Protein 1I5E (pdb70)

Radius of gyration: 24.01 Å; Cα contacts (8 Å, |Δi|>4): 936; chains: 2; bounding box: 44×78×51 Å

Sequence (416 aa):
GKVYVFDHPLIQHKLTYIRDKNTGTKEFRELVDEVATLMAFEITRDLPLEEVEIETPVSKARAKVIAGKKLGVIPILRAGIGMVDGILKLIPAAKVGHIGLYRDPQTLKPVEYYVKLPSDVEERDFIIVDPMLATGGSAVAAIDALKKRGAKSIKFMCLIAAPEGVKAVETAHPDVDIYIAALDERLNDHGYIVPGLGDAGDRLFGTKGKVYVFDHPLIQHKLTYIRDKNTGTKEFRELVDEVATLMAFEITRDLPLEEVEIETPVSKARAKVIAGKKLGVIPILRAGIGMVDGILKLIPAAKVGHIGLYRDPQTLKPVEYYVKLPSDVEERDFIIVDPMLATGGSAVAAIDALKKRGAKSIKFMCLIAAPEGVKAVETAHPDVDIYIAALDERLNDHGYIVPGLGDAGDRLFGTK

InterPro domains:
  IPR000836 Phosphoribosyltransferase domain [PF14681] (6-208)
  IPR000836 Phosphoribosyltransferase domain [cd06223] (62-182)
  IPR005765 Uracil phosphoribosyl transferase [TIGR01091] (3-209)
  IPR029057 Phosphoribosyltransferase-like [G3DSA:3.40.50.2020] (1-209)
  IPR029057 Phosphoribosyltransferase-like [SSF53271] (4-207)
  IPR034332 Uracil phosphoribosyltransferase, bacterial-type [MF_01218_B] (3-209)
  IPR050054 Uracil phosphoribosyltransferase/Adenine phosphoribosyltransferase [PTHR32315] (7-186)

Foldseek 3Di:
DAEAADADVVLVVLVVLLQPPPNALVSNLVSLLQNLLVVLVVVCPPFDKDWDWAADPVGIDIGIDGPDFEEEEEEEPDLGVSRDVSNCVVPVRHYYWYWYWDDDDPDDAIATDDTDGDVVLQGYAYEYEHAEQWQLRSVLNVVVVSVVVHRQHYEYEHAEYEPNSVVVCCVSPVRYYYYYNYYAYHADPVGAGVVHRPDSVCSHVVHD/DAEAADADVVLVVLVVLLQDPPNALVSNLVSLLQNLLVVLVVVCPPFDKDWDWAADPVGIDIDIDGPDFEEEEEEEPDLGVSRDVSNCVVVVRHYYWYWYWDDDDPDDAIATDDTDGDVVLQGHAYEYEHAEQWQLRSVLNVVVVSVVVHRQHYEYEHAEYEPNSVVVCCVSPVRYYYYYNYYAYHADPVGAGVVHRPDSVCSHVVHD

Structure (mmCIF, N/CA/C/O backbone):
data_1I5E
#
_entry.id   1I5E
#
_cell.length_a   89.4
_cell.length_b   89.4
_cell.length_c   163.7
_cell.angle_alpha   90.00
_cell.angle_beta   90.00
_cell.angle_gamma   120.00
#
_symmetry.space_group_name_H-M   'P 31 2 1'
#
loop_
_entity.id
_entity.type
_entity.pdbx_description
1 polymer 'URACIL PHOSPHORIBOSYLTRANSFERASE'
2 non-polymer "URIDINE-5'-MONOPHOSPHATE"
3 water water
#
loop_
_atom_site.group_PDB
_atom_site.id
_atom_site.type_symbol
_atom_site.label_atom_id
_atom_site.label_alt_id
_atom_site.label_comp_id
_atom_site.label_asym_id
_atom_site.label_entity_id
_atom_site.label_seq_id
_atom_site.pdbx_PDB_ins_code
_atom_site.Cartn_x
_atom_site.Cartn_y
_atom_site.Cartn_z
_atom_site.occupancy
_atom_site.B_iso_or_equiv
_atom_site.auth_seq_id
_atom_site.auth_comp_id
_atom_site.auth_asym_id
_atom_site.auth_atom_id
_atom_site.pdbx_PDB_model_num
ATOM 1 N N . GLY A 1 2 ? -10.743 55.009 46.501 1.00 67.18 2 GLY A N 1
ATOM 2 C CA . GLY A 1 2 ? -10.576 53.699 45.780 1.00 66.00 2 GLY A CA 1
ATOM 3 C C . GLY A 1 2 ? -9.626 52.756 46.493 1.00 65.30 2 GLY A C 1
ATOM 4 O O . GLY A 1 2 ? -9.258 52.988 47.651 1.00 64.76 2 GLY A O 1
ATOM 5 N N . LYS A 1 3 ? -9.223 51.691 45.804 1.00 64.68 3 LYS A N 1
ATOM 6 C CA . LYS A 1 3 ? -8.307 50.705 46.381 1.00 64.59 3 LYS A CA 1
ATOM 7 C C . LYS A 1 3 ? -6.842 50.993 46.069 1.00 62.38 3 LYS A C 1
ATOM 8 O O . LYS A 1 3 ? -6.516 51.533 45.011 1.00 61.33 3 LYS A O 1
ATOM 14 N N . VAL A 1 4 ? -5.962 50.636 46.999 1.00 60.49 4 VAL A N 1
ATOM 15 C CA . VAL A 1 4 ? -4.536 50.821 46.783 1.00 58.67 4 VAL A CA 1
ATOM 16 C C . VAL A 1 4 ? -3.964 49.427 46.616 1.00 56.52 4 VAL A C 1
ATOM 17 O O . VAL A 1 4 ? -4.302 48.518 47.367 1.00 55.28 4 VAL A O 1
ATOM 21 N N . TYR A 1 5 ? -3.118 49.262 45.609 1.00 54.81 5 TYR A N 1
ATOM 22 C CA . TYR A 1 5 ? -2.485 47.984 45.344 1.00 53.09 5 TYR A CA 1
ATOM 23 C C . TYR A 1 5 ? -1.003 48.057 45.667 1.00 51.44 5 TYR A C 1
ATOM 24 O O . TYR A 1 5 ? -0.291 48.923 45.164 1.00 51.13 5 TYR A O 1
ATOM 33 N N . VAL A 1 6 ? -0.538 47.161 46.525 1.00 50.91 6 VAL A N 1
ATOM 34 C CA . VAL A 1 6 ? 0.877 47.138 46.869 1.00 50.89 6 VAL A CA 1
ATOM 35 C C . VAL A 1 6 ? 1.545 45.992 46.111 1.00 50.82 6 VAL A C 1
ATOM 36 O O . VAL A 1 6 ? 1.103 44.847 46.191 1.00 50.36 6 VAL A O 1
ATOM 40 N N . PHE A 1 7 ? 2.595 46.306 45.362 1.00 51.12 7 PHE A N 1
ATOM 41 C CA . PHE A 1 7 ? 3.307 45.290 44.602 1.00 51.92 7 PHE A CA 1
ATOM 42 C C . PHE A 1 7 ? 4.469 44.791 45.439 1.00 52.82 7 PHE A C 1
ATOM 43 O O . PHE A 1 7 ? 5.511 45.445 45.539 1.00 52.43 7 PHE A O 1
ATOM 51 N N . ASP A 1 8 ? 4.279 43.618 46.034 1.00 54.31 8 ASP A N 1
ATOM 52 C CA . ASP A 1 8 ? 5.277 43.029 46.918 1.00 55.58 8 ASP A CA 1
ATOM 53 C C . ASP A 1 8 ? 6.204 41.990 46.300 1.00 55.23 8 ASP A C 1
ATOM 54 O O . ASP A 1 8 ? 6.757 41.161 47.018 1.00 56.58 8 ASP A O 1
ATOM 59 N N . HIS A 1 9 ? 6.384 42.022 44.984 1.00 54.05 9 HIS A N 1
ATOM 60 C CA . HIS A 1 9 ? 7.278 41.059 44.350 1.00 52.85 9 HIS A CA 1
ATOM 61 C C . HIS A 1 9 ? 8.658 41.205 44.990 1.00 51.49 9 HIS A C 1
ATOM 62 O O . HIS A 1 9 ? 9.155 42.321 45.158 1.00 51.61 9 HIS A O 1
ATOM 69 N N . PRO A 1 10 ? 9.293 40.077 45.357 1.00 49.60 10 PRO A N 1
ATOM 70 C CA . PRO A 1 10 ? 10.618 40.115 45.985 1.00 47.26 10 PRO A CA 1
ATOM 71 C C . PRO A 1 10 ? 11.685 40.886 45.212 1.00 46.40 10 PRO A C 1
ATOM 72 O O . PRO A 1 10 ? 12.633 41.386 45.808 1.00 45.56 10 PRO A O 1
ATOM 76 N N . LEU A 1 11 ? 11.537 40.999 43.894 1.00 46.26 11 LEU A N 1
ATOM 77 C CA . LEU A 1 11 ? 12.517 41.751 43.112 1.00 47.09 11 LEU A CA 1
ATOM 78 C C . LEU A 1 11 ? 12.329 43.251 43.334 1.00 47.47 11 LEU A C 1
ATOM 79 O O . LEU A 1 11 ? 13.298 44.017 43.425 1.00 48.07 11 LEU A O 1
ATOM 84 N N . ILE A 1 12 ? 11.073 43.671 43.416 1.00 47.25 12 ILE A N 1
ATOM 85 C CA . ILE A 1 12 ? 10.777 45.069 43.650 1.00 46.80 12 ILE A CA 1
ATOM 86 C C . ILE A 1 12 ? 11.315 45.394 45.040 1.00 47.08 12 ILE A C 1
ATOM 87 O O . ILE A 1 12 ? 12.096 46.333 45.209 1.00 47.38 12 ILE A O 1
ATOM 92 N N . GLN A 1 13 ? 10.912 44.599 46.030 1.00 46.82 13 GLN A N 1
ATOM 93 C CA . GLN A 1 13 ? 11.363 44.802 47.404 1.00 46.68 13 GLN A CA 1
ATOM 94 C C . GLN A 1 13 ? 12.880 44.897 47.478 1.00 46.63 13 GLN A C 1
ATOM 95 O O . GLN A 1 13 ? 13.426 45.780 48.151 1.00 46.73 13 GLN A O 1
ATOM 101 N N . HIS A 1 14 ? 13.558 43.999 46.769 1.00 46.06 14 HIS A N 1
ATOM 102 C CA . HIS A 1 14 ? 15.010 43.995 46.752 1.00 44.84 14 HIS A CA 1
ATOM 103 C C . HIS A 1 14 ? 15.558 45.320 46.221 1.00 44.95 14 HIS A C 1
ATOM 104 O O . HIS A 1 14 ? 16.315 46.011 46.913 1.00 43.97 14 HIS A O 1
ATOM 111 N N . LYS A 1 15 ? 15.174 45.678 44.996 1.00 45.36 15 LYS A N 1
ATOM 112 C CA . LYS A 1 15 ? 15.654 46.917 44.386 1.00 46.37 15 LYS A CA 1
ATOM 113 C C . LYS A 1 15 ? 15.260 48.176 45.167 1.00 48.08 15 LYS A C 1
ATOM 114 O O . LYS A 1 15 ? 16.023 49.159 45.214 1.00 48.07 15 LYS A O 1
ATOM 120 N N . LEU A 1 16 ? 14.080 48.144 45.790 1.00 48.67 16 LEU A N 1
ATOM 121 C CA . LEU A 1 16 ? 13.612 49.276 46.577 1.00 48.33 16 LEU A CA 1
ATOM 122 C C . LEU A 1 16 ? 14.622 49.562 47.690 1.00 48.43 16 LEU A C 1
ATOM 123 O O . LEU A 1 16 ? 14.990 50.717 47.929 1.00 49.27 16 LEU A O 1
ATOM 128 N N . THR A 1 17 ? 15.080 48.507 48.357 1.00 47.21 17 THR A N 1
ATOM 129 C CA . THR A 1 17 ? 16.053 48.661 49.424 1.00 46.39 17 THR A CA 1
ATOM 130 C C . THR A 1 17 ? 17.268 49.478 49.015 1.00 45.79 17 THR A C 1
ATOM 131 O O . THR A 1 17 ? 17.685 50.355 49.755 1.00 46.99 17 THR A O 1
ATOM 135 N N . TYR A 1 18 ? 17.846 49.202 47.853 1.00 45.23 18 TYR A N 1
ATOM 136 C CA . TYR A 1 18 ? 19.031 49.948 47.447 1.00 45.59 18 TYR A CA 1
ATOM 137 C C . TYR A 1 18 ? 18.677 51.346 46.979 1.00 46.47 18 TYR A C 1
ATOM 138 O O . TYR A 1 18 ? 19.504 52.263 47.022 1.00 45.38 18 TYR A O 1
ATOM 147 N N . ILE A 1 19 ? 17.434 51.506 46.541 1.00 47.19 19 ILE A N 1
ATOM 148 C CA . ILE A 1 19 ? 16.943 52.804 46.109 1.00 46.62 19 ILE A CA 1
ATOM 149 C C . ILE A 1 19 ? 16.886 53.737 47.328 1.00 45.81 19 ILE A C 1
ATOM 150 O O . ILE A 1 19 ? 17.243 54.907 47.229 1.00 47.66 19 ILE A O 1
ATOM 155 N N . ARG A 1 20 ? 16.443 53.214 48.472 1.00 43.29 20 ARG A N 1
ATOM 156 C CA . ARG A 1 20 ? 16.360 53.990 49.710 1.00 42.50 20 ARG A CA 1
ATOM 157 C C . ARG A 1 20 ? 17.716 54.312 50.330 1.00 44.43 20 ARG A C 1
ATOM 158 O O . ARG A 1 20 ? 17.943 55.428 50.795 1.00 46.01 20 ARG A O 1
ATOM 166 N N . ASP A 1 21 ? 18.602 53.318 50.368 1.00 46.19 21 ASP A N 1
ATOM 167 C CA . ASP A 1 21 ? 19.932 53.473 50.954 1.00 47.84 21 ASP A CA 1
ATOM 168 C C . ASP A 1 21 ? 20.612 54.767 50.550 1.00 47.58 21 ASP A C 1
ATOM 169 O O . ASP A 1 21 ? 20.857 54.997 49.370 1.00 47.76 21 ASP A O 1
ATOM 174 N N . LYS A 1 22 ? 20.936 55.594 51.539 1.00 47.81 22 LYS A N 1
ATOM 175 C CA . LYS A 1 22 ? 21.561 56.883 51.280 1.00 48.96 22 LYS A CA 1
ATOM 176 C C . LYS A 1 22 ? 22.845 56.785 50.485 1.00 48.82 22 LYS A C 1
ATOM 177 O O . LYS A 1 22 ? 23.209 57.718 49.779 1.00 48.51 22 LYS A O 1
ATOM 183 N N . ASN A 1 23 ? 23.526 55.651 50.571 1.00 49.93 23 ASN A N 1
ATOM 184 C CA . ASN A 1 23 ? 24.793 55.511 49.864 1.00 50.74 23 ASN A CA 1
ATOM 185 C C . ASN A 1 23 ? 24.693 55.218 48.388 1.00 50.44 23 ASN A C 1
ATOM 186 O O . ASN A 1 23 ? 25.709 55.234 47.694 1.00 52.66 23 ASN A O 1
ATOM 191 N N . THR A 1 24 ? 23.495 54.943 47.891 1.00 48.20 24 THR A N 1
ATOM 192 C CA . THR A 1 24 ? 23.371 54.681 46.469 1.00 46.23 24 THR A CA 1
ATOM 193 C C . THR A 1 24 ? 23.506 55.992 45.707 1.00 47.87 24 THR A C 1
ATOM 194 O O . THR A 1 24 ? 22.722 56.933 45.905 1.00 51.23 24 THR A O 1
ATOM 198 N N . GLY A 1 25 ? 24.515 56.054 44.847 1.00 47.42 25 GLY A N 1
ATOM 199 C CA . GLY A 1 25 ? 24.763 57.249 44.060 1.00 45.69 25 GLY A CA 1
ATOM 200 C C . GLY A 1 25 ? 23.693 57.490 43.028 1.00 45.43 25 GLY A C 1
ATOM 201 O O . GLY A 1 25 ? 22.861 56.616 42.745 1.00 43.91 25 GLY A O 1
ATOM 202 N N . THR A 1 26 ? 23.736 58.681 42.443 1.00 46.99 26 THR A N 1
ATOM 203 C CA . THR A 1 26 ? 22.742 59.085 41.456 1.00 47.78 26 THR A CA 1
ATOM 204 C C . THR A 1 26 ? 22.589 58.129 40.267 1.00 47.41 26 THR A C 1
ATOM 205 O O . THR A 1 26 ? 21.474 57.810 39.858 1.00 46.51 26 THR A O 1
ATOM 209 N N . LYS A 1 27 ? 23.702 57.651 39.731 1.00 48.28 27 LYS A N 1
ATOM 210 C CA . LYS A 1 27 ? 23.653 56.738 38.598 1.00 50.25 27 LYS A CA 1
ATOM 211 C C . LYS A 1 27 ? 22.922 55.408 38.880 1.00 50.97 27 LYS A C 1
ATOM 212 O O . LYS A 1 27 ? 22.128 54.926 38.064 1.00 50.66 27 LYS A O 1
ATOM 218 N N . GLU A 1 28 ? 23.195 54.801 40.024 1.00 52.01 28 GLU A N 1
ATOM 219 C CA . GLU A 1 28 ? 22.526 53.548 40.369 1.00 52.61 28 GLU A CA 1
ATOM 220 C C . GLU A 1 28 ? 21.051 53.815 40.626 1.00 51.54 28 GLU A C 1
ATOM 221 O O . GLU A 1 28 ? 20.168 53.061 40.195 1.00 50.13 28 GLU A O 1
ATOM 227 N N . PHE A 1 29 ? 20.803 54.890 41.369 1.00 50.01 29 PHE A N 1
ATOM 228 C CA . PHE A 1 29 ? 19.447 55.289 41.716 1.00 47.77 29 PHE A CA 1
ATOM 229 C C . PHE A 1 29 ? 18.624 55.315 40.436 1.00 46.88 29 PHE A C 1
ATOM 230 O O . PHE A 1 29 ? 17.661 54.563 40.270 1.00 47.15 29 PHE A O 1
ATOM 238 N N . ARG A 1 30 ? 19.041 56.191 39.533 1.00 45.42 30 ARG A N 1
ATOM 239 C CA . ARG A 1 30 ? 18.405 56.383 38.238 1.00 45.42 30 ARG A CA 1
ATOM 240 C C . ARG A 1 30 ? 18.067 55.046 37.585 1.00 45.83 30 ARG A C 1
ATOM 241 O O . ARG A 1 30 ? 16.909 54.774 37.244 1.00 45.98 30 ARG A O 1
ATOM 249 N N . GLU A 1 31 ? 19.090 54.209 37.424 1.00 46.60 31 GLU A N 1
ATOM 250 C CA . GLU A 1 31 ? 18.933 52.901 36.810 1.00 45.52 31 GLU A CA 1
ATOM 251 C C . GLU A 1 31 ? 18.035 51.943 37.592 1.00 43.63 31 GLU A C 1
ATOM 252 O O . GLU A 1 31 ? 17.295 51.148 37.007 1.00 42.09 31 GLU A O 1
ATOM 258 N N . LEU A 1 32 ? 18.090 52.020 38.914 1.00 42.50 32 LEU A N 1
ATOM 259 C CA . LEU A 1 32 ? 17.268 51.145 39.737 1.00 43.44 32 LEU A CA 1
ATOM 260 C C . LEU A 1 32 ? 15.779 51.503 39.650 1.00 44.08 32 LEU A C 1
ATOM 261 O O . LEU A 1 32 ? 14.912 50.619 39.606 1.00 43.58 32 LEU A O 1
ATOM 266 N N . VAL A 1 33 ? 15.486 52.803 39.619 1.00 44.45 33 VAL A N 1
ATOM 267 C CA . VAL A 1 33 ? 14.108 53.269 39.534 1.00 43.39 33 VAL A CA 1
ATOM 268 C C . VAL A 1 33 ? 13.513 52.808 38.205 1.00 43.95 33 VAL A C 1
ATOM 269 O O . VAL A 1 33 ? 12.383 52.295 38.167 1.00 42.41 33 VAL A O 1
ATOM 273 N N . ASP A 1 34 ? 14.279 52.984 37.124 1.00 43.61 34 ASP A N 1
ATOM 274 C CA . ASP A 1 34 ? 13.833 52.567 35.797 1.00 43.72 34 ASP A CA 1
ATOM 275 C C . ASP A 1 34 ? 13.440 51.084 35.813 1.00 44.76 34 ASP A C 1
ATOM 276 O O . ASP A 1 34 ? 12.417 50.687 35.232 1.00 43.29 34 ASP A O 1
ATOM 281 N N . GLU A 1 35 ? 14.265 50.269 36.476 1.00 45.77 35 GLU A N 1
ATOM 282 C CA . GLU A 1 35 ? 13.998 48.836 36.589 1.00 46.11 35 GLU A CA 1
ATOM 283 C C . GLU A 1 35 ? 12.714 48.563 37.376 1.00 45.48 35 GLU A C 1
ATOM 284 O O . GLU A 1 35 ? 11.829 47.839 36.910 1.00 45.57 35 GLU A O 1
ATOM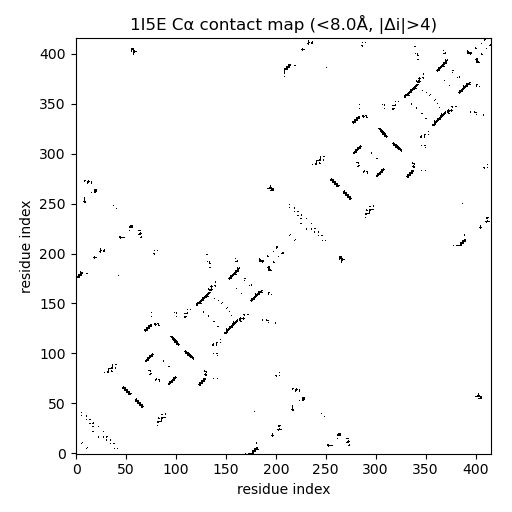 290 N N . VAL A 1 36 ? 12.604 49.141 38.568 1.00 45.09 36 VAL A N 1
ATOM 291 C CA . VAL A 1 36 ? 11.406 48.928 39.372 1.00 46.05 36 VAL A CA 1
ATOM 292 C C . VAL A 1 36 ? 10.170 49.447 38.647 1.00 46.84 36 VAL A C 1
ATOM 293 O O . VAL A 1 36 ? 9.040 49.022 38.924 1.00 46.99 36 VAL A O 1
ATOM 297 N N . ALA A 1 37 ? 10.388 50.378 37.723 1.00 46.79 37 ALA A N 1
ATOM 298 C CA . ALA A 1 37 ? 9.292 50.943 36.961 1.00 45.61 37 ALA A CA 1
ATOM 299 C C . ALA A 1 37 ? 8.785 49.880 35.996 1.00 45.13 37 ALA A C 1
ATOM 300 O O . ALA A 1 37 ? 7.584 49.594 35.947 1.00 45.10 37 ALA A O 1
ATOM 302 N N . THR A 1 38 ? 9.699 49.279 35.240 1.00 44.52 38 THR A N 1
ATOM 303 C CA . THR A 1 38 ? 9.307 48.237 34.299 1.00 45.06 38 THR A CA 1
ATOM 304 C C . THR A 1 38 ? 8.614 47.079 35.018 1.00 45.88 38 THR A C 1
ATOM 305 O O . THR A 1 38 ? 7.608 46.544 34.542 1.00 44.86 38 THR A O 1
ATOM 309 N N . LEU A 1 39 ? 9.156 46.694 36.168 1.00 46.36 39 LEU A N 1
ATOM 310 C CA . LEU A 1 39 ? 8.587 45.596 36.931 1.00 47.80 39 LEU A CA 1
ATOM 311 C C . LEU A 1 39 ? 7.161 45.876 37.374 1.00 48.49 39 LEU A C 1
ATOM 312 O O . LEU A 1 39 ? 6.321 44.983 37.339 1.00 48.03 39 LEU A O 1
ATOM 317 N N . MET A 1 40 ? 6.884 47.109 37.797 1.00 50.57 40 MET A N 1
ATOM 318 C CA . MET A 1 40 ? 5.530 47.472 38.223 1.00 51.82 40 MET A CA 1
ATOM 319 C C . MET A 1 40 ? 4.597 47.563 37.026 1.00 52.36 40 MET A C 1
ATOM 320 O O . MET A 1 40 ? 3.395 47.307 37.136 1.00 51.59 40 MET A O 1
ATOM 325 N N . ALA A 1 41 ? 5.161 47.938 35.881 1.00 52.68 41 ALA A N 1
ATOM 326 C CA . ALA A 1 41 ? 4.387 48.047 34.663 1.00 53.02 41 ALA A CA 1
ATOM 327 C C . ALA A 1 41 ? 3.813 46.669 34.344 1.00 53.94 41 ALA A C 1
ATOM 328 O O . ALA A 1 41 ? 2.672 46.541 33.902 1.00 54.01 41 ALA A O 1
ATOM 330 N N . PHE A 1 42 ? 4.603 45.630 34.588 1.00 55.74 42 PHE A N 1
ATOM 331 C CA . PHE A 1 42 ? 4.144 44.266 34.329 1.00 57.36 42 PHE A CA 1
ATOM 332 C C . PHE A 1 42 ? 2.935 43.928 35.209 1.00 56.98 42 PHE A C 1
ATOM 333 O O . PHE A 1 42 ? 1.906 43.456 34.712 1.00 56.51 42 PHE A O 1
ATOM 341 N N . GLU A 1 43 ? 3.070 44.182 36.510 1.00 56.13 43 GLU A N 1
ATOM 342 C CA . GLU A 1 43 ? 2.010 43.903 37.477 1.00 55.70 43 GLU A CA 1
ATOM 343 C C . GLU A 1 43 ? 0.719 44.649 37.191 1.00 54.68 43 GLU A C 1
ATOM 344 O O . GLU A 1 43 ? -0.372 44.083 37.286 1.00 54.08 43 GLU A O 1
ATOM 350 N N . ILE A 1 44 ? 0.848 45.917 36.824 1.00 54.88 44 ILE A N 1
ATOM 351 C CA . ILE A 1 44 ? -0.316 46.744 36.563 1.00 54.60 44 ILE A CA 1
ATOM 352 C C . ILE A 1 44 ? -1.068 46.361 35.297 1.00 54.26 44 ILE A C 1
ATOM 353 O O . ILE A 1 44 ? -2.301 46.377 35.288 1.00 55.30 44 ILE A O 1
ATOM 358 N N . THR A 1 45 ? -0.339 45.995 34.243 1.00 52.74 45 THR A N 1
ATOM 359 C CA . THR A 1 45 ? -0.970 45.631 32.979 1.00 50.98 45 THR A CA 1
ATOM 360 C C . THR A 1 45 ? -1.573 44.245 32.962 1.00 51.33 45 THR A C 1
ATOM 361 O O . THR A 1 45 ? -2.039 43.792 31.923 1.00 51.55 45 THR A O 1
ATOM 365 N N . ARG A 1 46 ? -1.570 43.568 34.105 1.00 52.75 46 ARG A N 1
ATOM 366 C CA . ARG A 1 46 ? -2.123 42.218 34.188 1.00 53.94 46 ARG A CA 1
ATOM 367 C C . ARG A 1 46 ? -3.620 42.209 33.869 1.00 55.25 46 ARG A C 1
ATOM 368 O O . ARG A 1 46 ? -4.206 41.159 33.636 1.00 54.77 46 ARG A O 1
ATOM 376 N N . ASP A 1 47 ? -4.212 43.400 33.841 1.00 58.16 47 ASP A N 1
ATOM 377 C CA . ASP A 1 47 ? -5.638 43.609 33.563 1.00 60.17 47 ASP A CA 1
ATOM 378 C C . ASP A 1 47 ? -6.027 43.569 32.092 1.00 59.97 47 ASP A C 1
ATOM 379 O O . ASP A 1 47 ? -7.049 42.983 31.735 1.00 60.76 47 ASP A O 1
ATOM 384 N N . LEU A 1 48 ? -5.230 44.231 31.256 1.00 58.54 48 LEU A N 1
ATOM 385 C CA . LEU A 1 48 ? -5.492 44.317 29.826 1.00 57.74 48 LEU A CA 1
ATOM 386 C C . LEU A 1 48 ? -6.434 43.237 29.293 1.00 58.31 48 LEU A C 1
ATOM 387 O O . LEU A 1 48 ? -6.165 42.035 29.392 1.00 58.13 48 LEU A O 1
ATOM 392 N N . PRO A 1 49 ? -7.573 43.666 28.728 1.00 58.52 49 PRO A N 1
ATOM 393 C CA . PRO A 1 49 ? -8.584 42.760 28.172 1.00 58.22 49 PRO A CA 1
ATOM 394 C C . PRO A 1 49 ? -8.058 41.995 26.966 1.00 58.11 49 PRO A C 1
ATOM 395 O O . PRO A 1 49 ? -7.289 42.523 26.170 1.00 57.67 49 PRO A O 1
ATOM 399 N N . LEU A 1 50 ? -8.478 40.743 26.839 1.00 59.14 50 LEU A N 1
ATOM 400 C CA . LEU A 1 50 ? -8.051 39.902 25.730 1.00 59.52 50 LEU A CA 1
ATOM 401 C C . LEU A 1 50 ? -9.218 39.616 24.791 1.00 61.09 50 LEU A C 1
ATOM 402 O O . LEU A 1 50 ? -10.354 39.402 25.223 1.00 61.12 50 LEU A O 1
ATOM 407 N N . GLU A 1 51 ? -8.922 39.635 23.499 1.00 62.97 51 GLU A N 1
ATOM 408 C CA . GLU A 1 51 ? -9.903 39.383 22.448 1.00 64.67 51 GLU A CA 1
ATOM 409 C C . GLU A 1 51 ? -9.304 38.201 21.699 1.00 65.27 51 GLU A C 1
ATOM 410 O O . GLU A 1 51 ? -8.086 38.159 21.509 1.00 65.85 51 GLU A O 1
ATOM 416 N N . GLU A 1 52 ? -10.107 37.230 21.277 1.00 65.40 52 GLU A N 1
ATOM 417 C CA . GLU A 1 52 ? -9.486 36.113 20.580 1.00 64.80 52 GLU A CA 1
ATOM 418 C C . GLU A 1 52 ? -9.691 36.053 19.080 1.00 63.39 52 GLU A C 1
ATOM 419 O O . GLU A 1 52 ? -10.808 36.034 18.578 1.00 61.80 52 GLU A O 1
ATOM 425 N N . VAL A 1 53 ? -8.561 36.035 18.382 1.00 63.53 53 VAL A N 1
ATOM 426 C CA . VAL A 1 53 ? -8.510 35.976 16.932 1.00 63.33 53 VAL A CA 1
ATOM 427 C C . VAL A 1 53 ? -8.143 34.559 16.502 1.00 63.92 53 VAL A C 1
ATOM 428 O O . VAL A 1 53 ? -7.962 33.664 17.335 1.00 62.64 53 VAL A O 1
ATOM 432 N N . GLU A 1 54 ? -8.030 34.370 15.191 1.00 64.75 54 GLU A N 1
ATOM 433 C CA . GLU A 1 54 ? -7.667 33.074 14.627 1.00 64.97 54 GLU A CA 1
ATOM 434 C C . GLU A 1 54 ? -6.439 33.219 13.734 1.00 63.36 54 GLU A C 1
ATOM 435 O O . GLU A 1 54 ? -6.504 33.834 12.667 1.00 63.68 54 GLU A O 1
ATOM 441 N N . ILE A 1 55 ? -5.318 32.660 14.174 1.00 61.18 55 ILE A N 1
ATOM 442 C CA . ILE A 1 55 ? -4.088 32.734 13.397 1.00 59.58 55 ILE A CA 1
ATOM 443 C C . ILE A 1 55 ? -3.840 31.384 12.746 1.00 58.81 55 ILE A C 1
ATOM 444 O O . ILE A 1 55 ? -4.673 30.482 12.834 1.00 58.39 55 ILE A O 1
ATOM 449 N N . GLU A 1 56 ? -2.679 31.247 12.114 1.00 57.51 56 GLU A N 1
ATOM 450 C CA . GLU A 1 56 ? -2.308 30.005 11.452 1.00 55.24 56 GLU A CA 1
ATOM 451 C C . GLU A 1 56 ? -0.807 29.769 11.567 1.00 53.58 56 GLU A C 1
ATOM 452 O O . GLU A 1 56 ? -0.019 30.401 10.874 1.00 53.99 56 GLU A O 1
ATOM 458 N N . THR A 1 57 ? -0.420 28.859 12.454 1.00 51.98 57 THR A N 1
ATOM 459 C CA . THR A 1 57 ? 0.985 28.527 12.673 1.00 50.32 57 THR A CA 1
ATOM 460 C C . THR A 1 57 ? 1.499 27.724 11.488 1.00 49.33 57 THR A C 1
ATOM 461 O O . THR A 1 57 ? 0.726 27.352 10.612 1.00 49.11 57 THR A O 1
ATOM 465 N N . PRO A 1 58 ? 2.813 27.444 11.446 1.00 49.80 58 PRO A N 1
ATOM 466 C CA . PRO A 1 58 ? 3.416 26.676 10.351 1.00 50.00 58 PRO A CA 1
ATOM 467 C C . PRO A 1 58 ? 2.952 25.237 10.356 1.00 50.99 58 PRO A C 1
ATOM 468 O O . PRO A 1 58 ? 3.217 24.493 9.414 1.00 51.38 58 PRO A O 1
ATOM 472 N N . VAL A 1 59 ? 2.268 24.847 11.430 1.00 52.59 59 VAL A N 1
ATOM 473 C CA . VAL A 1 59 ? 1.774 23.480 11.575 1.00 52.76 59 VAL A CA 1
ATOM 474 C C . VAL A 1 59 ? 0.271 23.347 11.358 1.00 52.93 59 VAL A C 1
ATOM 475 O O . VAL A 1 59 ? -0.165 22.383 10.752 1.00 53.41 59 VAL A O 1
ATOM 479 N N . SER A 1 60 ? -0.517 24.306 11.838 1.00 53.61 60 SER A N 1
ATOM 480 C CA . SER A 1 60 ? -1.971 24.248 11.665 1.00 54.21 60 SER A CA 1
ATOM 481 C C . SER A 1 60 ? -2.627 25.564 12.055 1.00 55.18 60 SER A C 1
ATOM 482 O O . SER A 1 60 ? -1.946 26.504 12.456 1.00 56.85 60 SER A O 1
ATOM 485 N N . LYS A 1 61 ? -3.951 25.631 11.941 1.00 55.41 61 LYS A N 1
ATOM 486 C CA . LYS A 1 61 ? -4.660 26.839 12.326 1.00 56.82 61 LYS A CA 1
ATOM 487 C C . LYS A 1 61 ? -4.721 26.835 13.839 1.00 57.56 61 LYS A C 1
ATOM 488 O O . LYS A 1 61 ? -4.413 25.821 14.469 1.00 57.79 61 LYS A O 1
ATOM 494 N N . ALA A 1 62 ? -5.111 27.963 14.426 1.00 57.81 62 ALA A N 1
ATOM 495 C CA . ALA A 1 62 ? -5.208 28.057 15.878 1.00 57.80 62 ALA A CA 1
ATOM 496 C C . ALA A 1 62 ? -6.024 29.245 16.356 1.00 58.37 62 ALA A C 1
ATOM 497 O O . ALA A 1 62 ? -6.195 30.250 15.651 1.00 58.31 62 ALA A O 1
ATOM 499 N N . ARG A 1 63 ? -6.535 29.113 17.571 1.00 58.49 63 ARG A N 1
ATOM 500 C CA . ARG A 1 63 ? -7.315 30.168 18.176 1.00 59.31 63 ARG A CA 1
ATOM 501 C C . ARG A 1 63 ? -6.421 30.757 19.256 1.00 58.66 63 ARG A C 1
ATOM 502 O O . ARG A 1 63 ? -6.117 30.097 20.247 1.00 59.24 63 ARG A O 1
ATOM 510 N N . ALA A 1 64 ? -5.980 31.992 19.051 1.00 57.01 64 ALA A N 1
ATOM 511 C CA . ALA A 1 64 ? -5.110 32.649 20.010 1.00 55.71 64 ALA A CA 1
ATOM 512 C C . ALA A 1 64 ? -5.776 33.899 20.543 1.00 55.55 64 ALA A C 1
ATOM 513 O O . ALA A 1 64 ? -6.913 34.202 20.194 1.00 55.43 64 ALA A O 1
ATOM 515 N N . LYS A 1 65 ? -5.060 34.625 21.391 1.00 55.91 65 LYS A N 1
ATOM 516 C CA . LYS A 1 65 ? -5.585 35.850 21.977 1.00 56.39 65 LYS A CA 1
ATOM 517 C C . LYS A 1 65 ? -4.622 37.014 21.791 1.00 56.78 65 LYS A C 1
ATOM 518 O O . LYS A 1 65 ? -3.414 36.823 21.676 1.00 57.79 65 LYS A O 1
ATOM 524 N N . VAL A 1 66 ? -5.167 38.223 21.747 1.00 56.82 66 VAL A N 1
ATOM 525 C CA . VAL A 1 66 ? -4.358 39.425 21.602 1.00 56.04 66 VAL A CA 1
ATOM 526 C C . VAL A 1 66 ? -4.934 40.471 22.541 1.00 56.87 66 VAL A C 1
ATOM 527 O O . VAL A 1 66 ? -6.068 40.340 23.002 1.00 56.87 66 VAL A O 1
ATOM 531 N N . ILE A 1 67 ? -4.162 41.508 22.835 1.00 57.87 67 ILE A N 1
ATOM 532 C CA . ILE A 1 67 ? -4.656 42.533 23.733 1.00 58.94 67 ILE A CA 1
ATOM 533 C C . ILE A 1 67 ? -5.787 43.362 23.130 1.00 60.21 67 ILE A C 1
ATOM 534 O O . ILE A 1 67 ? -5.669 43.940 22.043 1.00 59.43 67 ILE A O 1
ATOM 539 N N . ALA A 1 68 ? -6.890 43.369 23.879 1.00 62.68 68 ALA A N 1
ATOM 540 C CA . ALA A 1 68 ? -8.147 44.052 23.570 1.00 63.94 68 ALA A CA 1
ATOM 541 C C . ALA A 1 68 ? -8.095 45.195 22.590 1.00 64.49 68 ALA A C 1
ATOM 542 O O . ALA A 1 68 ? -8.974 45.329 21.745 1.00 65.40 68 ALA A O 1
ATOM 544 N N . GLY A 1 69 ? -7.074 46.025 22.698 1.00 65.46 69 GLY A N 1
ATOM 545 C CA . GLY A 1 69 ? -7.003 47.165 21.814 1.00 66.94 69 GLY A CA 1
ATOM 546 C C . GLY A 1 69 ? -7.629 48.313 22.581 1.00 68.00 69 GLY A C 1
ATOM 547 O O . GLY A 1 69 ? -8.855 48.437 22.669 1.00 68.66 69 GLY A O 1
ATOM 548 N N . LYS A 1 70 ? -6.769 49.128 23.180 1.00 67.55 70 LYS A N 1
ATOM 549 C CA . LYS A 1 70 ? -7.189 50.283 23.948 1.00 66.67 70 LYS A CA 1
ATOM 550 C C . LYS A 1 70 ? -5.998 51.224 23.944 1.00 65.98 70 LYS A C 1
ATOM 551 O O . LYS A 1 70 ? -4.856 50.792 23.762 1.00 65.51 70 LYS A O 1
ATOM 557 N N . LYS A 1 71 ? -6.261 52.508 24.145 1.00 65.37 71 LYS A N 1
ATOM 558 C CA . LYS A 1 71 ? -5.202 53.506 24.137 1.00 63.64 71 LYS A CA 1
ATOM 559 C C . LYS A 1 71 ? -4.725 53.817 25.548 1.00 61.40 71 LYS A C 1
ATOM 560 O O . LYS A 1 71 ? -5.522 53.976 26.465 1.00 61.50 71 LYS A O 1
ATOM 566 N N . LEU A 1 72 ? -3.413 53.879 25.717 1.00 59.20 72 LEU A N 1
ATOM 567 C CA . LEU A 1 72 ? -2.833 54.150 27.018 1.00 57.25 72 LEU A CA 1
ATOM 568 C C . LEU A 1 72 ? -2.061 55.456 27.061 1.00 56.11 72 LEU A C 1
ATOM 569 O O . LEU A 1 72 ? -1.462 55.886 26.068 1.00 56.49 72 LEU A O 1
ATOM 574 N N . GLY A 1 73 ? -2.077 56.083 28.230 1.00 53.34 73 GLY A N 1
ATOM 575 C CA . GLY A 1 73 ? -1.357 57.323 28.400 1.00 50.36 73 GLY A CA 1
ATOM 576 C C . GLY A 1 73 ? -0.528 57.326 29.665 1.00 48.59 73 GLY A C 1
ATOM 577 O O . GLY A 1 73 ? -1.023 57.032 30.758 1.00 49.83 73 GLY A O 1
ATOM 578 N N . VAL A 1 74 ? 0.749 57.641 29.512 1.00 46.16 74 VAL A N 1
ATOM 579 C CA . VAL A 1 74 ? 1.653 57.715 30.644 1.00 44.26 74 VAL A CA 1
ATOM 580 C C . VAL A 1 74 ? 1.979 59.194 30.833 1.00 43.66 74 VAL A C 1
ATOM 581 O O . VAL A 1 74 ? 2.452 59.862 29.911 1.00 42.66 74 VAL A O 1
ATOM 585 N N . ILE A 1 75 ? 1.712 59.704 32.031 1.00 43.36 75 ILE A N 1
ATOM 586 C CA . ILE A 1 75 ? 1.947 61.108 32.333 1.00 42.67 75 ILE A CA 1
ATOM 587 C C . ILE A 1 75 ? 2.752 61.319 33.604 1.00 41.91 75 ILE A C 1
ATOM 588 O O . ILE A 1 75 ? 2.259 61.121 34.712 1.00 43.08 75 ILE A O 1
ATOM 593 N N . PRO A 1 76 ? 4.016 61.709 33.457 1.00 41.50 76 PRO A N 1
ATOM 594 C CA . PRO A 1 76 ? 4.863 61.947 34.626 1.00 41.70 76 PRO A CA 1
ATOM 595 C C . PRO A 1 76 ? 4.603 63.345 35.169 1.00 41.59 76 PRO A C 1
ATOM 596 O O . PRO A 1 76 ? 4.234 64.250 34.420 1.00 42.04 76 PRO A O 1
ATOM 600 N N . ILE A 1 77 ? 4.785 63.519 36.471 1.00 41.78 77 ILE A N 1
ATOM 601 C CA . ILE A 1 77 ? 4.629 64.833 37.096 1.00 40.29 77 ILE A CA 1
ATOM 602 C C . ILE A 1 77 ? 6.045 65.426 37.180 1.00 40.49 77 ILE A C 1
ATOM 603 O O . ILE A 1 77 ? 6.896 64.888 37.887 1.00 42.13 77 ILE A O 1
ATOM 608 N N . LEU A 1 78 ? 6.319 66.500 36.445 1.00 39.41 78 LEU A N 1
ATOM 609 C CA . LEU A 1 78 ? 7.647 67.103 36.491 1.00 39.35 78 LEU A CA 1
ATOM 610 C C . LEU A 1 78 ? 8.057 67.370 37.944 1.00 40.87 78 LEU A C 1
ATOM 611 O O . LEU A 1 78 ? 7.222 67.749 38.751 1.00 41.83 78 LEU A O 1
ATOM 616 N N . ARG A 1 79 ? 9.321 67.125 38.291 1.00 42.06 79 ARG A N 1
ATOM 617 C CA . ARG A 1 79 ? 10.300 66.599 37.341 1.00 43.95 79 ARG A CA 1
ATOM 618 C C . ARG A 1 79 ? 10.634 65.128 37.587 1.00 43.63 79 ARG A C 1
ATOM 619 O O . ARG A 1 79 ? 10.829 64.366 36.637 1.00 43.99 79 ARG A O 1
ATOM 627 N N . ALA A 1 80 ? 10.688 64.726 38.852 1.00 42.85 80 ALA A N 1
ATOM 628 C CA . ALA A 1 80 ? 11.038 63.346 39.183 1.00 42.90 80 ALA A CA 1
ATOM 629 C C . ALA A 1 80 ? 10.137 62.318 38.530 1.00 43.27 80 ALA A C 1
ATOM 630 O O . ALA A 1 80 ? 10.357 61.123 38.657 1.00 43.92 80 ALA A O 1
ATOM 632 N N . GLY A 1 81 ? 9.117 62.774 37.826 1.00 44.15 81 GLY A N 1
ATOM 633 C CA . GLY A 1 81 ? 8.221 61.824 37.203 1.00 44.27 81 GLY A CA 1
ATOM 634 C C . GLY A 1 81 ? 8.799 61.152 35.975 1.00 44.11 81 GLY A C 1
ATOM 635 O O . GLY A 1 81 ? 8.443 60.018 35.660 1.00 44.06 81 GLY A O 1
ATOM 636 N N . ILE A 1 82 ? 9.692 61.831 35.268 1.00 44.27 82 ILE A N 1
ATOM 637 C CA . ILE A 1 82 ? 10.229 61.222 34.066 1.00 46.16 82 ILE A CA 1
ATOM 638 C C . ILE A 1 82 ? 11.062 59.976 34.359 1.00 46.86 82 ILE A C 1
ATOM 639 O O . ILE A 1 82 ? 11.235 59.126 33.488 1.00 47.82 82 ILE A O 1
ATOM 644 N N . GLY A 1 83 ? 11.542 59.850 35.594 1.00 46.53 83 GLY A N 1
ATOM 645 C CA . GLY A 1 83 ? 12.350 58.700 35.955 1.00 44.78 83 GLY A CA 1
ATOM 646 C C . GLY A 1 83 ? 11.664 57.348 35.834 1.00 44.83 83 GLY A C 1
ATOM 647 O O . GLY A 1 83 ? 12.334 56.315 35.872 1.00 46.44 83 GLY A O 1
ATOM 648 N N . MET A 1 84 ? 10.345 57.342 35.662 1.00 43.87 84 MET A N 1
ATOM 649 C CA . MET A 1 84 ? 9.580 56.097 35.569 1.00 42.77 84 MET A CA 1
ATOM 650 C C . MET A 1 84 ? 8.803 55.922 34.273 1.00 42.66 84 MET A C 1
ATOM 651 O O . MET A 1 84 ? 7.961 55.028 34.173 1.00 42.36 84 MET A O 1
ATOM 656 N N . VAL A 1 85 ? 9.062 56.764 33.282 1.00 43.35 85 VAL A N 1
ATOM 657 C CA . VAL A 1 85 ? 8.324 56.668 32.029 1.00 43.38 85 VAL A CA 1
ATOM 658 C C . VAL A 1 85 ? 8.858 55.591 31.092 1.00 43.63 85 VAL A C 1
ATOM 659 O O . VAL A 1 85 ? 8.142 54.627 30.792 1.00 42.20 85 VAL A O 1
ATOM 663 N N . ASP A 1 86 ? 10.107 55.743 30.643 1.00 44.03 86 ASP A N 1
ATOM 664 C CA . ASP A 1 86 ? 10.717 54.767 29.738 1.00 45.68 86 ASP A CA 1
ATOM 665 C C . ASP A 1 86 ? 10.634 53.331 30.260 1.00 46.57 86 ASP A C 1
ATOM 666 O O . ASP A 1 86 ? 10.563 52.380 29.481 1.00 46.49 86 ASP A O 1
ATOM 671 N N . GLY A 1 87 ? 10.663 53.178 31.580 1.00 47.34 87 GLY A N 1
ATOM 672 C CA . GLY A 1 87 ? 10.562 51.856 32.155 1.00 48.45 87 GLY A CA 1
ATOM 673 C C . GLY A 1 87 ? 9.224 51.245 31.785 1.00 49.69 87 GLY A C 1
ATOM 674 O O . GLY A 1 87 ? 9.141 50.059 31.464 1.00 50.88 87 GLY A O 1
ATOM 675 N N . ILE A 1 88 ? 8.173 52.063 31.826 1.00 49.76 88 ILE A N 1
ATOM 676 C CA . ILE A 1 88 ? 6.827 51.613 31.494 1.00 49.25 88 ILE A CA 1
ATOM 677 C C . ILE A 1 88 ? 6.677 51.487 29.983 1.00 50.45 88 ILE A C 1
ATOM 678 O O . ILE A 1 88 ? 6.021 50.573 29.489 1.00 50.64 88 ILE A O 1
ATOM 683 N N . LEU A 1 89 ? 7.294 52.406 29.252 1.00 50.96 89 LEU A N 1
ATOM 684 C CA . LEU A 1 89 ? 7.209 52.381 27.806 1.00 51.95 89 LEU A CA 1
ATOM 685 C C . LEU A 1 89 ? 7.812 51.112 27.210 1.00 53.49 89 LEU A C 1
ATOM 686 O O . LEU A 1 89 ? 7.492 50.751 26.077 1.00 54.51 89 LEU A O 1
ATOM 691 N N . LYS A 1 90 ? 8.684 50.437 27.961 1.00 54.31 90 LYS A N 1
ATOM 692 C CA . LYS A 1 90 ? 9.291 49.194 27.478 1.00 54.03 90 LYS A CA 1
ATOM 693 C C . LYS A 1 90 ? 8.195 48.169 27.204 1.00 54.23 90 LYS A C 1
ATOM 694 O O . LYS A 1 90 ? 8.198 47.521 26.166 1.00 55.98 90 LYS A O 1
ATOM 700 N N . LEU A 1 91 ? 7.255 48.027 28.130 1.00 53.38 91 LEU A N 1
ATOM 701 C CA . LEU A 1 91 ? 6.164 47.082 27.961 1.00 53.31 91 LEU A CA 1
ATOM 702 C C . LEU A 1 91 ? 5.072 47.604 27.042 1.00 53.95 91 LEU A C 1
ATOM 703 O O . LEU A 1 91 ? 4.472 46.838 26.295 1.00 54.27 91 LEU A O 1
ATOM 708 N N . ILE A 1 92 ? 4.799 48.902 27.104 1.00 55.64 92 ILE A N 1
ATOM 709 C CA . ILE A 1 92 ? 3.745 49.489 26.271 1.00 56.96 92 ILE A CA 1
ATOM 710 C C . ILE A 1 92 ? 4.314 50.639 25.452 1.00 57.62 92 ILE A C 1
ATOM 711 O O . ILE A 1 92 ? 4.129 51.813 25.792 1.00 58.17 92 ILE A O 1
ATOM 716 N N . PRO A 1 93 ? 5.016 50.317 24.353 1.00 57.42 93 PRO A N 1
ATOM 717 C CA . PRO A 1 93 ? 5.631 51.315 23.466 1.00 56.23 93 PRO A CA 1
ATOM 718 C C . PRO A 1 93 ? 4.613 52.190 22.731 1.00 55.38 93 PRO A C 1
ATOM 719 O O . PRO A 1 93 ? 4.937 53.284 22.282 1.00 54.42 93 PRO A O 1
ATOM 723 N N . ALA A 1 94 ? 3.387 51.692 22.610 1.00 55.18 94 ALA A N 1
ATOM 724 C CA . ALA A 1 94 ? 2.325 52.406 21.913 1.00 55.21 94 ALA A CA 1
ATOM 725 C C . ALA A 1 94 ? 1.740 53.554 22.729 1.00 55.22 94 ALA A C 1
ATOM 726 O O . ALA A 1 94 ? 1.312 54.567 22.166 1.00 54.70 94 ALA A O 1
ATOM 728 N N . ALA A 1 95 ? 1.718 53.388 24.052 1.00 54.71 95 ALA A N 1
ATOM 729 C CA . ALA A 1 95 ? 1.167 54.400 24.943 1.00 53.21 95 ALA A CA 1
ATOM 730 C C . ALA A 1 95 ? 1.768 55.750 24.620 1.00 53.05 95 ALA A C 1
ATOM 731 O O . ALA A 1 95 ? 2.943 55.845 24.232 1.00 52.09 95 ALA A O 1
ATOM 733 N N . LYS A 1 96 ? 0.948 56.788 24.764 1.00 52.29 96 LYS A N 1
ATOM 734 C CA . LYS A 1 96 ? 1.381 58.151 24.499 1.00 51.88 96 LYS A CA 1
ATOM 735 C C . LYS A 1 96 ? 1.844 58.810 25.792 1.00 50.62 96 LYS A C 1
ATOM 736 O O . LYS A 1 96 ? 1.358 58.485 26.877 1.00 49.21 96 LYS A O 1
ATOM 742 N N . VAL A 1 97 ? 2.783 59.738 25.670 1.00 49.78 97 VAL A N 1
ATOM 743 C CA . VAL A 1 97 ? 3.323 60.415 26.835 1.00 50.54 97 VAL A CA 1
ATOM 744 C C . VAL A 1 97 ? 2.960 61.891 26.969 1.00 50.61 97 VAL A C 1
ATOM 745 O O . VAL A 1 97 ? 3.236 62.696 26.084 1.00 51.31 97 VAL A O 1
ATOM 749 N N . GLY A 1 98 ? 2.351 62.239 28.095 1.00 50.62 98 GLY A N 1
ATOM 750 C CA . GLY A 1 98 ? 1.991 63.619 28.353 1.00 49.92 98 GLY A CA 1
ATOM 751 C C . GLY A 1 98 ? 2.656 64.099 29.635 1.00 49.82 98 GLY A C 1
ATOM 752 O O . GLY A 1 98 ? 2.925 63.308 30.538 1.00 50.25 98 GLY A O 1
ATOM 753 N N . HIS A 1 99 ? 2.921 65.398 29.726 1.00 49.61 99 HIS A N 1
ATOM 754 C CA . HIS A 1 99 ? 3.553 65.965 30.915 1.00 48.52 99 HIS A CA 1
ATOM 755 C C . HIS A 1 99 ? 2.660 66.971 31.637 1.00 46.92 99 HIS A C 1
ATOM 756 O O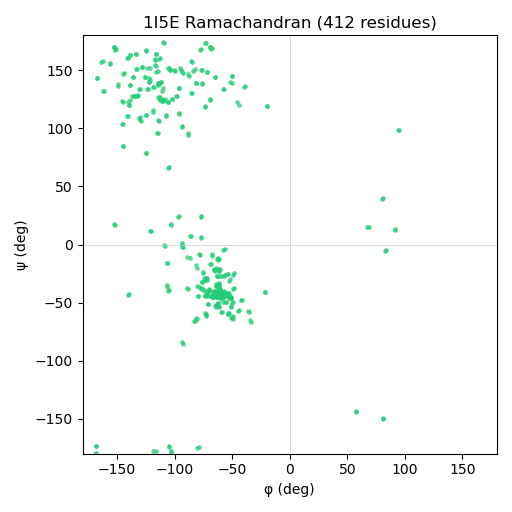 . HIS A 1 99 ? 1.728 67.524 31.062 1.00 46.97 99 HIS A O 1
ATOM 763 N N . ILE A 1 100 ? 2.951 67.196 32.910 1.00 45.62 100 ILE A N 1
ATOM 764 C CA . ILE A 1 100 ? 2.199 68.139 33.721 1.00 43.44 100 ILE A CA 1
ATOM 765 C C . ILE A 1 100 ? 3.131 68.833 34.704 1.00 44.34 100 ILE A C 1
ATOM 766 O O . ILE A 1 100 ? 3.817 68.187 35.492 1.00 44.45 100 ILE A O 1
ATOM 771 N N . GLY A 1 101 ? 3.158 70.158 34.637 1.00 44.78 101 GLY A N 1
ATOM 772 C CA . GLY A 1 101 ? 3.977 70.936 35.544 1.00 44.08 101 GLY A CA 1
ATOM 773 C C . GLY A 1 101 ? 3.071 71.583 36.579 1.00 43.91 101 GLY A C 1
ATOM 774 O O . GLY A 1 101 ? 1.904 71.834 36.308 1.00 42.35 101 GLY A O 1
ATOM 775 N N . LEU A 1 102 ? 3.598 71.836 37.773 1.00 44.89 102 LEU A N 1
ATOM 776 C CA . LEU A 1 102 ? 2.823 72.465 38.842 1.00 44.23 102 LEU A CA 1
ATOM 777 C C . LEU A 1 102 ? 3.678 73.531 39.509 1.00 46.11 102 LEU A C 1
ATOM 778 O O . LEU A 1 102 ? 4.899 73.368 39.637 1.00 46.82 102 LEU A O 1
ATOM 783 N N . TYR A 1 103 ? 3.047 74.631 39.915 1.00 47.72 103 TYR A N 1
ATOM 784 C CA . TYR A 1 103 ? 3.766 75.699 40.603 1.00 48.57 103 TYR A CA 1
ATOM 785 C C . TYR A 1 103 ? 3.192 75.807 42.006 1.00 48.57 103 TYR A C 1
ATOM 786 O O . TYR A 1 103 ? 2.109 75.284 42.283 1.00 49.45 103 TYR A O 1
ATOM 795 N N . ARG A 1 104 ? 3.912 76.475 42.892 1.00 48.00 104 ARG A N 1
ATOM 796 C CA . ARG A 1 104 ? 3.446 76.632 44.258 1.00 49.23 104 ARG A CA 1
ATOM 797 C C . ARG A 1 104 ? 3.558 78.094 44.626 1.00 50.00 104 ARG A C 1
ATOM 798 O O . ARG A 1 104 ? 4.572 78.715 44.348 1.00 50.46 104 ARG A O 1
ATOM 806 N N . ASP A 1 105 ? 2.525 78.660 45.239 1.00 51.52 105 ASP A N 1
ATOM 807 C CA . ASP A 1 105 ? 2.603 80.064 45.624 1.00 52.70 105 ASP A CA 1
ATOM 808 C C . ASP A 1 105 ? 2.922 80.227 47.106 1.00 53.95 105 ASP A C 1
ATOM 809 O O . ASP A 1 105 ? 2.561 79.384 47.927 1.00 53.69 105 ASP A O 1
ATOM 814 N N . PRO A 1 106 ? 3.607 81.326 47.459 1.00 55.39 106 PRO A N 1
ATOM 815 C CA . PRO A 1 106 ? 4.038 81.690 48.812 1.00 57.35 106 PRO A CA 1
ATOM 816 C C . PRO A 1 106 ? 3.119 81.314 49.967 1.00 59.48 106 PRO A C 1
ATOM 817 O O . PRO A 1 106 ? 3.489 80.501 50.821 1.00 61.01 106 PRO A O 1
ATOM 821 N N . GLN A 1 107 ? 1.933 81.902 50.011 1.00 59.50 107 GLN A N 1
ATOM 822 C CA . GLN A 1 107 ? 1.016 81.616 51.099 1.00 62.36 107 GLN A CA 1
ATOM 823 C C . GLN A 1 107 ? -0.141 80.727 50.649 1.00 63.27 107 GLN A C 1
ATOM 824 O O . GLN A 1 107 ? -1.302 81.154 50.626 1.00 64.55 107 GLN A O 1
ATOM 830 N N . THR A 1 108 ? 0.178 79.489 50.289 1.00 63.37 108 THR A N 1
ATOM 831 C CA . THR A 1 108 ? -0.832 78.539 49.841 1.00 61.06 108 THR A CA 1
ATOM 832 C C . THR A 1 108 ? -0.501 77.175 50.410 1.00 60.61 108 THR A C 1
ATOM 833 O O . THR A 1 108 ? 0.626 76.924 50.822 1.00 60.61 108 THR A O 1
ATOM 837 N N . LEU A 1 109 ? -1.493 76.298 50.440 1.00 61.20 109 LEU A N 1
ATOM 838 C CA . LEU A 1 109 ? -1.324 74.949 50.978 1.00 60.76 109 LEU A CA 1
ATOM 839 C C . LEU A 1 109 ? -1.330 73.851 49.911 1.00 59.93 109 LEU A C 1
ATOM 840 O O . LEU A 1 109 ? -1.154 72.678 50.234 1.00 60.13 109 LEU A O 1
ATOM 845 N N . LYS A 1 110 ? -1.516 74.230 48.648 1.00 58.83 110 LYS A N 1
ATOM 846 C CA . LYS A 1 110 ? -1.601 73.252 47.570 1.00 56.56 110 LYS A CA 1
ATOM 847 C C . LYS A 1 110 ? -0.984 73.697 46.258 1.00 54.05 110 LYS A C 1
ATOM 848 O O . LYS A 1 110 ? -1.024 74.878 45.921 1.00 55.75 110 LYS A O 1
ATOM 854 N N . PRO A 1 111 ? -0.420 72.748 45.491 1.00 50.61 111 PRO A N 1
ATOM 855 C CA . PRO A 1 111 ? 0.210 73.007 44.197 1.00 48.25 111 PRO A CA 1
ATOM 856 C C . PRO A 1 111 ? -0.894 73.380 43.221 1.00 47.31 111 PRO A C 1
ATOM 857 O O . PRO A 1 111 ? -2.075 73.224 43.524 1.00 47.46 111 PRO A O 1
ATOM 861 N N . VAL A 1 112 ? -0.526 73.851 42.040 1.00 45.17 112 VAL A N 1
ATOM 862 C CA . VAL A 1 112 ? -1.542 74.236 41.074 1.00 43.73 112 VAL A CA 1
ATOM 863 C C . VAL A 1 112 ? -1.100 74.047 39.627 1.00 43.88 112 VAL A C 1
ATOM 864 O O . VAL A 1 112 ? 0.039 74.350 39.262 1.00 44.39 112 VAL A O 1
ATOM 868 N N . GLU A 1 113 ? -2.015 73.533 38.813 1.00 42.49 113 GLU A N 1
ATOM 869 C CA . GLU A 1 113 ? -1.766 73.314 37.398 1.00 40.49 113 GLU A CA 1
ATOM 870 C C . GLU A 1 113 ? -0.966 74.495 36.853 1.00 38.81 113 GLU A C 1
ATOM 871 O O . GLU A 1 113 ? -1.266 75.635 37.176 1.00 40.37 113 GLU A O 1
ATOM 877 N N . TYR A 1 114 ? 0.058 74.227 36.047 1.00 37.51 114 TYR A N 1
ATOM 878 C CA . TYR A 1 114 ? 0.916 75.278 35.490 1.00 36.19 114 TYR A CA 1
ATOM 879 C C . TYR A 1 114 ? 1.298 75.041 34.040 1.00 36.38 114 TYR A C 1
ATOM 880 O O . TYR A 1 114 ? 1.305 75.964 33.220 1.00 37.41 114 TYR A O 1
ATOM 889 N N . TYR A 1 115 ? 1.628 73.800 33.727 1.00 36.53 115 TYR A N 1
ATOM 890 C CA . TYR A 1 115 ? 2.027 73.441 32.380 1.00 36.47 115 TYR A CA 1
ATOM 891 C C . TYR A 1 115 ? 1.409 72.097 32.067 1.00 36.70 115 TYR A C 1
ATOM 892 O O . TYR A 1 115 ? 1.607 71.132 32.790 1.00 35.30 115 TYR A O 1
ATOM 901 N N . VAL A 1 116 ? 0.631 72.044 30.996 1.00 38.68 116 VAL A N 1
ATOM 902 C CA . VAL A 1 116 ? -0.019 70.801 30.601 1.00 38.96 116 VAL A CA 1
ATOM 903 C C . VAL A 1 116 ? 0.081 70.533 29.110 1.00 41.66 116 VAL A C 1
ATOM 904 O O . VAL A 1 116 ? -0.248 71.382 28.288 1.00 42.92 116 VAL A O 1
ATOM 908 N N . LYS A 1 117 ? 0.551 69.344 28.768 1.00 44.37 117 LYS A N 1
ATOM 909 C CA . LYS A 1 117 ? 0.675 68.934 27.377 1.00 45.48 117 LYS A CA 1
ATOM 910 C C . LYS A 1 117 ? 0.231 67.485 27.362 1.00 46.89 117 LYS A C 1
ATOM 911 O O . LYS A 1 117 ? 0.811 66.653 28.054 1.00 47.70 117 LYS A O 1
ATOM 917 N N . LEU A 1 118 ? -0.815 67.196 26.596 1.00 47.71 118 LEU A N 1
ATOM 918 C CA . LEU A 1 118 ? -1.347 65.853 26.507 1.00 48.37 118 LEU A CA 1
ATOM 919 C C . LEU A 1 118 ? -1.595 65.456 25.060 1.00 51.12 118 LEU A C 1
ATOM 920 O O . LEU A 1 118 ? -1.622 66.298 24.164 1.00 50.55 118 LEU A O 1
ATOM 925 N N . PRO A 1 119 ? -1.760 64.151 24.812 1.00 53.96 119 PRO A N 1
ATOM 926 C CA . PRO A 1 119 ? -2.020 63.671 23.454 1.00 55.52 119 PRO A CA 1
ATOM 927 C C . PRO A 1 119 ? -3.454 64.115 23.164 1.00 58.00 119 PRO A C 1
ATOM 928 O O . PRO A 1 119 ? -4.265 64.191 24.090 1.00 58.93 119 PRO A O 1
ATOM 932 N N . SER A 1 120 ? -3.777 64.410 21.907 1.00 60.45 120 SER A N 1
ATOM 933 C CA . SER A 1 120 ? -5.127 64.895 21.564 1.00 62.02 120 SER A CA 1
ATOM 934 C C . SER A 1 120 ? -6.320 63.964 21.801 1.00 61.91 120 SER A C 1
ATOM 935 O O . SER A 1 120 ? -7.431 64.436 22.024 1.00 62.66 120 SER A O 1
ATOM 938 N N . ASP A 1 121 ? -6.101 62.657 21.771 1.00 62.33 121 ASP A N 1
ATOM 939 C CA . ASP A 1 121 ? -7.182 61.694 21.981 1.00 63.80 121 ASP A CA 1
ATOM 940 C C . ASP A 1 121 ? -7.604 61.533 23.452 1.00 64.34 121 ASP A C 1
ATOM 941 O O . ASP A 1 121 ? -8.183 60.514 23.830 1.00 64.73 121 ASP A O 1
ATOM 946 N N . VAL A 1 122 ? -7.339 62.552 24.267 1.00 65.44 122 VAL A N 1
ATOM 947 C CA . VAL A 1 122 ? -7.650 62.532 25.703 1.00 65.24 122 VAL A CA 1
ATOM 948 C C . VAL A 1 122 ? -8.918 61.804 26.148 1.00 65.42 122 VAL A C 1
ATOM 949 O O . VAL A 1 122 ? -8.856 60.891 26.973 1.00 64.97 122 VAL A O 1
ATOM 953 N N . GLU A 1 123 ? -10.064 62.230 25.626 1.00 66.51 123 GLU A N 1
ATOM 954 C CA . GLU A 1 123 ? -11.349 61.630 25.984 1.00 67.33 123 GLU A CA 1
ATOM 955 C C . GLU A 1 123 ? -11.330 60.103 25.915 1.00 67.20 123 GLU A C 1
ATOM 956 O O . GLU A 1 123 ? -11.936 59.419 26.744 1.00 66.64 123 GLU A O 1
ATOM 962 N N . GLU A 1 124 ? -10.624 59.578 24.919 1.00 66.74 124 GLU A N 1
ATOM 963 C CA . GLU A 1 124 ? -10.556 58.140 24.691 1.00 65.97 124 GLU A CA 1
ATOM 964 C C . GLU A 1 124 ? -9.719 57.268 25.622 1.00 64.96 124 GLU A C 1
ATOM 965 O O . GLU A 1 124 ? -10.244 56.348 26.255 1.00 65.51 124 GLU A O 1
ATOM 971 N N . ARG A 1 125 ? -8.425 57.565 25.708 1.00 63.12 125 ARG A N 1
ATOM 972 C CA . ARG A 1 125 ? -7.496 56.760 26.492 1.00 60.68 125 ARG A CA 1
ATOM 973 C C . ARG A 1 125 ? -7.397 56.818 28.002 1.00 59.54 125 ARG A C 1
ATOM 974 O O . ARG A 1 125 ? -7.626 57.850 28.628 1.00 58.89 125 ARG A O 1
ATOM 982 N N . ASP A 1 126 ? -7.017 55.667 28.559 1.00 58.53 126 ASP A N 1
ATOM 983 C CA . ASP A 1 126 ? -6.818 55.486 29.987 1.00 57.40 126 ASP A CA 1
ATOM 984 C C . ASP A 1 126 ? -5.428 56.018 30.302 1.00 56.28 126 ASP A C 1
ATOM 985 O O . ASP A 1 126 ? -4.478 55.798 29.544 1.00 56.30 126 ASP A O 1
ATOM 990 N N . PHE A 1 127 ? -5.312 56.724 31.419 1.00 54.35 127 PHE A N 1
ATOM 991 C CA . PHE A 1 127 ? -4.039 57.309 31.812 1.00 50.72 127 PHE A CA 1
ATOM 992 C C . PHE A 1 127 ? -3.497 56.755 33.109 1.00 49.92 127 PHE A C 1
ATOM 993 O O . PHE A 1 127 ? -4.242 56.264 33.965 1.00 49.76 127 PHE A O 1
ATOM 1001 N N . ILE A 1 128 ? -2.180 56.842 33.231 1.00 48.79 128 ILE A N 1
ATOM 1002 C CA . ILE A 1 128 ? -1.475 56.423 34.429 1.00 47.88 128 ILE A CA 1
ATOM 1003 C C . ILE A 1 128 ? -0.548 57.583 34.766 1.00 47.60 128 ILE A C 1
ATOM 1004 O O . ILE A 1 128 ? 0.417 57.846 34.047 1.00 47.29 128 ILE A O 1
ATOM 1009 N N . ILE A 1 129 ? -0.867 58.301 35.837 1.00 47.81 129 ILE A N 1
ATOM 1010 C CA . ILE A 1 129 ? -0.039 59.417 36.277 1.00 46.83 129 ILE A CA 1
ATOM 1011 C C . ILE A 1 129 ? 1.046 58.799 37.147 1.00 46.35 129 ILE A C 1
ATOM 1012 O O . ILE A 1 129 ? 0.746 58.001 38.042 1.00 46.59 129 ILE A O 1
ATOM 1017 N N . VAL A 1 130 ? 2.301 59.146 36.882 1.00 45.99 130 VAL A N 1
ATOM 1018 C CA . VAL A 1 130 ? 3.410 58.597 37.659 1.00 45.24 130 VAL A CA 1
ATOM 1019 C C . VAL A 1 130 ? 4.268 59.646 38.353 1.00 44.45 130 VAL A C 1
ATOM 1020 O O . VAL A 1 130 ? 4.537 60.718 37.805 1.00 43.74 130 VAL A O 1
ATOM 1024 N N . ASP A 1 131 ? 4.696 59.314 39.565 1.00 43.66 131 ASP A N 1
ATOM 1025 C CA . ASP A 1 131 ? 5.553 60.179 40.358 1.00 43.90 131 ASP A CA 1
ATOM 1026 C C . ASP A 1 131 ? 6.180 59.279 41.411 1.00 43.93 131 ASP A C 1
ATOM 1027 O O . ASP A 1 131 ? 5.497 58.494 42.049 1.00 45.10 131 ASP A O 1
ATOM 1032 N N . PRO A 1 132 ? 7.500 59.372 41.598 1.00 44.43 132 PRO A N 1
ATOM 1033 C CA . PRO A 1 132 ? 8.172 58.528 42.591 1.00 44.49 132 PRO A CA 1
ATOM 1034 C C . PRO A 1 132 ? 7.546 58.553 43.988 1.00 44.92 132 PRO A C 1
ATOM 1035 O O . PRO A 1 132 ? 7.342 57.503 44.609 1.00 44.15 132 PRO A O 1
ATOM 1039 N N . MET A 1 133 ? 7.235 59.755 44.472 1.00 44.54 133 MET A N 1
ATOM 1040 C CA . MET A 1 133 ? 6.688 59.914 45.817 1.00 43.51 133 MET A CA 1
ATOM 1041 C C . MET A 1 133 ? 5.282 60.520 45.943 1.00 42.63 133 MET A C 1
ATOM 1042 O O . MET A 1 133 ? 4.937 61.508 45.282 1.00 43.74 133 MET A O 1
ATOM 1047 N N . LEU A 1 134 ? 4.469 59.918 46.799 1.00 40.07 134 LEU A N 1
ATOM 1048 C CA . LEU A 1 134 ? 3.138 60.427 47.079 1.00 38.21 134 LEU A CA 1
ATOM 1049 C C . LEU A 1 134 ? 3.248 60.829 48.555 1.00 39.61 134 LEU A C 1
ATOM 1050 O O . LEU A 1 134 ? 3.116 59.984 49.446 1.00 40.74 134 LEU A O 1
ATOM 1055 N N . ALA A 1 135 ? 3.527 62.110 48.809 1.00 38.83 135 ALA A N 1
ATOM 1056 C CA . ALA A 1 135 ? 3.705 62.615 50.173 1.00 39.20 135 ALA A CA 1
ATOM 1057 C C . ALA A 1 135 ? 2.448 63.182 50.823 1.00 40.14 135 ALA A C 1
ATOM 1058 O O . ALA A 1 135 ? 1.746 62.496 51.570 1.00 40.44 135 ALA A O 1
ATOM 1060 N N . THR A 1 136 ? 2.188 64.455 50.562 1.00 40.70 136 THR A N 1
ATOM 1061 C CA . THR A 1 136 ? 1.014 65.109 51.115 1.00 40.33 136 THR A CA 1
ATOM 1062 C C . THR A 1 136 ? -0.170 64.871 50.190 1.00 41.81 136 THR A C 1
ATOM 1063 O O . THR A 1 136 ? -1.313 65.152 50.549 1.00 43.03 136 THR A O 1
ATOM 1067 N N . GLY A 1 137 ? 0.114 64.360 48.995 1.00 42.74 137 GLY A N 1
ATOM 1068 C CA . GLY A 1 137 ? -0.938 64.105 48.030 1.00 42.71 137 GLY A CA 1
ATOM 1069 C C . GLY A 1 137 ? -1.265 65.368 47.267 1.00 42.03 137 GLY A C 1
ATOM 1070 O O . GLY A 1 137 ? -2.070 65.355 46.339 1.00 42.83 137 GLY A O 1
ATOM 1071 N N . GLY A 1 138 ? -0.629 66.465 47.661 1.00 41.13 138 GLY A N 1
ATOM 1072 C CA . GLY A 1 138 ? -0.865 67.733 47.001 1.00 41.40 138 GLY A CA 1
ATOM 1073 C C . GLY A 1 138 ? -0.678 67.690 45.498 1.00 41.71 138 GLY A C 1
ATOM 1074 O O . GLY A 1 138 ? -1.607 67.968 44.736 1.00 43.36 138 GLY A O 1
ATOM 1075 N N . SER A 1 139 ? 0.532 67.332 45.072 1.00 41.88 139 SER A N 1
ATOM 1076 C CA . SER A 1 139 ? 0.876 67.259 43.656 1.00 39.98 139 SER A CA 1
ATOM 1077 C C . SER A 1 139 ? 0.007 66.255 42.896 1.00 39.84 139 SER A C 1
ATOM 1078 O O . SER A 1 139 ? -0.411 66.510 41.769 1.00 40.51 139 SER A O 1
ATOM 1081 N N . ALA A 1 140 ? -0.268 65.115 43.512 1.00 39.08 140 ALA A N 1
ATOM 1082 C CA . ALA A 1 140 ? -1.084 64.109 42.852 1.00 40.17 140 ALA A CA 1
ATOM 1083 C C . ALA A 1 140 ? -2.478 64.654 42.545 1.00 40.72 140 ALA A C 1
ATOM 1084 O O . ALA A 1 140 ? -2.937 64.596 41.399 1.00 41.37 140 ALA A O 1
ATOM 1086 N N . VAL A 1 141 ? -3.147 65.191 43.565 1.00 40.31 141 VAL A N 1
ATOM 1087 C CA . VAL A 1 141 ? -4.489 65.754 43.393 1.00 40.35 141 VAL A CA 1
ATOM 1088 C C . VAL A 1 141 ? -4.538 66.831 42.292 1.00 39.67 141 VAL A C 1
ATOM 1089 O O . VAL A 1 141 ? -5.388 66.778 41.403 1.00 37.79 141 VAL A O 1
ATOM 1093 N N . ALA A 1 142 ? -3.621 67.792 42.344 1.00 39.66 142 ALA A N 1
ATOM 1094 C CA . ALA A 1 142 ? -3.579 68.838 41.333 1.00 42.22 142 ALA A CA 1
ATOM 1095 C C . ALA A 1 142 ? -3.497 68.208 39.941 1.00 44.60 142 ALA A C 1
ATOM 1096 O O . ALA A 1 142 ? -4.177 68.640 39.004 1.00 45.23 142 ALA A O 1
ATOM 1098 N N . ALA A 1 143 ? -2.661 67.180 39.823 1.00 46.81 143 ALA A N 1
ATOM 1099 C CA . ALA A 1 143 ? -2.449 66.474 38.569 1.00 48.42 143 ALA A CA 1
ATOM 1100 C C . ALA A 1 143 ? -3.708 65.773 38.056 1.00 49.34 143 ALA A C 1
ATOM 1101 O O . ALA A 1 143 ? -4.009 65.839 36.862 1.00 48.96 143 ALA A O 1
ATOM 1103 N N . ILE A 1 144 ? -4.433 65.095 38.945 1.00 50.50 144 ILE A N 1
ATOM 1104 C CA . ILE A 1 144 ? -5.672 64.418 38.546 1.00 50.91 144 ILE A CA 1
ATOM 1105 C C . ILE A 1 144 ? -6.720 65.481 38.163 1.00 51.59 144 ILE A C 1
ATOM 1106 O O . ILE A 1 144 ? -7.391 65.351 37.137 1.00 51.79 144 ILE A O 1
ATOM 1111 N N . ASP A 1 145 ? -6.857 66.531 38.982 1.00 51.82 145 ASP A N 1
ATOM 1112 C CA . ASP A 1 145 ? -7.800 67.610 38.667 1.00 51.69 145 ASP A CA 1
ATOM 1113 C C . ASP A 1 145 ? -7.478 68.081 37.256 1.00 51.13 145 ASP A C 1
ATOM 1114 O O . ASP A 1 145 ? -8.374 68.327 36.449 1.00 51.23 145 ASP A O 1
ATOM 1119 N N . ALA A 1 146 ? -6.187 68.196 36.964 1.00 50.41 146 ALA A N 1
ATOM 1120 C CA . ALA A 1 146 ? -5.745 68.630 35.649 1.00 50.50 146 ALA A CA 1
ATOM 1121 C C . ALA A 1 146 ? -6.279 67.722 34.530 1.00 50.72 146 ALA A C 1
ATOM 1122 O O . ALA A 1 146 ? -6.744 68.218 33.499 1.00 51.56 146 ALA A O 1
ATOM 1124 N N . LEU A 1 147 ? -6.221 66.405 34.728 1.00 49.72 147 LEU A N 1
ATOM 1125 C CA . LEU A 1 147 ? -6.691 65.461 33.714 1.00 49.16 147 LEU A CA 1
ATOM 1126 C C . LEU A 1 147 ? -8.211 65.399 33.612 1.00 49.13 147 LEU A C 1
ATOM 1127 O O . LEU A 1 147 ? -8.760 65.395 32.509 1.00 49.89 147 LEU A O 1
ATOM 1132 N N . LYS A 1 148 ? -8.897 65.349 34.749 1.00 48.34 148 LYS A N 1
ATOM 1133 C CA . LYS A 1 148 ? -10.357 65.292 34.729 1.00 48.68 148 LYS A CA 1
ATOM 1134 C C . LYS A 1 148 ? -10.947 66.488 33.965 1.00 49.91 148 LYS A C 1
ATOM 1135 O O . LYS A 1 148 ? -11.904 66.361 33.206 1.00 49.50 148 LYS A O 1
ATOM 1141 N N . LYS A 1 149 ? -10.342 67.647 34.169 1.00 52.23 149 LYS A N 1
ATOM 1142 C CA . LYS A 1 149 ? -10.760 68.873 33.527 1.00 53.97 149 LYS A CA 1
ATOM 1143 C C . LYS A 1 149 ? -10.667 68.748 32.003 1.00 55.29 149 LYS A C 1
ATOM 1144 O O . LYS A 1 149 ? -11.396 69.426 31.288 1.00 56.47 149 LYS A O 1
ATOM 1150 N N . ARG A 1 150 ? -9.771 67.897 31.500 1.00 56.50 150 ARG A N 1
ATOM 1151 C CA . ARG A 1 150 ? -9.634 67.719 30.049 1.00 56.94 150 ARG A CA 1
ATOM 1152 C C . ARG A 1 150 ? -10.469 66.563 29.538 1.00 58.59 150 ARG A C 1
ATOM 1153 O O . ARG A 1 150 ? -10.427 66.242 28.346 1.00 57.75 150 ARG A O 1
ATOM 1161 N N . GLY A 1 151 ? -11.190 65.917 30.450 1.00 60.45 151 GLY A N 1
ATOM 1162 C CA . GLY A 1 151 ? -12.068 64.829 30.063 1.00 62.95 151 GLY A CA 1
ATOM 1163 C C . GLY A 1 151 ? -11.517 63.439 29.834 1.00 64.24 151 GLY A C 1
ATOM 1164 O O . GLY A 1 151 ? -11.927 62.754 28.896 1.00 64.51 151 GLY A O 1
ATOM 1165 N N . ALA A 1 152 ? -10.579 63.013 30.663 1.00 65.57 152 ALA A N 1
ATOM 1166 C CA . ALA A 1 152 ? -10.060 61.662 30.533 1.00 67.27 152 ALA A CA 1
ATOM 1167 C C . ALA A 1 152 ? -10.877 60.964 31.608 1.00 68.33 152 ALA A C 1
ATOM 1168 O O . ALA A 1 152 ? -10.930 61.442 32.742 1.00 68.50 152 ALA A O 1
ATOM 1170 N N . LYS A 1 153 ? -11.542 59.863 31.276 1.00 69.29 153 LYS A N 1
ATOM 1171 C CA . LYS A 1 153 ? -12.354 59.209 32.297 1.00 70.28 153 LYS A CA 1
ATOM 1172 C C . LYS A 1 153 ? -11.766 57.942 32.922 1.00 69.13 153 LYS A C 1
ATOM 1173 O O . LYS A 1 153 ? -12.481 57.154 33.553 1.00 70.11 153 LYS A O 1
ATOM 1179 N N . SER A 1 154 ? -10.467 57.742 32.753 1.00 65.93 154 SER A N 1
ATOM 1180 C CA . SER A 1 154 ? -9.820 56.602 33.374 1.00 62.91 154 SER A CA 1
ATOM 1181 C C . SER A 1 154 ? -8.471 57.084 33.857 1.00 61.05 154 SER A C 1
ATOM 1182 O O . SER A 1 154 ? -7.592 57.386 33.052 1.00 60.33 154 SER A O 1
ATOM 1185 N N . ILE A 1 155 ? -8.315 57.169 35.174 1.00 59.08 155 ILE A N 1
ATOM 1186 C CA . ILE A 1 155 ? -7.068 57.644 35.758 1.00 56.94 155 ILE A CA 1
ATOM 1187 C C . ILE A 1 155 ? -6.563 56.741 36.875 1.00 55.37 155 ILE A C 1
ATOM 1188 O O . ILE A 1 155 ? -7.298 56.402 37.797 1.00 55.36 155 ILE A O 1
ATOM 1193 N N . LYS A 1 156 ? -5.301 56.347 36.768 1.00 54.74 156 LYS A N 1
ATOM 1194 C CA . LYS A 1 156 ? -4.653 55.503 37.767 1.00 53.82 156 LYS A CA 1
ATOM 1195 C C . LYS A 1 156 ? -3.377 56.209 38.209 1.00 52.29 156 LYS A C 1
ATOM 1196 O O . LYS A 1 156 ? -2.701 56.862 37.410 1.00 51.69 156 LYS A O 1
ATOM 1202 N N . PHE A 1 157 ? -3.048 56.085 39.484 1.00 50.03 157 PHE A N 1
ATOM 1203 C CA . PHE A 1 157 ? -1.838 56.711 39.984 1.00 48.70 157 PHE A CA 1
ATOM 1204 C C . PHE A 1 157 ? -0.866 55.627 40.423 1.00 48.30 157 PHE A C 1
ATOM 1205 O O . PHE A 1 157 ? -1.266 54.629 41.025 1.00 47.99 157 PHE A O 1
ATOM 1213 N N . MET A 1 158 ? 0.409 55.824 40.113 1.00 47.80 158 MET A N 1
ATOM 1214 C CA . MET A 1 158 ? 1.430 54.858 40.477 1.00 48.19 158 MET A CA 1
ATOM 1215 C C . MET A 1 158 ? 2.691 55.559 40.979 1.00 47.09 158 MET A C 1
ATOM 1216 O O . MET A 1 158 ? 3.150 56.550 40.405 1.00 45.78 158 MET A O 1
ATOM 1221 N N . CYS A 1 159 ? 3.247 55.019 42.055 1.00 45.69 159 CYS A N 1
ATOM 1222 C CA . CYS A 1 159 ? 4.435 55.578 42.669 1.00 45.36 159 CYS A CA 1
ATOM 1223 C C . CYS A 1 159 ? 5.204 54.466 43.370 1.00 45.66 159 CYS A C 1
ATOM 1224 O O . CYS A 1 159 ? 4.691 53.348 43.515 1.00 46.19 159 CYS A O 1
ATOM 1227 N N . LEU A 1 160 ? 6.422 54.777 43.810 1.00 44.93 160 LEU A N 1
ATOM 1228 C CA . LEU A 1 160 ? 7.243 53.808 44.525 1.00 44.82 160 LEU A CA 1
ATOM 1229 C C . LEU A 1 160 ? 6.822 53.810 45.983 1.00 45.65 160 LEU A C 1
ATOM 1230 O O . LEU A 1 160 ? 6.288 52.820 46.478 1.00 46.58 160 LEU A O 1
ATOM 1235 N N . ILE A 1 161 ? 7.063 54.929 46.665 1.00 46.13 161 ILE A N 1
ATOM 1236 C CA . ILE A 1 161 ? 6.730 55.065 48.086 1.00 46.47 161 ILE A CA 1
ATOM 1237 C C . ILE A 1 161 ? 5.636 56.106 48.356 1.00 46.96 161 ILE A C 1
ATOM 1238 O O . ILE A 1 161 ? 5.644 57.198 47.784 1.00 47.52 161 ILE A O 1
ATOM 1243 N N . ALA A 1 162 ? 4.709 55.767 49.245 1.00 46.61 162 ALA A N 1
ATOM 1244 C CA . ALA A 1 162 ? 3.619 56.672 49.591 1.00 46.51 162 ALA A CA 1
ATOM 1245 C C . ALA A 1 162 ? 3.433 56.766 51.102 1.00 46.32 162 ALA A C 1
ATOM 1246 O O . ALA A 1 162 ? 3.731 55.825 51.837 1.00 45.88 162 ALA A O 1
ATOM 1248 N N . ALA A 1 163 ? 2.945 57.916 51.557 1.00 46.41 163 ALA A N 1
ATOM 1249 C CA . ALA A 1 163 ? 2.687 58.138 52.973 1.00 46.34 163 ALA A CA 1
ATOM 1250 C C . ALA A 1 163 ? 1.180 58.052 53.209 1.00 46.68 163 ALA A C 1
ATOM 1251 O O . ALA A 1 163 ? 0.383 58.357 52.318 1.00 45.62 163 ALA A O 1
ATOM 1253 N N . PRO A 1 164 ? 0.769 57.628 54.413 1.00 47.21 164 PRO A N 1
ATOM 1254 C CA . PRO A 1 164 ? -0.659 57.516 54.724 1.00 47.80 164 PRO A CA 1
ATOM 1255 C C . PRO A 1 164 ? -1.427 58.790 54.390 1.00 48.16 164 PRO A C 1
ATOM 1256 O O . PRO A 1 164 ? -2.424 58.743 53.674 1.00 49.57 164 PRO A O 1
ATOM 1260 N N . GLU A 1 165 ? -0.956 59.926 54.897 1.00 48.05 165 GLU A N 1
ATOM 1261 C CA . GLU A 1 165 ? -1.623 61.196 54.641 1.00 48.12 165 GLU A CA 1
ATOM 1262 C C . GLU A 1 165 ? -1.894 61.412 53.157 1.00 48.50 165 GLU A C 1
ATOM 1263 O O . GLU A 1 165 ? -3.021 61.734 52.770 1.00 48.50 165 GLU A O 1
ATOM 1269 N N . GLY A 1 166 ? -0.864 61.228 52.332 1.00 48.83 166 GLY A N 1
ATOM 1270 C CA . GLY A 1 166 ? -1.012 61.411 50.893 1.00 49.13 166 GLY A CA 1
ATOM 1271 C C . GLY A 1 166 ? -2.025 60.477 50.249 1.00 49.22 166 GLY A C 1
ATOM 1272 O O . GLY A 1 166 ? -2.721 60.857 49.306 1.00 48.46 166 GLY A O 1
ATOM 1273 N N . VAL A 1 167 ? -2.094 59.244 50.747 1.00 49.79 167 VAL A N 1
ATOM 1274 C CA . VAL A 1 167 ? -3.035 58.264 50.226 1.00 49.56 167 VAL A CA 1
ATOM 1275 C C . VAL A 1 167 ? -4.419 58.769 50.565 1.00 50.05 167 VAL A C 1
ATOM 1276 O O . VAL A 1 167 ? -5.309 58.767 49.718 1.00 50.62 167 VAL A O 1
ATOM 1280 N N . LYS A 1 168 ? -4.583 59.220 51.807 1.00 50.25 168 LYS A N 1
ATOM 1281 C CA . LYS A 1 168 ? -5.863 59.736 52.279 1.00 51.26 168 LYS A CA 1
ATOM 1282 C C . LYS A 1 168 ? -6.277 60.969 51.481 1.00 51.31 168 LYS A C 1
ATOM 1283 O O . LYS A 1 168 ? -7.441 61.137 51.123 1.00 51.43 168 LYS A O 1
ATOM 1289 N N . ALA A 1 169 ? -5.314 61.836 51.203 1.00 51.65 169 ALA A N 1
ATOM 1290 C CA . ALA A 1 169 ? -5.585 63.036 50.436 1.00 51.52 169 ALA A CA 1
ATOM 1291 C C . ALA A 1 169 ? -6.207 62.679 49.081 1.00 51.76 169 ALA A C 1
ATOM 1292 O O . ALA A 1 169 ? -7.151 63.331 48.633 1.00 52.62 169 ALA A O 1
ATOM 1294 N N . VAL A 1 170 ? -5.680 61.638 48.442 1.00 51.94 170 VAL A N 1
ATOM 1295 C CA . VAL A 1 170 ? -6.168 61.201 47.134 1.00 52.65 170 VAL A CA 1
ATOM 1296 C C . VAL A 1 170 ? -7.527 60.535 47.228 1.00 53.66 170 VAL A C 1
ATOM 1297 O O . VAL A 1 170 ? -8.399 60.784 46.404 1.00 52.60 170 VAL A O 1
ATOM 1301 N N . GLU A 1 171 ? -7.689 59.677 48.228 1.00 56.36 171 GLU A N 1
ATOM 1302 C CA . GLU A 1 171 ? -8.950 58.979 48.464 1.00 59.10 171 GLU A CA 1
ATOM 1303 C C . GLU A 1 171 ? -10.050 60.041 48.542 1.00 58.55 171 GLU A C 1
ATOM 1304 O O . GLU A 1 171 ? -11.002 60.035 47.763 1.00 58.60 171 GLU A O 1
ATOM 1310 N N . THR A 1 172 ? -9.888 60.952 49.494 1.00 57.65 172 THR A N 1
ATOM 1311 C CA . THR A 1 172 ? -10.821 62.041 49.717 1.00 57.80 172 THR A CA 1
ATOM 1312 C C . THR A 1 172 ? -11.140 62.821 48.446 1.00 56.65 172 THR A C 1
ATOM 1313 O O . THR A 1 172 ? -12.279 62.850 48.004 1.00 56.93 172 THR A O 1
ATOM 1317 N N . ALA A 1 173 ? -10.127 63.452 47.865 1.00 55.23 173 ALA A N 1
ATOM 1318 C CA . ALA A 1 173 ? -10.315 64.265 46.668 1.00 53.97 173 ALA A CA 1
ATOM 1319 C C . ALA A 1 173 ? -10.779 63.528 45.415 1.00 53.84 173 ALA A C 1
ATOM 1320 O O . ALA A 1 173 ? -11.517 64.083 44.610 1.00 52.93 173 ALA A O 1
ATOM 1322 N N . HIS A 1 174 ? -10.346 62.285 45.245 1.00 53.91 174 HIS A N 1
ATOM 1323 C CA . HIS A 1 174 ? -10.703 61.509 44.060 1.00 53.61 174 HIS A CA 1
ATOM 1324 C C . HIS A 1 174 ? -10.889 60.023 44.381 1.00 54.73 174 HIS A C 1
ATOM 1325 O O . HIS A 1 174 ? -9.974 59.218 44.192 1.00 55.32 174 HIS A O 1
ATOM 1332 N N . PRO A 1 175 ? -12.084 59.632 44.843 1.00 55.63 175 PRO A N 1
ATOM 1333 C CA . PRO A 1 175 ? -12.319 58.222 45.173 1.00 55.54 175 PRO A CA 1
ATOM 1334 C C . PRO A 1 175 ? -12.341 57.276 43.969 1.00 55.66 175 PRO A C 1
ATOM 1335 O O . PRO A 1 175 ? -12.220 56.068 44.134 1.00 54.88 175 PRO A O 1
ATOM 1339 N N . ASP A 1 176 ? -12.486 57.827 42.765 1.00 56.89 176 ASP A N 1
ATOM 1340 C CA . ASP A 1 176 ? -12.549 57.023 41.539 1.00 57.56 176 ASP A CA 1
ATOM 1341 C C . ASP A 1 176 ? -11.185 5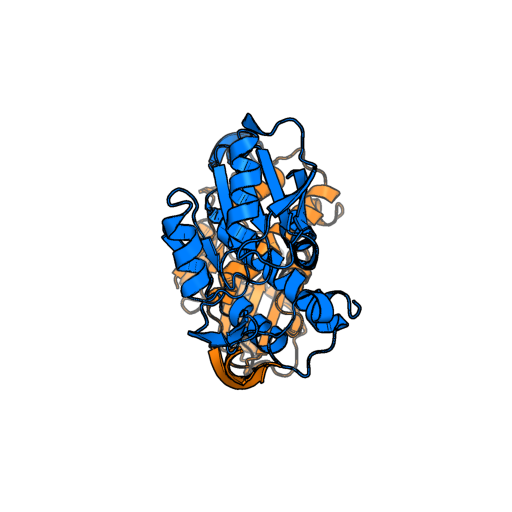6.692 40.929 1.00 58.63 176 ASP A C 1
ATOM 1342 O O . ASP A 1 176 ? -11.105 56.149 39.822 1.00 59.41 176 ASP A O 1
ATOM 1347 N N . VAL A 1 177 ? -10.113 57.027 41.637 1.00 59.10 177 VAL A N 1
ATOM 1348 C CA . VAL A 1 177 ? -8.769 56.759 41.141 1.00 57.78 177 VAL A CA 1
ATOM 1349 C C . VAL A 1 177 ? -8.107 55.724 42.019 1.00 57.38 177 VAL A C 1
ATOM 1350 O O . VAL A 1 177 ? -8.063 55.883 43.242 1.00 57.81 177 VAL A O 1
ATOM 1354 N N . ASP A 1 178 ? -7.610 54.657 41.405 1.00 56.50 178 ASP A N 1
ATOM 1355 C CA . ASP A 1 178 ? -6.924 53.630 42.169 1.00 55.67 178 ASP A CA 1
ATOM 1356 C C . ASP A 1 178 ? -5.462 54.033 42.310 1.00 55.44 178 ASP A C 1
ATOM 1357 O O . ASP A 1 178 ? -4.933 54.819 41.518 1.00 56.21 178 ASP A O 1
ATOM 1362 N N . ILE A 1 179 ? -4.808 53.487 43.321 1.00 54.18 179 ILE A N 1
ATOM 1363 C CA . ILE A 1 179 ? -3.415 53.805 43.579 1.00 51.76 179 ILE A CA 1
ATOM 1364 C C . ILE A 1 179 ? -2.551 52.553 43.605 1.00 51.32 179 ILE A C 1
ATOM 1365 O O . ILE A 1 179 ? -2.901 51.557 44.237 1.00 50.20 179 ILE A O 1
ATOM 1370 N N . TYR A 1 180 ? -1.416 52.623 42.916 1.00 50.45 180 TYR A N 1
ATOM 1371 C CA . TYR A 1 180 ? -0.475 51.521 42.842 1.00 47.83 180 TYR A CA 1
ATOM 1372 C C . TYR A 1 180 ? 0.841 51.977 43.440 1.00 47.16 180 TYR A C 1
ATOM 1373 O O . TYR A 1 180 ? 1.505 52.865 42.908 1.00 47.24 180 TYR A O 1
ATOM 1382 N N . ILE A 1 181 ? 1.219 51.373 44.556 1.00 46.20 181 ILE A N 1
ATOM 1383 C CA . ILE A 1 181 ? 2.464 51.733 45.220 1.00 45.59 181 ILE A CA 1
ATOM 1384 C C . ILE A 1 181 ? 3.343 50.499 45.411 1.00 46.06 181 ILE A C 1
ATOM 1385 O O . ILE A 1 181 ? 2.884 49.366 45.253 1.00 45.76 181 ILE A O 1
ATOM 1390 N N . ALA A 1 182 ? 4.603 50.722 45.761 1.00 45.94 182 ALA A N 1
ATOM 1391 C CA . ALA A 1 182 ? 5.527 49.623 45.994 1.00 46.48 182 ALA A CA 1
ATOM 1392 C C . ALA A 1 182 ? 5.785 49.479 47.487 1.00 47.22 182 ALA A C 1
ATOM 1393 O O . ALA A 1 182 ? 6.289 48.464 47.950 1.00 48.11 182 ALA A O 1
ATOM 1395 N N . ALA A 1 183 ? 5.429 50.508 48.242 1.00 48.45 183 ALA A N 1
ATOM 1396 C CA . ALA A 1 183 ? 5.636 50.505 49.682 1.00 48.22 183 ALA A CA 1
ATOM 1397 C C . ALA A 1 183 ? 4.874 51.650 50.322 1.00 48.58 183 ALA A C 1
ATOM 1398 O O . ALA A 1 183 ? 4.774 52.740 49.752 1.00 49.77 183 ALA A O 1
ATOM 1400 N N . LEU A 1 184 ? 4.333 51.390 51.507 1.00 47.95 184 LEU A N 1
ATOM 1401 C CA . LEU A 1 184 ? 3.592 52.386 52.260 1.00 47.77 184 LEU A CA 1
ATOM 1402 C C . LEU A 1 184 ? 4.409 52.677 53.515 1.00 47.79 184 LEU A C 1
ATOM 1403 O O . LEU A 1 184 ? 4.467 51.843 54.422 1.00 47.75 184 LEU A O 1
ATOM 1408 N N . ASP A 1 185 ? 5.063 53.836 53.561 1.00 47.69 185 ASP A N 1
ATOM 1409 C CA . ASP A 1 185 ? 5.861 54.189 54.728 1.00 48.37 185 ASP A CA 1
ATOM 1410 C C . ASP A 1 185 ? 4.973 54.696 55.855 1.00 49.20 185 ASP A C 1
ATOM 1411 O O . ASP A 1 185 ? 3.748 54.675 55.731 1.00 49.28 185 ASP A O 1
ATOM 1416 N N . GLU A 1 186 ? 5.564 55.168 56.946 1.00 50.40 186 GLU A N 1
ATOM 1417 C CA . GLU A 1 186 ? 4.735 55.556 58.085 1.00 52.98 186 GLU A CA 1
ATOM 1418 C C . GLU A 1 186 ? 4.184 56.968 58.231 1.00 52.62 186 GLU A C 1
ATOM 1419 O O . GLU A 1 186 ? 3.043 57.131 58.677 1.00 52.39 186 GLU A O 1
ATOM 1425 N N . ARG A 1 187 ? 4.951 57.986 57.857 1.00 51.99 187 ARG A N 1
ATOM 1426 C CA . ARG A 1 187 ? 4.468 59.354 58.021 1.00 49.50 187 ARG A CA 1
ATOM 1427 C C . ARG A 1 187 ? 5.308 60.398 57.307 1.00 48.72 187 ARG A C 1
ATOM 1428 O O . ARG A 1 187 ? 6.229 60.072 56.560 1.00 49.17 187 ARG A O 1
ATOM 1436 N N . LEU A 1 188 ? 4.984 61.667 57.546 1.00 47.82 188 LEU A N 1
ATOM 1437 C CA . LEU A 1 188 ? 5.741 62.770 56.965 1.00 45.44 188 LEU A CA 1
ATOM 1438 C C . LEU A 1 188 ? 6.441 63.515 58.097 1.00 44.10 188 LEU A C 1
ATOM 1439 O O . LEU A 1 188 ? 6.063 63.368 59.265 1.00 42.78 188 LEU A O 1
ATOM 1444 N N . ASN A 1 189 ? 7.485 64.273 57.769 1.00 43.43 189 ASN A N 1
ATOM 1445 C CA . ASN A 1 189 ? 8.148 65.076 58.790 1.00 43.81 189 ASN A CA 1
ATOM 1446 C C . ASN A 1 189 ? 7.809 66.540 58.492 1.00 44.67 189 ASN A C 1
ATOM 1447 O O . ASN A 1 189 ? 7.186 66.843 57.470 1.00 44.31 189 ASN A O 1
ATOM 1452 N N . ASP A 1 190 ? 8.193 67.445 59.380 1.00 45.01 190 ASP A N 1
ATOM 1453 C CA . ASP A 1 190 ? 7.883 68.850 59.189 1.00 46.56 190 ASP A CA 1
ATOM 1454 C C . ASP A 1 190 ? 8.206 69.443 57.810 1.00 48.53 190 ASP A C 1
ATOM 1455 O O . ASP A 1 190 ? 7.595 70.435 57.399 1.00 48.50 190 ASP A O 1
ATOM 1460 N N . HIS A 1 191 ? 9.153 68.859 57.086 1.00 49.79 191 HIS A N 1
ATOM 1461 C CA . HIS A 1 191 ? 9.486 69.390 55.776 1.00 50.42 191 HIS A CA 1
ATOM 1462 C C . HIS A 1 191 ? 8.734 68.719 54.647 1.00 49.88 191 HIS A C 1
ATOM 1463 O O . HIS A 1 191 ? 8.892 69.089 53.490 1.00 50.33 191 HIS A O 1
ATOM 1470 N N . GLY A 1 192 ? 7.919 67.725 54.975 1.00 49.34 192 GLY A N 1
ATOM 1471 C CA . GLY A 1 192 ? 7.131 67.067 53.950 1.00 49.02 192 GLY A CA 1
ATOM 1472 C C . GLY A 1 192 ? 7.732 65.849 53.293 1.00 48.83 192 GLY A C 1
ATOM 1473 O O . GLY A 1 192 ? 7.220 65.385 52.275 1.00 48.88 192 GLY A O 1
ATOM 1474 N N . TYR A 1 193 ? 8.812 65.330 53.866 1.00 49.18 193 TYR A N 1
ATOM 1475 C CA . TYR A 1 193 ? 9.464 64.136 53.334 1.00 49.78 193 TYR A CA 1
ATOM 1476 C C . TYR A 1 193 ? 8.842 62.861 53.915 1.00 48.43 193 TYR A C 1
ATOM 1477 O O . TYR A 1 193 ? 8.425 62.834 55.076 1.00 47.31 193 TYR A O 1
ATOM 1486 N N . ILE A 1 194 ? 8.776 61.806 53.109 1.00 46.88 194 ILE A N 1
ATOM 1487 C CA . ILE A 1 194 ? 8.226 60.549 53.595 1.00 45.40 194 ILE A CA 1
ATOM 1488 C C . ILE A 1 194 ? 9.258 59.862 54.485 1.00 45.11 194 ILE A C 1
ATOM 1489 O O . ILE A 1 194 ? 10.447 59.866 54.186 1.00 42.67 194 ILE A O 1
ATOM 1494 N N . VAL A 1 195 ? 8.787 59.289 55.586 1.00 45.25 195 VAL A N 1
ATOM 1495 C CA . VAL A 1 195 ? 9.650 58.612 56.542 1.00 46.78 195 VAL A CA 1
ATOM 1496 C C . VAL A 1 195 ? 9.316 57.131 56.552 1.00 46.83 195 VAL A C 1
ATOM 1497 O O . VAL A 1 195 ? 8.163 56.757 56.751 1.00 48.83 195 VAL A O 1
ATOM 1501 N N . PRO A 1 196 ? 10.322 56.258 56.362 1.00 46.15 196 PRO A N 1
ATOM 1502 C CA . PRO A 1 196 ? 11.753 56.526 56.145 1.00 44.01 196 PRO A CA 1
ATOM 1503 C C . PRO A 1 196 ? 12.027 57.090 54.762 1.00 42.24 196 PRO A C 1
ATOM 1504 O O . PRO A 1 196 ? 13.000 57.805 54.557 1.00 40.58 196 PRO A O 1
ATOM 1508 N N . GLY A 1 197 ? 11.174 56.723 53.812 1.00 41.91 197 GLY A N 1
ATOM 1509 C CA . GLY A 1 197 ? 11.297 57.211 52.447 1.00 42.15 197 GLY A CA 1
ATOM 1510 C C . GLY A 1 197 ? 12.596 56.971 51.696 1.00 40.40 197 GLY A C 1
ATOM 1511 O O . GLY A 1 197 ? 13.211 55.919 51.825 1.00 41.37 197 GLY A O 1
ATOM 1512 N N . LEU A 1 198 ? 12.997 57.955 50.893 1.00 39.39 198 LEU A N 1
ATOM 1513 C CA . LEU A 1 198 ? 14.220 57.875 50.107 1.00 37.68 198 LEU A CA 1
ATOM 1514 C C . LEU A 1 198 ? 14.829 59.246 49.823 1.00 37.47 198 LEU A C 1
ATOM 1515 O O . LEU A 1 198 ? 15.665 59.385 48.939 1.00 37.22 198 LEU A O 1
ATOM 1520 N N . GLY A 1 199 ? 14.415 60.261 50.570 1.00 37.26 199 GLY A N 1
ATOM 1521 C CA . GLY A 1 199 ? 14.945 61.586 50.329 1.00 37.17 199 GLY A CA 1
ATOM 1522 C C . GLY A 1 199 ? 14.247 62.282 49.166 1.00 38.05 199 GLY A C 1
ATOM 1523 O O . GLY A 1 199 ? 13.078 62.028 48.878 1.00 37.62 199 GLY A O 1
ATOM 1524 N N . ASP A 1 200 ? 14.983 63.148 48.482 1.00 38.71 200 ASP A N 1
ATOM 1525 C CA . ASP A 1 200 ? 14.464 63.931 47.362 1.00 39.99 200 ASP A CA 1
ATOM 1526 C C . ASP A 1 200 ? 14.595 63.228 46.012 1.00 38.06 200 ASP A C 1
ATOM 1527 O O . ASP A 1 200 ? 15.620 63.338 45.365 1.00 36.89 200 ASP A O 1
ATOM 1532 N N . ALA A 1 201 ? 13.551 62.531 45.581 1.00 38.32 201 ALA A N 1
ATOM 1533 C CA . ALA A 1 201 ? 13.567 61.803 44.308 1.00 38.40 201 ALA A CA 1
ATOM 1534 C C . ALA A 1 201 ? 14.240 62.561 43.158 1.00 39.88 201 ALA A C 1
ATOM 1535 O O . ALA A 1 201 ? 15.081 62.008 42.437 1.00 41.35 201 ALA A O 1
ATOM 1537 N N . GLY A 1 202 ? 13.877 63.824 42.982 1.00 40.57 202 GLY A N 1
ATOM 1538 C CA . GLY A 1 202 ? 14.467 64.618 41.921 1.00 41.49 202 GLY A CA 1
ATOM 1539 C C . GLY A 1 202 ? 15.979 64.771 41.986 1.00 42.78 202 GLY A C 1
ATOM 1540 O O . GLY A 1 202 ? 16.651 64.615 40.973 1.00 42.92 202 GLY A O 1
ATOM 1541 N N . ASP A 1 203 ? 16.529 65.088 43.156 1.00 44.62 203 ASP A N 1
ATOM 1542 C CA . ASP A 1 203 ? 17.979 65.242 43.276 1.00 46.10 203 ASP A CA 1
ATOM 1543 C C . ASP A 1 203 ? 18.701 63.918 43.073 1.00 46.23 203 ASP A C 1
ATOM 1544 O O . ASP A 1 203 ? 19.742 63.869 42.410 1.00 45.96 203 ASP A O 1
ATOM 1549 N N . ARG A 1 204 ? 18.154 62.855 43.661 1.00 45.53 204 ARG A N 1
ATOM 1550 C CA . ARG A 1 204 ? 18.748 61.535 43.533 1.00 46.55 204 ARG A CA 1
ATOM 1551 C C . ARG A 1 204 ? 18.724 61.106 42.063 1.00 47.33 204 ARG A C 1
ATOM 1552 O O . ARG A 1 204 ? 19.660 60.449 41.604 1.00 47.99 204 ARG A O 1
ATOM 1560 N N . LEU A 1 205 ? 17.666 61.476 41.332 1.00 46.48 205 LEU A N 1
ATOM 1561 C CA . LEU A 1 205 ? 17.545 61.115 39.921 1.00 46.79 205 LEU A CA 1
ATOM 1562 C C . LEU A 1 205 ? 18.479 61.870 38.988 1.00 47.78 205 LEU A C 1
ATOM 1563 O O . LEU A 1 205 ? 19.311 61.278 38.306 1.00 49.84 205 LEU A O 1
ATOM 1568 N N . PHE A 1 206 ? 18.330 63.183 38.952 1.00 48.61 206 PHE A N 1
ATOM 1569 C CA . PHE A 1 206 ? 19.120 64.021 38.064 1.00 49.03 206 PHE A CA 1
ATOM 1570 C C . PHE A 1 206 ? 20.493 64.345 38.598 1.00 50.43 206 PHE A C 1
ATOM 1571 O O . PHE A 1 206 ? 21.368 64.766 37.849 1.00 50.49 206 PHE A O 1
ATOM 1579 N N . GLY A 1 207 ? 20.683 64.158 39.895 1.00 52.12 207 GLY A N 1
ATOM 1580 C CA . GLY A 1 207 ? 21.975 64.455 40.479 1.00 54.90 207 GLY A CA 1
ATOM 1581 C C . GLY A 1 207 ? 22.244 65.935 40.424 1.00 56.82 207 GLY A C 1
ATOM 1582 O O . GLY A 1 207 ? 23.365 66.393 40.608 1.00 56.65 207 GLY A O 1
ATOM 1583 N N . THR A 1 208 ? 21.190 66.690 40.167 1.00 61.22 208 THR A N 1
ATOM 1584 C CA . THR A 1 208 ? 21.289 68.139 40.079 1.00 66.05 208 THR A CA 1
ATOM 1585 C C . THR A 1 208 ? 19.967 68.802 40.480 1.00 68.02 208 THR A C 1
ATOM 1586 O O . THR A 1 208 ? 18.940 68.127 40.610 1.00 68.04 208 THR A O 1
ATOM 1590 N N . LYS A 1 209 ? 20.007 70.122 40.678 1.00 70.46 209 LYS A N 1
ATOM 1591 C CA . LYS A 1 209 ? 18.827 70.902 41.074 1.00 72.00 209 LYS A CA 1
ATOM 1592 C C . LYS A 1 209 ? 18.019 71.352 39.857 1.00 72.02 209 LYS A C 1
ATOM 1593 O O . LYS A 1 209 ? 18.666 71.698 38.840 1.00 72.94 209 LYS A O 1
ATOM 1600 N N . GLY B 1 2 ? 5.496 16.268 39.210 1.00 70.16 2 GLY B N 1
ATOM 1601 C CA . GLY B 1 2 ? 5.331 17.579 39.922 1.00 70.38 2 GLY B CA 1
ATOM 1602 C C . GLY B 1 2 ? 4.216 18.424 39.327 1.00 70.83 2 GLY B C 1
ATOM 1603 O O . GLY B 1 2 ? 3.419 17.932 38.514 1.00 70.41 2 GLY B O 1
ATOM 1604 N N . LYS B 1 3 ? 4.159 19.696 39.724 1.00 70.38 3 LYS B N 1
ATOM 1605 C CA . LYS B 1 3 ? 3.130 20.614 39.227 1.00 69.54 3 LYS B CA 1
ATOM 1606 C C . LYS B 1 3 ? 3.597 21.412 38.017 1.00 67.70 3 LYS B C 1
ATOM 1607 O O . LYS B 1 3 ? 4.787 21.713 37.882 1.00 68.05 3 LYS B O 1
ATOM 1613 N N . VAL B 1 4 ? 2.657 21.740 37.134 1.00 65.17 4 VAL B N 1
ATOM 1614 C CA . VAL B 1 4 ? 2.967 22.547 35.962 1.00 62.67 4 VAL B CA 1
ATOM 1615 C C . VAL B 1 4 ? 2.296 23.889 36.180 1.00 61.07 4 VAL B C 1
ATOM 1616 O O . VAL B 1 4 ? 1.126 23.955 36.558 1.00 60.06 4 VAL B O 1
ATOM 1620 N N . TYR B 1 5 ? 3.050 24.957 35.960 1.00 60.12 5 TYR B N 1
ATOM 1621 C CA . TYR B 1 5 ? 2.530 26.302 36.130 1.00 58.99 5 TYR B CA 1
ATOM 1622 C C . TYR B 1 5 ? 2.358 26.963 34.774 1.00 56.78 5 TYR B C 1
ATOM 1623 O O . TYR B 1 5 ? 3.305 27.017 33.981 1.00 57.95 5 TYR B O 1
ATOM 1632 N N . VAL B 1 6 ? 1.150 27.446 34.500 1.00 52.84 6 VAL B N 1
ATOM 1633 C CA . VAL B 1 6 ? 0.901 28.130 33.245 1.00 50.28 6 VAL B CA 1
ATOM 1634 C C . VAL B 1 6 ? 0.875 29.631 33.500 1.00 49.35 6 VAL B C 1
ATOM 1635 O O . VAL B 1 6 ? 0.147 30.100 34.360 1.00 48.97 6 VAL B O 1
ATOM 1639 N N . PHE B 1 7 ? 1.693 30.378 32.768 1.00 49.79 7 PHE B N 1
ATOM 1640 C CA . PHE B 1 7 ? 1.736 31.827 32.923 1.00 50.83 7 PHE B CA 1
ATOM 1641 C C . PHE B 1 7 ? 0.795 32.454 31.905 1.00 51.72 7 PHE B C 1
ATOM 1642 O O . PHE B 1 7 ? 1.124 32.591 30.726 1.00 51.62 7 PHE B O 1
ATOM 1650 N N . ASP B 1 8 ? -0.383 32.838 32.380 1.00 52.55 8 ASP B N 1
ATOM 1651 C CA . ASP B 1 8 ? -1.411 33.405 31.524 1.00 53.59 8 ASP B CA 1
ATOM 1652 C C . ASP B 1 8 ? -1.486 34.934 31.479 1.00 53.46 8 ASP B C 1
ATOM 1653 O O . ASP B 1 8 ? -2.543 35.494 31.180 1.00 53.96 8 ASP B O 1
ATOM 1658 N N . HIS B 1 9 ? -0.388 35.619 31.772 1.00 52.60 9 HIS B N 1
ATOM 1659 C CA . HIS B 1 9 ? -0.416 37.077 31.721 1.00 52.72 9 HIS B CA 1
ATOM 1660 C C . HIS B 1 9 ? -0.821 37.496 30.307 1.00 51.06 9 HIS B C 1
ATOM 1661 O O . HIS B 1 9 ? -0.300 36.964 29.330 1.00 50.97 9 HIS B O 1
ATOM 1668 N N . PRO B 1 10 ? -1.756 38.454 30.179 1.00 50.07 10 PRO B N 1
ATOM 1669 C CA . PRO B 1 10 ? -2.210 38.911 28.859 1.00 49.30 10 PRO B CA 1
ATOM 1670 C C . PRO B 1 10 ? -1.105 39.386 27.909 1.00 48.86 10 PRO B C 1
ATOM 1671 O O . PRO B 1 10 ? -1.273 39.343 26.689 1.00 48.54 10 PRO B O 1
ATOM 1675 N N . LEU B 1 11 ? 0.022 39.839 28.451 1.00 47.86 11 LEU B N 1
ATOM 1676 C CA . LEU B 1 11 ? 1.122 40.263 27.591 1.00 47.17 11 LEU B CA 1
ATOM 1677 C C . LEU B 1 11 ? 1.811 39.042 26.972 1.00 47.35 11 LEU B C 1
ATOM 1678 O O . LEU B 1 11 ? 2.201 39.060 25.794 1.00 47.65 11 LEU B O 1
ATOM 1683 N N . ILE B 1 12 ? 1.968 37.988 27.773 1.00 46.32 12 ILE B N 1
ATOM 1684 C CA . ILE B 1 12 ? 2.583 36.766 27.288 1.00 45.64 12 ILE B CA 1
ATOM 1685 C C . ILE B 1 12 ? 1.662 36.218 26.204 1.00 45.32 12 ILE B C 1
ATOM 1686 O O . ILE B 1 12 ? 2.088 35.976 25.072 1.00 44.32 12 ILE B O 1
ATOM 1691 N N . GLN B 1 13 ? 0.390 36.051 26.551 1.00 45.24 13 GLN B N 1
ATOM 1692 C CA . GLN B 1 13 ? -0.594 35.548 25.608 1.00 45.80 13 GLN B CA 1
ATOM 1693 C C . GLN B 1 13 ? -0.553 36.332 24.306 1.00 45.99 13 GLN B C 1
ATOM 1694 O O . GLN B 1 13 ? -0.556 35.748 23.223 1.00 47.00 13 GLN B O 1
ATOM 1700 N N . HIS B 1 14 ? -0.502 37.657 24.411 1.00 45.85 14 HIS B N 1
ATOM 1701 C CA . HIS B 1 14 ? -0.452 38.512 23.233 1.00 44.24 14 HIS B CA 1
ATOM 1702 C C . HIS B 1 14 ? 0.774 38.193 22.369 1.00 44.09 14 HIS B C 1
ATOM 1703 O O . HIS B 1 14 ? 0.640 37.856 21.193 1.00 42.61 14 HIS B O 1
ATOM 1710 N N . LYS B 1 15 ? 1.965 38.292 22.958 1.00 43.98 15 LYS B N 1
ATOM 1711 C CA . LYS B 1 15 ? 3.191 38.028 22.215 1.00 44.89 15 LYS B CA 1
ATOM 1712 C C . LYS B 1 15 ? 3.279 36.598 21.682 1.00 45.86 15 LYS B C 1
ATOM 1713 O O . LYS B 1 15 ? 3.834 36.361 20.605 1.00 46.74 15 LYS B O 1
ATOM 1719 N N . LEU B 1 16 ? 2.722 35.648 22.427 1.00 46.23 16 LEU B N 1
ATOM 1720 C CA . LEU B 1 16 ? 2.743 34.250 22.001 1.00 46.20 16 LEU B CA 1
ATOM 1721 C C . LEU B 1 16 ? 2.041 34.117 20.648 1.00 46.10 16 LEU B C 1
ATOM 1722 O O . LEU B 1 16 ? 2.525 33.429 19.752 1.00 45.60 16 LEU B O 1
ATOM 1727 N N . THR B 1 17 ? 0.901 34.790 20.506 1.00 45.35 17 THR B N 1
ATOM 1728 C CA . THR B 1 17 ? 0.147 34.762 19.264 1.00 44.52 17 THR B CA 1
ATOM 1729 C C . THR B 1 17 ? 0.983 35.118 18.047 1.00 44.81 17 THR B C 1
ATOM 1730 O O . THR B 1 17 ? 0.899 34.441 17.030 1.00 46.12 17 THR B O 1
ATOM 1734 N N . TYR B 1 18 ? 1.781 36.176 18.129 1.00 44.22 18 TYR B N 1
ATOM 1735 C CA . TYR B 1 18 ? 2.585 36.548 16.976 1.00 44.67 18 TYR B CA 1
ATOM 1736 C C . TYR B 1 18 ? 3.770 35.624 16.793 1.00 44.96 18 TYR B C 1
ATOM 1737 O O . TYR B 1 18 ? 4.281 35.471 15.686 1.00 45.18 18 TYR B O 1
ATOM 1746 N N . ILE B 1 19 ? 4.195 34.999 17.885 1.00 44.46 19 ILE B N 1
ATOM 1747 C CA . ILE B 1 19 ? 5.301 34.059 17.845 1.00 44.01 19 ILE B CA 1
ATOM 1748 C C . ILE B 1 19 ? 4.872 32.843 17.019 1.00 44.85 19 ILE B C 1
ATOM 1749 O O . ILE B 1 19 ? 5.659 32.324 16.235 1.00 45.67 19 ILE B O 1
ATOM 1754 N N . ARG B 1 20 ? 3.621 32.406 17.191 1.00 44.90 20 ARG B N 1
ATOM 1755 C CA . ARG B 1 20 ? 3.061 31.251 16.470 1.00 44.30 20 ARG B CA 1
ATOM 1756 C C . ARG B 1 20 ? 2.776 31.535 15.005 1.00 44.46 20 ARG B C 1
ATOM 1757 O O . ARG B 1 20 ? 3.037 30.702 14.148 1.00 45.13 20 ARG B O 1
ATOM 1765 N N . ASP B 1 21 ? 2.204 32.700 14.731 1.00 45.03 21 ASP B N 1
ATOM 1766 C CA . ASP B 1 21 ? 1.843 33.075 13.372 1.00 46.51 21 ASP B CA 1
ATOM 1767 C C . ASP B 1 21 ? 2.954 32.787 12.381 1.00 46.61 21 ASP B C 1
ATOM 1768 O O . ASP B 1 21 ? 4.072 33.296 12.520 1.00 47.70 21 ASP B O 1
ATOM 1773 N N . LYS B 1 22 ? 2.636 31.977 11.373 1.00 45.93 22 LYS B N 1
ATOM 1774 C CA . LYS B 1 22 ? 3.613 31.595 10.356 1.00 45.57 22 LYS B CA 1
ATOM 1775 C C . LYS B 1 22 ? 4.249 32.771 9.629 1.00 45.18 22 LYS B C 1
ATOM 1776 O O . LYS B 1 22 ? 5.372 32.676 9.166 1.00 45.88 22 LYS B O 1
ATOM 1782 N N . ASN B 1 23 ? 3.544 33.885 9.536 1.00 45.76 23 ASN B N 1
ATOM 1783 C CA . ASN B 1 23 ? 4.085 35.039 8.835 1.00 45.60 23 ASN B CA 1
ATOM 1784 C C . ASN B 1 23 ? 5.106 35.865 9.600 1.00 43.75 23 ASN B C 1
ATOM 1785 O O . ASN B 1 23 ? 5.711 36.758 9.022 1.00 42.40 23 ASN B O 1
ATOM 1790 N N . THR B 1 24 ? 5.299 35.593 10.885 1.00 42.05 24 THR B N 1
ATOM 1791 C CA . THR B 1 24 ? 6.288 36.356 11.628 1.00 41.08 24 THR B CA 1
ATOM 1792 C C . THR B 1 24 ? 7.685 35.907 11.195 1.00 40.48 24 THR B C 1
ATOM 1793 O O . THR B 1 24 ? 8.060 34.744 11.344 1.00 40.56 24 THR B O 1
ATOM 1797 N N . GLY B 1 25 ? 8.441 36.844 10.640 1.00 40.25 25 GLY B N 1
ATOM 1798 C CA . GLY B 1 25 ? 9.783 36.554 10.183 1.00 38.41 25 GLY B CA 1
ATOM 1799 C C . GLY B 1 25 ? 10.729 36.238 11.321 1.00 37.84 25 GLY B C 1
ATOM 1800 O O . GLY B 1 25 ? 10.418 36.454 12.496 1.00 36.44 25 GLY B O 1
ATOM 1801 N N . THR B 1 26 ? 11.905 35.741 10.961 1.00 37.32 26 THR B N 1
ATOM 1802 C CA . THR B 1 26 ? 12.900 35.352 11.937 1.00 36.93 26 THR B CA 1
ATOM 1803 C C . THR B 1 26 ? 13.292 36.458 12.916 1.00 38.67 26 THR B C 1
ATOM 1804 O O . THR B 1 26 ? 13.390 36.208 14.112 1.00 38.77 26 THR B O 1
ATOM 1808 N N . LYS B 1 27 ? 13.492 37.680 12.426 1.00 40.00 27 LYS B N 1
ATOM 1809 C CA . LYS B 1 27 ? 13.875 38.791 13.298 1.00 40.78 27 LYS B CA 1
ATOM 1810 C C . LYS B 1 27 ? 12.841 39.123 14.391 1.00 41.01 27 LYS B C 1
ATOM 1811 O O . LYS B 1 27 ? 13.193 39.339 15.546 1.00 40.14 27 LYS B O 1
ATOM 1817 N N . GLU B 1 28 ? 11.566 39.173 14.033 1.00 42.41 28 GLU B N 1
ATOM 1818 C CA . GLU B 1 28 ? 10.531 39.453 15.024 1.00 43.84 28 GLU B CA 1
ATOM 1819 C C . GLU B 1 28 ? 10.439 38.297 16.018 1.00 42.57 28 GLU B C 1
ATOM 1820 O O . GLU B 1 28 ? 10.333 38.492 17.232 1.00 40.70 28 GLU B O 1
ATOM 1826 N N . PHE B 1 29 ? 10.442 37.088 15.468 1.00 41.70 29 PHE B N 1
ATOM 1827 C CA . PHE B 1 29 ? 10.359 35.876 16.261 1.00 40.42 29 PHE B CA 1
ATOM 1828 C C . PHE B 1 29 ? 11.391 35.966 17.385 1.00 40.83 29 PHE B C 1
ATOM 1829 O O . PHE B 1 29 ? 11.051 35.954 18.576 1.00 38.83 29 PHE B O 1
ATOM 1837 N N . ARG B 1 30 ? 12.653 36.056 16.969 1.00 40.25 30 ARG B N 1
ATOM 1838 C CA . ARG B 1 30 ? 13.805 36.150 17.852 1.00 40.21 30 ARG B CA 1
ATOM 1839 C C . ARG B 1 30 ? 13.534 37.154 18.968 1.00 41.74 30 ARG B C 1
ATOM 1840 O O . ARG B 1 30 ? 13.595 36.824 20.158 1.00 42.22 30 ARG B O 1
ATOM 1848 N N . GLU B 1 31 ? 13.215 38.383 18.573 1.00 42.54 31 GLU B N 1
ATOM 1849 C CA . GLU B 1 31 ? 12.934 39.447 19.524 1.00 42.54 31 GLU B CA 1
ATOM 1850 C C . GLU B 1 31 ? 11.719 39.217 20.419 1.00 41.57 31 GLU B C 1
ATOM 1851 O O . GLU B 1 31 ? 11.718 39.607 21.586 1.00 41.28 31 GLU B O 1
ATOM 1857 N N . LEU B 1 32 ? 10.685 38.587 19.876 1.00 41.23 32 LEU B N 1
ATOM 1858 C CA . LEU B 1 32 ? 9.484 38.309 20.649 1.00 41.03 32 LEU B CA 1
ATOM 1859 C C . LEU B 1 32 ? 9.735 37.234 21.721 1.00 42.96 32 LEU B C 1
AT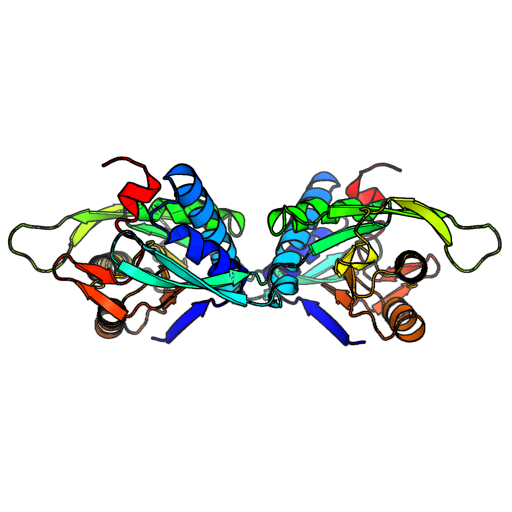OM 1860 O O . LEU B 1 32 ? 9.251 37.344 22.853 1.00 43.43 32 LEU B O 1
ATOM 1865 N N . VAL B 1 33 ? 10.493 36.199 21.367 1.00 43.40 33 VAL B N 1
ATOM 1866 C CA . VAL B 1 33 ? 10.793 35.132 22.310 1.00 41.76 33 VAL B CA 1
ATOM 1867 C C . VAL B 1 33 ? 11.590 35.722 23.468 1.00 41.87 33 VAL B C 1
ATOM 1868 O O . VAL B 1 33 ? 11.291 35.441 24.633 1.00 41.20 33 VAL B O 1
ATOM 1872 N N . ASP B 1 34 ? 12.587 36.550 23.151 1.00 41.43 34 ASP B N 1
ATOM 1873 C CA . ASP B 1 34 ? 13.407 37.178 24.183 1.00 42.19 34 ASP B CA 1
ATOM 1874 C C . ASP B 1 34 ? 12.513 37.927 25.175 1.00 43.63 34 ASP B C 1
ATOM 1875 O O . ASP B 1 34 ? 12.699 37.846 26.395 1.00 45.22 34 ASP B O 1
ATOM 1880 N N . GLU B 1 35 ? 11.540 38.661 24.646 1.00 44.11 35 GLU B N 1
ATOM 1881 C CA . GLU B 1 35 ? 10.612 39.401 25.482 1.00 43.91 35 GLU B CA 1
ATOM 1882 C C . GLU B 1 35 ? 9.778 38.465 26.361 1.00 44.18 35 GLU B C 1
ATOM 1883 O O . GLU B 1 35 ? 9.699 38.657 27.571 1.00 44.78 35 GLU B O 1
ATOM 1889 N N . VAL B 1 36 ? 9.148 37.457 25.762 1.00 44.22 36 VAL B N 1
ATOM 1890 C CA . VAL B 1 36 ? 8.337 36.529 26.548 1.00 44.13 36 VAL B CA 1
ATOM 1891 C C . VAL B 1 36 ? 9.193 35.797 27.569 1.00 44.52 36 VAL B C 1
ATOM 1892 O O . VAL B 1 36 ? 8.690 35.294 28.575 1.00 44.84 36 VAL B O 1
ATOM 1896 N N . ALA B 1 37 ? 10.493 35.734 27.300 1.00 45.05 37 ALA B N 1
ATOM 1897 C CA . ALA B 1 37 ? 11.418 35.068 28.205 1.00 45.57 37 ALA B CA 1
ATOM 1898 C C . ALA B 1 37 ? 11.568 35.923 29.457 1.00 45.32 37 ALA B C 1
ATOM 1899 O O . ALA B 1 37 ? 11.419 35.428 30.575 1.00 45.69 37 ALA B O 1
ATOM 1901 N N . THR B 1 38 ? 11.856 37.208 29.270 1.00 44.83 38 THR B N 1
ATOM 1902 C CA . THR B 1 38 ? 11.982 38.121 30.402 1.00 44.66 38 THR B CA 1
ATOM 1903 C C . THR B 1 38 ? 10.689 38.159 31.235 1.00 44.82 38 THR B C 1
ATOM 1904 O O . THR B 1 38 ? 10.728 38.164 32.465 1.00 43.09 38 THR B O 1
ATOM 1908 N N . LEU B 1 39 ? 9.545 38.183 30.555 1.00 45.83 39 LEU B N 1
ATOM 1909 C CA . LEU B 1 39 ? 8.261 38.229 31.236 1.00 48.17 39 LEU B CA 1
ATOM 1910 C C . LEU B 1 39 ? 8.024 37.018 32.114 1.00 49.70 39 LEU B C 1
ATOM 1911 O O . LEU B 1 39 ? 7.510 37.154 33.221 1.00 51.20 39 LEU B O 1
ATOM 1916 N N . MET B 1 40 ? 8.391 35.834 31.631 1.00 51.30 40 MET B N 1
ATOM 1917 C CA . MET B 1 40 ? 8.219 34.613 32.421 1.00 51.27 40 MET B CA 1
ATOM 1918 C C . MET B 1 40 ? 9.232 34.563 33.560 1.00 51.90 40 MET B C 1
ATOM 1919 O O . MET B 1 40 ? 8.969 33.974 34.611 1.00 51.78 40 MET B O 1
ATOM 1924 N N . ALA B 1 41 ? 10.392 35.177 33.342 1.00 51.70 41 ALA B N 1
ATOM 1925 C CA . ALA B 1 41 ? 11.422 35.205 34.358 1.00 52.41 41 ALA B CA 1
ATOM 1926 C C . ALA B 1 41 ? 10.854 35.936 35.563 1.00 53.90 41 ALA B C 1
ATOM 1927 O O . ALA B 1 41 ? 11.097 35.556 36.701 1.00 55.42 41 ALA B O 1
ATOM 1929 N N . PHE B 1 42 ? 10.073 36.980 35.314 1.00 55.23 42 PHE B N 1
ATOM 1930 C CA . PHE B 1 42 ? 9.478 37.746 36.409 1.00 55.55 42 PHE B CA 1
ATOM 1931 C C . PHE B 1 42 ? 8.538 36.863 37.222 1.00 54.24 42 PHE B C 1
ATOM 1932 O O . PHE B 1 42 ? 8.632 36.811 38.440 1.00 52.46 42 PHE B O 1
ATOM 1940 N N . GLU B 1 43 ? 7.637 36.172 36.529 1.00 54.49 43 GLU B N 1
ATOM 1941 C CA . GLU B 1 43 ? 6.654 35.291 37.166 1.00 55.93 43 GLU B CA 1
ATOM 1942 C C . GLU B 1 43 ? 7.288 34.171 37.977 1.00 56.26 43 GLU B C 1
ATOM 1943 O O . GLU B 1 43 ? 6.849 33.865 39.086 1.00 56.66 43 GLU B O 1
ATOM 1949 N N . ILE B 1 44 ? 8.330 33.566 37.423 1.00 56.43 44 ILE B N 1
ATOM 1950 C CA . ILE B 1 44 ? 8.996 32.462 38.090 1.00 56.01 44 ILE B CA 1
ATOM 1951 C C . ILE B 1 44 ? 9.779 32.880 39.333 1.00 55.70 44 ILE B C 1
ATOM 1952 O O . ILE B 1 44 ? 9.770 32.168 40.334 1.00 56.56 44 ILE B O 1
ATOM 1957 N N . THR B 1 45 ? 10.441 34.032 39.283 1.00 54.68 45 THR B N 1
ATOM 1958 C CA . THR B 1 45 ? 11.233 34.491 40.417 1.00 53.64 45 THR B CA 1
ATOM 1959 C C . THR B 1 45 ? 10.414 35.079 41.554 1.00 54.11 45 THR B C 1
ATOM 1960 O O . THR B 1 45 ? 10.974 35.597 42.517 1.00 54.67 45 THR B O 1
ATOM 1964 N N . ARG B 1 46 ? 9.094 34.992 41.453 1.00 54.43 46 ARG B N 1
ATOM 1965 C CA . ARG B 1 46 ? 8.225 35.536 42.490 1.00 56.32 46 ARG B CA 1
ATOM 1966 C C . ARG B 1 46 ? 8.440 34.821 43.819 1.00 57.66 46 ARG B C 1
ATOM 1967 O O . ARG B 1 46 ? 7.984 35.288 44.858 1.00 59.08 46 ARG B O 1
ATOM 1975 N N . ASP B 1 47 ? 9.147 33.692 43.767 1.00 59.54 47 ASP B N 1
ATOM 1976 C CA . ASP B 1 47 ? 9.448 32.849 44.935 1.00 60.61 47 ASP B CA 1
ATOM 1977 C C . ASP B 1 47 ? 10.598 33.336 45.797 1.00 60.33 47 ASP B C 1
ATOM 1978 O O . ASP B 1 47 ? 10.509 33.310 47.022 1.00 60.60 47 ASP B O 1
ATOM 1983 N N . LEU B 1 48 ? 11.685 33.742 45.146 1.00 60.04 48 LEU B N 1
ATOM 1984 C CA . LEU B 1 48 ? 12.889 34.199 45.828 1.00 60.42 48 LEU B CA 1
ATOM 1985 C C . LEU B 1 48 ? 12.667 34.618 47.278 1.00 60.87 48 LEU B C 1
ATOM 1986 O O . LEU B 1 48 ? 11.892 35.531 47.571 1.00 60.98 48 LEU B O 1
ATOM 1991 N N . PRO B 1 49 ? 13.342 33.927 48.212 1.00 61.50 49 PRO B N 1
ATOM 1992 C CA . PRO B 1 49 ? 13.237 34.197 49.648 1.00 60.52 49 PRO B CA 1
ATOM 1993 C C . PRO B 1 49 ? 13.788 35.570 49.992 1.00 60.33 49 PRO B C 1
ATOM 1994 O O . PRO B 1 49 ? 14.766 36.029 49.388 1.00 57.98 49 PRO B O 1
ATOM 1998 N N . LEU B 1 50 ? 13.146 36.217 50.962 1.00 60.83 50 LEU B N 1
ATOM 1999 C CA . LEU B 1 50 ? 13.557 37.540 51.405 1.00 61.16 50 LEU B CA 1
ATOM 2000 C C . LEU B 1 50 ? 14.115 37.485 52.818 1.00 61.61 50 LEU B C 1
ATOM 2001 O O . LEU B 1 50 ? 13.608 36.769 53.678 1.00 61.38 50 LEU B O 1
ATOM 2006 N N . GLU B 1 51 ? 15.179 38.244 53.033 1.00 62.78 51 GLU B N 1
ATOM 2007 C CA . GLU B 1 51 ? 15.851 38.332 54.322 1.00 64.42 51 GLU B CA 1
ATOM 2008 C C . GLU B 1 51 ? 15.789 39.822 54.651 1.00 64.56 51 GLU B C 1
ATOM 2009 O O . GLU B 1 51 ? 15.959 40.649 53.754 1.00 64.41 51 GLU B O 1
ATOM 2015 N N . GLU B 1 52 ? 15.544 40.195 55.902 1.00 64.42 52 GLU B N 1
ATOM 2016 C CA . GLU B 1 52 ? 15.479 41.622 56.166 1.00 65.12 52 GLU B CA 1
ATOM 2017 C C . GLU B 1 52 ? 16.652 42.241 56.895 1.00 64.34 52 GLU B C 1
ATOM 2018 O O . GLU B 1 52 ? 17.004 41.845 57.999 1.00 64.10 52 GLU B O 1
ATOM 2024 N N . VAL B 1 53 ? 17.242 43.231 56.234 1.00 63.46 53 VAL B N 1
ATOM 2025 C CA . VAL B 1 53 ? 18.378 43.972 56.744 1.00 63.14 53 VAL B CA 1
ATOM 2026 C C . VAL B 1 53 ? 17.913 45.321 57.258 1.00 62.63 53 VAL B C 1
ATOM 2027 O O . VAL B 1 53 ? 16.726 45.628 57.240 1.00 62.12 53 VAL B O 1
ATOM 2031 N N . GLU B 1 54 ? 18.867 46.125 57.711 1.00 62.83 54 GLU B N 1
ATOM 2032 C CA . GLU B 1 54 ? 18.578 47.456 58.216 1.00 62.62 54 GLU B CA 1
ATOM 2033 C C . GLU B 1 54 ? 19.424 48.485 57.466 1.00 61.27 54 GLU B C 1
ATOM 2034 O O . GLU B 1 54 ? 20.645 48.510 57.607 1.00 60.24 54 GLU B O 1
ATOM 2040 N N . ILE B 1 55 ? 18.772 49.320 56.660 1.00 60.13 55 ILE B N 1
ATOM 2041 C CA . ILE B 1 55 ? 19.469 50.354 55.900 1.00 58.12 55 ILE B CA 1
ATOM 2042 C C . ILE B 1 55 ? 19.213 51.698 56.551 1.00 57.66 55 ILE B C 1
ATOM 2043 O O . ILE B 1 55 ? 18.585 51.781 57.607 1.00 57.95 55 ILE B O 1
ATOM 2048 N N . GLU B 1 56 ? 19.681 52.751 55.897 1.00 56.74 56 GLU B N 1
ATOM 2049 C CA . GLU B 1 56 ? 19.500 54.099 56.401 1.00 56.80 56 GLU B CA 1
ATOM 2050 C C . GLU B 1 56 ? 19.299 55.083 55.234 1.00 55.63 56 GLU B C 1
ATOM 2051 O O . GLU B 1 56 ? 20.252 55.440 54.540 1.00 55.36 56 GLU B O 1
ATOM 2057 N N . THR B 1 57 ? 18.055 55.509 55.020 1.00 53.34 57 THR B N 1
ATOM 2058 C CA . THR B 1 57 ? 17.734 56.442 53.948 1.00 51.48 57 THR B CA 1
ATOM 2059 C C . THR B 1 57 ? 18.235 57.825 54.337 1.00 50.36 57 THR B C 1
ATOM 2060 O O . THR B 1 57 ? 18.695 58.030 55.458 1.00 49.93 57 THR B O 1
ATOM 2064 N N . PRO B 1 58 ? 18.152 58.797 53.413 1.00 49.77 58 PRO B N 1
ATOM 2065 C CA . PRO B 1 58 ? 18.606 60.164 53.686 1.00 48.88 58 PRO B CA 1
ATOM 2066 C C . PRO B 1 58 ? 17.729 60.861 54.720 1.00 49.24 58 PRO B C 1
ATOM 2067 O O . PRO B 1 58 ? 18.051 61.956 55.175 1.00 49.78 58 PRO B O 1
ATOM 2071 N N . VAL B 1 59 ? 16.618 60.223 55.082 1.00 50.09 59 VAL B N 1
ATOM 2072 C CA . VAL B 1 59 ? 15.688 60.784 56.049 1.00 50.36 59 VAL B CA 1
ATOM 2073 C C . VAL B 1 59 ? 15.755 60.105 57.402 1.00 51.96 59 VAL B C 1
ATOM 2074 O O . VAL B 1 59 ? 15.681 60.777 58.423 1.00 53.81 59 VAL B O 1
ATOM 2078 N N . SER B 1 60 ? 15.894 58.782 57.425 1.00 52.97 60 SER B N 1
ATOM 2079 C CA . SER B 1 60 ? 15.965 58.051 58.697 1.00 54.29 60 SER B CA 1
ATOM 2080 C C . SER B 1 60 ? 16.412 56.617 58.480 1.00 55.80 60 SER B C 1
ATOM 2081 O O . SER B 1 60 ? 16.672 56.208 57.352 1.00 56.43 60 SER B O 1
ATOM 2084 N N . LYS B 1 61 ? 16.504 55.850 59.562 1.00 57.20 61 LYS B N 1
ATOM 2085 C CA . LYS B 1 61 ? 16.887 54.453 59.446 1.00 58.48 61 LYS B CA 1
ATOM 2086 C C . LYS B 1 61 ? 15.650 53.725 58.963 1.00 60.10 61 LYS B C 1
ATOM 2087 O O . LYS B 1 61 ? 14.554 54.294 58.973 1.00 61.39 61 LYS B O 1
ATOM 2093 N N . ALA B 1 62 ? 15.813 52.475 58.538 1.00 60.52 62 ALA B N 1
ATOM 2094 C CA . ALA B 1 62 ? 14.678 51.692 58.067 1.00 60.32 62 ALA B CA 1
ATOM 2095 C C . ALA B 1 62 ? 14.957 50.200 58.025 1.00 61.22 62 ALA B C 1
ATOM 2096 O O . ALA B 1 62 ? 16.109 49.758 57.967 1.00 61.52 62 ALA B O 1
ATOM 2098 N N . ARG B 1 63 ? 13.883 49.424 58.059 1.00 61.18 63 ARG B N 1
ATOM 2099 C CA . ARG B 1 63 ? 13.995 47.986 57.992 1.00 60.18 63 ARG B CA 1
ATOM 2100 C C . ARG B 1 63 ? 13.494 47.618 56.617 1.00 58.89 63 ARG B C 1
ATOM 2101 O O . ARG B 1 63 ? 12.312 47.763 56.327 1.00 59.18 63 ARG B O 1
ATOM 2109 N N . ALA B 1 64 ? 14.404 47.175 55.760 1.00 58.13 64 ALA B N 1
ATOM 2110 C CA . ALA B 1 64 ? 14.047 46.778 54.404 1.00 58.09 64 ALA B CA 1
ATOM 2111 C C . ALA B 1 64 ? 14.315 45.289 54.175 1.00 58.16 64 ALA B C 1
ATOM 2112 O O . ALA B 1 64 ? 14.733 44.579 55.086 1.00 58.24 64 ALA B O 1
ATOM 2114 N N . LYS B 1 65 ? 14.073 44.823 52.957 1.00 57.96 65 LYS B N 1
ATOM 2115 C CA . LYS B 1 65 ? 14.296 43.423 52.621 1.00 58.00 65 LYS B CA 1
ATOM 2116 C C . LYS B 1 65 ? 15.155 43.295 51.372 1.00 58.86 65 LYS B C 1
ATOM 2117 O O . LYS B 1 65 ? 15.174 44.187 50.529 1.00 59.87 65 LYS B O 1
ATOM 2123 N N . VAL B 1 66 ? 15.885 42.190 51.268 1.00 59.47 66 VAL B N 1
ATOM 2124 C CA . VAL B 1 66 ? 16.729 41.928 50.108 1.00 59.51 66 VAL B CA 1
ATOM 2125 C C . VAL B 1 66 ? 16.564 40.460 49.760 1.00 61.14 66 VAL B C 1
ATOM 2126 O O . VAL B 1 66 ? 16.071 39.674 50.575 1.00 61.89 66 VAL B O 1
ATOM 2130 N N . ILE B 1 67 ? 16.962 40.080 48.554 1.00 61.93 67 ILE B N 1
ATOM 2131 C CA . ILE B 1 67 ? 16.813 38.693 48.159 1.00 63.07 67 ILE B CA 1
ATOM 2132 C C . ILE B 1 67 ? 17.741 37.757 48.921 1.00 63.92 67 ILE B C 1
ATOM 2133 O O . ILE B 1 67 ? 18.963 37.947 48.964 1.00 63.29 67 ILE B O 1
ATOM 2138 N N . ALA B 1 68 ? 17.102 36.760 49.537 1.00 65.58 68 ALA B N 1
ATOM 2139 C CA . ALA B 1 68 ? 17.719 35.717 50.363 1.00 66.96 68 ALA B CA 1
ATOM 2140 C C . ALA B 1 68 ? 19.195 35.436 50.151 1.00 68.09 68 ALA B C 1
ATOM 2141 O O . ALA B 1 68 ? 19.935 35.220 51.111 1.00 69.23 68 ALA B O 1
ATOM 2143 N N . GLY B 1 69 ? 19.626 35.431 48.898 1.00 69.12 69 GLY B N 1
ATOM 2144 C CA . GLY B 1 69 ? 21.011 35.119 48.622 1.00 69.45 69 GLY B CA 1
ATOM 2145 C C . GLY B 1 69 ? 21.033 33.629 48.341 1.00 70.44 69 GLY B C 1
ATOM 2146 O O . GLY B 1 69 ? 20.986 32.794 49.256 1.00 70.44 69 GLY B O 1
ATOM 2147 N N . LYS B 1 70 ? 21.042 33.301 47.055 1.00 70.03 70 LYS B N 1
ATOM 2148 C CA . LYS B 1 70 ? 21.083 31.923 46.590 1.00 68.20 70 LYS B CA 1
ATOM 2149 C C . LYS B 1 70 ? 21.669 31.983 45.191 1.00 68.16 70 LYS B C 1
ATOM 2150 O O . LYS B 1 70 ? 21.593 33.017 44.519 1.00 69.16 70 LYS B O 1
ATOM 2156 N N . LYS B 1 71 ? 22.261 30.883 44.751 1.00 67.37 71 LYS B N 1
ATOM 2157 C CA . LYS B 1 71 ? 22.881 30.846 43.437 1.00 65.75 71 LYS B CA 1
ATOM 2158 C C . LYS B 1 71 ? 21.930 30.257 42.402 1.00 64.25 71 LYS B C 1
ATOM 2159 O O . LYS B 1 71 ? 21.261 29.246 42.653 1.00 63.31 71 LYS B O 1
ATOM 2165 N N . LEU B 1 72 ? 21.861 30.913 41.246 1.00 62.61 72 LEU B N 1
ATOM 2166 C CA . LEU B 1 72 ? 20.989 30.473 40.165 1.00 60.84 72 LEU B CA 1
ATOM 2167 C C . LEU B 1 72 ? 21.747 30.018 38.924 1.00 58.67 72 LEU B C 1
ATOM 2168 O O . LEU B 1 72 ? 22.836 30.510 38.606 1.00 57.80 72 LEU B O 1
ATOM 2173 N N . GLY B 1 73 ? 21.147 29.070 38.221 1.00 55.97 73 GLY B N 1
ATOM 2174 C CA . GLY B 1 73 ? 21.757 28.569 37.014 1.00 53.56 73 GLY B CA 1
ATOM 2175 C C . GLY B 1 73 ? 20.755 28.461 35.887 1.00 51.79 73 GLY B C 1
ATOM 2176 O O . GLY B 1 73 ? 19.672 27.874 36.030 1.00 50.99 73 GLY B O 1
ATOM 2177 N N . VAL B 1 74 ? 21.116 29.051 34.757 1.00 50.21 74 VAL B N 1
ATOM 2178 C CA . VAL B 1 74 ? 20.268 29.007 33.586 1.00 48.85 74 VAL B CA 1
ATOM 2179 C C . VAL B 1 74 ? 20.994 28.108 32.592 1.00 48.68 74 VAL B C 1
ATOM 2180 O O . VAL B 1 74 ? 22.169 28.341 32.259 1.00 48.46 74 VAL B O 1
ATOM 2184 N N . ILE B 1 75 ? 20.298 27.073 32.134 1.00 47.37 75 ILE B N 1
ATOM 2185 C CA . ILE B 1 75 ? 20.879 26.129 31.192 1.00 47.32 75 ILE B CA 1
ATOM 2186 C C . ILE B 1 75 ? 19.995 25.880 29.980 1.00 46.46 75 ILE B C 1
ATOM 2187 O O . ILE B 1 75 ? 18.947 25.228 30.078 1.00 46.23 75 ILE B O 1
ATOM 2192 N N . PRO B 1 76 ? 20.397 26.415 28.819 1.00 45.33 76 PRO B N 1
ATOM 2193 C CA . PRO B 1 76 ? 19.616 26.221 27.597 1.00 45.31 76 PRO B CA 1
ATOM 2194 C C . PRO B 1 76 ? 19.993 24.893 26.953 1.00 45.12 76 PRO B C 1
ATOM 2195 O O . PRO B 1 76 ? 21.130 24.435 27.089 1.00 45.62 76 PRO B O 1
ATOM 2199 N N . ILE B 1 77 ? 19.039 24.274 26.267 1.00 43.58 77 ILE B N 1
ATOM 2200 C CA . ILE B 1 77 ? 19.290 23.019 25.572 1.00 41.66 77 ILE B CA 1
ATOM 2201 C C . ILE B 1 77 ? 19.588 23.403 24.122 1.00 41.56 77 ILE B C 1
ATOM 2202 O O . ILE B 1 77 ? 18.692 23.888 23.419 1.00 40.97 77 ILE B O 1
ATOM 2207 N N . LEU B 1 78 ? 20.833 23.210 23.681 1.00 40.04 78 LEU B N 1
ATOM 2208 C CA . LEU B 1 78 ? 21.194 23.543 22.309 1.00 38.67 78 LEU B CA 1
ATOM 2209 C C . LEU B 1 78 ? 20.187 22.926 21.328 1.00 39.63 78 LEU B C 1
ATOM 2210 O O . LEU B 1 78 ? 19.714 21.811 21.532 1.00 40.81 78 LEU B O 1
ATOM 2215 N N . ARG B 1 79 ? 19.810 23.666 20.292 1.00 40.64 79 ARG B N 1
ATOM 2216 C CA . ARG B 1 79 ? 20.304 25.020 20.081 1.00 41.74 79 ARG B CA 1
ATOM 2217 C C . ARG B 1 79 ? 19.238 26.076 20.381 1.00 41.65 79 ARG B C 1
ATOM 2218 O O . ARG B 1 79 ? 19.567 27.146 20.884 1.00 42.87 79 ARG B O 1
ATOM 2226 N N . ALA B 1 80 ? 17.973 25.779 20.086 1.00 40.37 80 ALA B N 1
ATOM 2227 C CA . ALA B 1 80 ? 16.905 26.752 20.307 1.00 41.80 80 ALA B CA 1
ATOM 2228 C C . ALA B 1 80 ? 16.803 27.222 21.744 1.00 43.38 80 ALA B C 1
ATOM 2229 O O . ALA B 1 80 ? 16.011 28.105 22.068 1.00 45.10 80 ALA B O 1
ATOM 2231 N N . GLY B 1 81 ? 17.608 26.643 22.617 1.00 43.81 81 GLY B N 1
ATOM 2232 C CA . GLY B 1 81 ? 17.542 27.059 24.000 1.00 44.19 81 GLY B CA 1
ATOM 2233 C C . GLY B 1 81 ? 18.157 28.417 24.279 1.00 43.69 81 GLY B C 1
ATOM 2234 O O . GLY B 1 81 ? 17.715 29.118 25.186 1.00 43.88 81 GLY B O 1
ATOM 2235 N N . ILE B 1 82 ? 19.170 28.807 23.517 1.00 43.42 82 ILE B N 1
ATOM 2236 C CA . ILE B 1 82 ? 19.794 30.086 23.790 1.00 44.34 82 ILE B CA 1
ATOM 2237 C C . ILE B 1 82 ? 18.842 31.261 23.571 1.00 45.08 82 ILE B C 1
ATOM 2238 O O . ILE B 1 82 ? 19.051 32.349 24.121 1.00 44.83 82 ILE B O 1
ATOM 2243 N N . GLY B 1 83 ? 17.781 31.037 22.800 1.00 44.26 83 GLY B N 1
ATOM 2244 C CA . GLY B 1 83 ? 16.834 32.106 22.536 1.00 43.35 83 GLY B CA 1
ATOM 2245 C C . GLY B 1 83 ? 16.108 32.670 23.751 1.00 42.62 83 GLY B C 1
ATOM 2246 O O . GLY B 1 83 ? 15.459 33.721 23.656 1.00 42.36 83 GLY B O 1
ATOM 2247 N N . MET B 1 84 ? 16.216 31.989 24.888 1.00 41.14 84 MET B N 1
ATOM 2248 C CA . MET B 1 84 ? 15.542 32.428 26.108 1.00 41.43 84 MET B CA 1
ATOM 2249 C C . MET B 1 84 ? 16.474 32.698 27.289 1.00 42.83 84 MET B C 1
ATOM 2250 O O . MET B 1 84 ? 16.010 32.860 28.415 1.00 43.98 84 MET B O 1
ATOM 2255 N N . VAL B 1 85 ? 17.778 32.738 27.055 1.00 43.54 85 VAL B N 1
ATOM 2256 C CA . VAL B 1 85 ? 18.713 32.963 28.147 1.00 43.04 85 VAL B CA 1
ATOM 2257 C C . VAL B 1 85 ? 18.847 34.436 28.533 1.00 43.34 85 VAL B C 1
ATOM 2258 O O . VAL B 1 85 ? 18.487 34.808 29.649 1.00 43.40 85 VAL B O 1
ATOM 2262 N N . ASP B 1 86 ? 19.346 35.270 27.616 1.00 43.84 86 ASP B N 1
ATOM 2263 C CA . ASP B 1 86 ? 19.526 36.698 27.892 1.00 43.77 86 ASP B CA 1
ATOM 2264 C C . ASP B 1 86 ? 18.267 37.364 28.430 1.00 45.77 86 ASP B C 1
ATOM 2265 O O . ASP B 1 86 ? 18.338 38.342 29.183 1.00 46.71 86 ASP B O 1
ATOM 2270 N N . GLY B 1 87 ? 17.111 36.843 28.035 1.00 46.73 87 GLY B N 1
ATOM 2271 C CA . GLY B 1 87 ? 15.867 37.414 28.508 1.00 46.85 87 GLY B CA 1
ATOM 2272 C C . GLY B 1 87 ? 15.762 37.220 30.004 1.00 46.60 87 GLY B C 1
ATOM 2273 O O . GLY B 1 87 ? 15.304 38.104 30.723 1.00 47.02 87 GLY B O 1
ATOM 2274 N N . ILE B 1 88 ? 16.186 36.051 30.471 1.00 46.14 88 ILE B N 1
ATOM 2275 C CA . ILE B 1 88 ? 16.141 35.723 31.888 1.00 45.34 88 ILE B CA 1
ATOM 2276 C C . ILE B 1 88 ? 17.297 36.430 32.597 1.00 46.72 88 ILE B C 1
ATOM 2277 O O . ILE B 1 88 ? 17.152 36.925 33.714 1.00 46.52 88 ILE B O 1
ATOM 2282 N N . LEU B 1 89 ? 18.447 36.490 31.939 1.00 47.51 89 LEU B N 1
ATOM 2283 C CA . LEU B 1 89 ? 19.603 37.138 32.533 1.00 49.18 89 LEU B CA 1
ATOM 2284 C C . LEU B 1 89 ? 19.366 38.618 32.839 1.00 50.41 89 LEU B C 1
ATOM 2285 O O . LEU B 1 89 ? 20.072 39.203 33.665 1.00 51.25 89 LEU B O 1
ATOM 2290 N N . LYS B 1 90 ? 18.386 39.228 32.177 1.00 51.61 90 LYS B N 1
ATOM 2291 C CA . LYS B 1 90 ? 18.067 40.637 32.429 1.00 51.79 90 LYS B CA 1
ATOM 2292 C C . LYS B 1 90 ? 17.643 40.806 33.887 1.00 52.35 90 LYS B C 1
ATOM 2293 O O . LYS B 1 90 ? 18.078 41.732 34.554 1.00 53.74 90 LYS B O 1
ATOM 2299 N N . LEU B 1 91 ? 16.797 39.907 34.381 1.00 52.32 91 LEU B N 1
ATOM 2300 C CA . LEU B 1 91 ? 16.340 39.976 35.761 1.00 53.44 91 LEU B CA 1
ATOM 2301 C C . LEU B 1 91 ? 17.353 39.403 36.743 1.00 55.14 91 LEU B C 1
ATOM 2302 O O . LEU B 1 91 ? 17.484 39.896 37.860 1.00 56.74 91 LEU B O 1
ATOM 2307 N N . ILE B 1 92 ? 18.066 38.356 36.340 1.00 55.71 92 ILE B N 1
ATOM 2308 C CA . ILE B 1 92 ? 19.053 37.744 37.224 1.00 55.69 92 ILE B CA 1
ATOM 2309 C C . ILE B 1 92 ? 20.402 37.699 36.533 1.00 55.21 92 ILE B C 1
ATOM 2310 O O . ILE B 1 92 ? 20.815 36.654 36.032 1.00 55.85 92 ILE B O 1
ATOM 2315 N N . PRO B 1 93 ? 21.114 38.833 36.504 1.00 54.62 93 PRO B N 1
ATOM 2316 C CA . PRO B 1 93 ? 22.430 38.934 35.864 1.00 55.08 93 PRO B CA 1
ATOM 2317 C C . PRO B 1 93 ? 23.504 38.091 36.543 1.00 55.21 93 PRO B C 1
ATOM 2318 O O . PRO B 1 93 ? 24.506 37.744 35.923 1.00 55.16 93 PRO B O 1
ATOM 2322 N N . ALA B 1 94 ? 23.283 37.774 37.818 1.00 55.56 94 ALA B N 1
ATOM 2323 C CA . ALA B 1 94 ? 24.236 37.002 38.604 1.00 55.63 94 ALA B CA 1
ATOM 2324 C C . ALA B 1 94 ? 24.226 35.518 38.264 1.00 55.38 94 ALA B C 1
ATOM 2325 O O . ALA B 1 94 ? 25.261 34.856 38.353 1.00 56.86 94 ALA B O 1
ATOM 2327 N N . ALA B 1 95 ? 23.059 35.001 37.885 1.00 53.91 95 ALA B N 1
ATOM 2328 C CA . ALA B 1 95 ? 22.925 33.591 37.543 1.00 52.12 95 ALA B CA 1
ATOM 2329 C C . ALA B 1 95 ? 24.007 33.184 36.550 1.00 52.29 95 ALA B C 1
ATOM 2330 O O . ALA B 1 95 ? 24.428 33.980 35.699 1.00 50.82 95 ALA B O 1
ATOM 2332 N N . LYS B 1 96 ? 24.470 31.945 36.685 1.00 52.50 96 LYS B N 1
ATOM 2333 C CA . LYS B 1 96 ? 25.502 31.411 35.809 1.00 53.17 96 LYS B CA 1
ATOM 2334 C C . LYS B 1 96 ? 24.850 30.645 34.670 1.00 52.57 96 LYS B C 1
ATOM 2335 O O . LYS B 1 96 ? 23.752 30.094 34.825 1.00 52.02 96 LYS B O 1
ATOM 2341 N N . VAL B 1 97 ? 25.531 30.607 33.528 1.00 51.36 97 VAL B N 1
ATOM 2342 C CA . VAL B 1 97 ? 24.989 29.944 32.357 1.00 50.62 97 VAL B CA 1
ATOM 2343 C C . VAL B 1 97 ? 25.738 28.693 31.933 1.00 50.03 97 VAL B C 1
ATOM 2344 O O . VAL B 1 97 ? 26.936 28.732 31.687 1.00 49.65 97 VAL B O 1
ATOM 2348 N N . GLY B 1 98 ? 25.011 27.587 31.834 1.00 49.93 98 GLY B N 1
ATOM 2349 C CA . GLY B 1 98 ? 25.613 26.340 31.413 1.00 49.49 98 GLY B CA 1
ATOM 2350 C C . GLY B 1 98 ? 24.860 25.808 30.214 1.00 49.83 98 GLY B C 1
ATOM 2351 O O . GLY B 1 98 ? 23.672 26.078 30.066 1.00 50.62 98 GLY B O 1
ATOM 2352 N N . HIS B 1 99 ? 25.544 25.053 29.360 1.00 50.32 99 HIS B N 1
ATOM 2353 C CA . HIS B 1 99 ? 24.927 24.489 28.162 1.00 49.14 99 HIS B CA 1
ATOM 2354 C C . HIS B 1 99 ? 24.904 22.965 28.165 1.00 48.85 99 HIS B C 1
ATOM 2355 O O . HIS B 1 99 ? 25.663 22.316 28.886 1.00 49.58 99 HIS B O 1
ATOM 2362 N N . ILE B 1 100 ? 24.025 22.399 27.351 1.00 47.74 100 ILE B N 1
ATOM 2363 C CA . ILE B 1 100 ? 23.904 20.957 27.247 1.00 47.51 100 ILE B CA 1
ATOM 2364 C C . ILE B 1 100 ? 23.544 20.580 25.828 1.00 48.12 100 ILE B C 1
ATOM 2365 O O . ILE B 1 100 ? 22.541 21.053 25.287 1.00 48.69 100 ILE B O 1
ATOM 2370 N N . GLY B 1 101 ? 24.372 19.731 25.230 1.00 48.32 101 GLY B N 1
ATOM 2371 C CA . GLY B 1 101 ? 24.109 19.266 23.883 1.00 49.17 101 GLY B CA 1
ATOM 2372 C C . GLY B 1 101 ? 23.619 17.831 23.944 1.00 48.98 101 GLY B C 1
ATOM 2373 O O . GLY B 1 101 ? 23.953 17.108 24.870 1.00 48.70 101 GLY B O 1
ATOM 2374 N N . LEU B 1 102 ? 22.821 17.422 22.967 1.00 49.56 102 LEU B N 1
ATOM 2375 C CA . LEU B 1 102 ? 22.304 16.063 22.918 1.00 50.05 102 LEU B CA 1
ATOM 2376 C C . LEU B 1 102 ? 22.422 15.526 21.491 1.00 52.11 102 LEU B C 1
ATOM 2377 O O . LEU B 1 102 ? 22.260 16.276 20.524 1.00 52.70 102 LEU B O 1
ATOM 2382 N N . TYR B 1 103 ? 22.721 14.236 21.357 1.00 54.41 103 TYR B N 1
ATOM 2383 C CA . TYR B 1 103 ? 22.796 13.624 20.040 1.00 56.59 103 TYR B CA 1
ATOM 2384 C C . TYR B 1 103 ? 21.698 12.577 19.955 1.00 58.22 103 TYR B C 1
ATOM 2385 O O . TYR B 1 103 ? 21.126 12.183 20.974 1.00 58.09 103 TYR B O 1
ATOM 2394 N N . ARG B 1 104 ? 21.392 12.137 18.743 1.00 60.78 104 ARG B N 1
ATOM 2395 C CA . ARG B 1 104 ? 20.361 11.127 18.549 1.00 64.38 104 ARG B CA 1
ATOM 2396 C C . ARG B 1 104 ? 20.927 10.034 17.659 1.00 66.79 104 ARG B C 1
ATOM 2397 O O . ARG B 1 104 ? 21.553 10.333 16.644 1.00 67.22 104 ARG B O 1
ATOM 2405 N N . ASP B 1 105 ? 20.732 8.770 18.030 1.00 69.96 105 ASP B N 1
ATOM 2406 C CA . ASP B 1 105 ? 21.236 7.691 17.186 1.00 72.58 105 ASP B CA 1
ATOM 2407 C C . ASP B 1 105 ? 20.139 7.086 16.310 1.00 74.09 105 ASP B C 1
ATOM 2408 O O . ASP B 1 105 ? 18.962 7.064 16.690 1.00 74.49 105 ASP B O 1
ATOM 2413 N N . PRO B 1 106 ? 20.521 6.588 15.118 1.00 75.27 106 PRO B N 1
ATOM 2414 C CA . PRO B 1 106 ? 19.652 5.973 14.106 1.00 76.07 106 PRO B CA 1
ATOM 2415 C C . PRO B 1 106 ? 18.456 5.168 14.608 1.00 77.11 106 PRO B C 1
ATOM 2416 O O . PRO B 1 106 ? 17.299 5.552 14.387 1.00 76.99 106 PRO B O 1
ATOM 2420 N N . GLN B 1 107 ? 18.733 4.047 15.268 1.00 78.26 107 GLN B N 1
ATOM 2421 C CA . GLN B 1 107 ? 17.663 3.192 15.783 1.00 79.39 107 GLN B CA 1
ATOM 2422 C C . GLN B 1 107 ? 17.497 3.330 17.300 1.00 79.25 107 GLN B C 1
ATOM 2423 O O . GLN B 1 107 ? 17.768 2.396 18.064 1.00 79.38 107 GLN B O 1
ATOM 2429 N N . THR B 1 108 ? 17.056 4.509 17.731 1.00 78.79 108 THR B N 1
ATOM 2430 C CA . THR B 1 108 ? 16.848 4.768 19.149 1.00 77.55 108 THR B CA 1
ATOM 2431 C C . THR B 1 108 ? 15.592 5.606 19.294 1.00 76.70 108 THR B C 1
ATOM 2432 O O . THR B 1 108 ? 15.140 6.236 18.332 1.00 75.61 108 THR B O 1
ATOM 2436 N N . LEU B 1 109 ? 15.027 5.598 20.497 1.00 76.69 109 LEU B N 1
ATOM 2437 C CA . LEU B 1 109 ? 13.801 6.351 20.791 1.00 76.60 109 LEU B CA 1
ATOM 2438 C C . LEU B 1 109 ? 14.024 7.568 21.694 1.00 75.03 109 LEU B C 1
ATOM 2439 O O . LEU B 1 109 ? 13.074 8.293 22.005 1.00 75.16 109 LEU B O 1
ATOM 2444 N N . LYS B 1 110 ? 15.269 7.792 22.107 1.00 73.09 110 LYS B N 1
ATOM 2445 C CA . LYS B 1 110 ? 15.573 8.898 23.010 1.00 71.37 110 LYS B CA 1
ATOM 2446 C C . LYS B 1 110 ? 16.919 9.585 22.777 1.00 68.22 110 LYS B C 1
ATOM 2447 O O . LYS B 1 110 ? 17.903 8.946 22.384 1.00 69.24 110 LYS B O 1
ATOM 2453 N N . PRO B 1 111 ? 16.977 10.904 23.036 1.00 63.91 111 PRO B N 1
ATOM 2454 C CA . PRO B 1 111 ? 18.198 11.6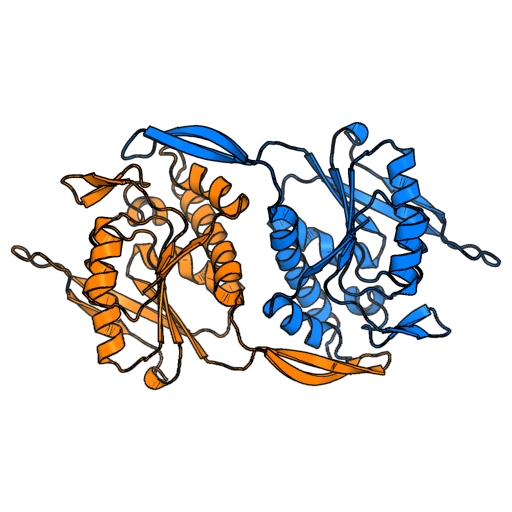92 22.868 1.00 60.98 111 PRO B CA 1
ATOM 2455 C C . PRO B 1 111 ? 19.180 11.238 23.943 1.00 58.20 111 PRO B C 1
ATOM 2456 O O . PRO B 1 111 ? 18.808 10.506 24.859 1.00 57.33 111 PRO B O 1
ATOM 2460 N N . VAL B 1 112 ? 20.423 11.682 23.848 1.00 55.10 112 VAL B N 1
ATOM 2461 C CA . VAL B 1 112 ? 21.410 11.283 24.834 1.00 53.40 112 VAL B CA 1
ATOM 2462 C C . VAL B 1 112 ? 22.485 12.339 25.089 1.00 52.01 112 VAL B C 1
ATOM 2463 O O . VAL B 1 112 ? 23.005 12.962 24.159 1.00 50.72 112 VAL B O 1
ATOM 2467 N N . GLU B 1 113 ? 22.801 12.535 26.366 1.00 50.34 113 GLU B N 1
ATOM 2468 C CA . GLU B 1 113 ? 23.828 13.477 26.781 1.00 48.53 113 GLU B CA 1
ATOM 2469 C C . GLU B 1 113 ? 24.990 13.408 25.782 1.00 47.97 113 GLU B C 1
ATOM 2470 O O . GLU B 1 113 ? 25.387 12.317 25.365 1.00 48.94 113 GLU B O 1
ATOM 2476 N N . TYR B 1 114 ? 25.523 14.561 25.385 1.00 46.63 114 TYR B N 1
ATOM 2477 C CA . TYR B 1 114 ? 26.609 14.598 24.405 1.00 46.12 114 TYR B CA 1
ATOM 2478 C C . TYR B 1 114 ? 27.658 15.648 24.730 1.00 45.09 114 TYR B C 1
ATOM 2479 O O . TYR B 1 114 ? 28.865 15.403 24.625 1.00 44.65 114 TYR B O 1
ATOM 2488 N N . TYR B 1 115 ? 27.192 16.825 25.123 1.00 44.28 115 TYR B N 1
ATOM 2489 C CA . TYR B 1 115 ? 28.086 17.926 25.440 1.00 41.33 115 TYR B CA 1
ATOM 2490 C C . TYR B 1 115 ? 27.538 18.596 26.679 1.00 40.60 115 TYR B C 1
ATOM 2491 O O . TYR B 1 115 ? 26.377 18.994 26.711 1.00 41.39 115 TYR B O 1
ATOM 2500 N N . VAL B 1 116 ? 28.363 18.694 27.711 1.00 40.00 116 VAL B N 1
ATOM 2501 C CA . VAL B 1 116 ? 27.935 19.318 28.949 1.00 41.05 116 VAL B CA 1
ATOM 2502 C C . VAL B 1 116 ? 28.981 20.243 29.529 1.00 43.21 116 VAL B C 1
ATOM 2503 O O . VAL B 1 116 ? 30.131 19.867 29.706 1.00 43.91 116 VAL B O 1
ATOM 2507 N N . LYS B 1 117 ? 28.571 21.470 29.818 1.00 45.87 117 LYS B N 1
ATOM 2508 C CA . LYS B 1 117 ? 29.456 22.469 30.407 1.00 46.16 117 LYS B CA 1
ATOM 2509 C C . LYS B 1 117 ? 28.609 23.182 31.439 1.00 46.58 117 LYS B C 1
ATOM 2510 O O . LYS B 1 117 ? 27.577 23.747 31.109 1.00 46.45 117 LYS B O 1
ATOM 2516 N N . LEU B 1 118 ? 29.037 23.124 32.691 1.00 47.36 118 LEU B N 1
ATOM 2517 C CA . LEU B 1 118 ? 28.299 23.743 33.768 1.00 48.95 118 LEU B CA 1
ATOM 2518 C C . LEU B 1 118 ? 29.225 24.528 34.669 1.00 51.92 118 LEU B C 1
ATOM 2519 O O . LEU B 1 118 ? 30.445 24.366 34.614 1.00 51.57 118 LEU B O 1
ATOM 2524 N N . PRO B 1 119 ? 28.654 25.414 35.502 1.00 55.05 119 PRO B N 1
ATOM 2525 C CA . PRO B 1 119 ? 29.469 26.213 36.425 1.00 56.82 119 PRO B CA 1
ATOM 2526 C C . PRO B 1 119 ? 29.935 25.218 37.491 1.00 58.09 119 PRO B C 1
ATOM 2527 O O . PRO B 1 119 ? 29.214 24.265 37.784 1.00 58.21 119 PRO B O 1
ATOM 2531 N N . SER B 1 120 ? 31.120 25.417 38.064 1.00 59.43 120 SER B N 1
ATOM 2532 C CA . SER B 1 120 ? 31.642 24.467 39.061 1.00 61.10 120 SER B CA 1
ATOM 2533 C C . SER B 1 120 ? 30.868 24.281 40.375 1.00 61.78 120 SER B C 1
ATOM 2534 O O . SER B 1 120 ? 30.931 23.211 40.981 1.00 61.92 120 SER B O 1
ATOM 2537 N N . ASP B 1 121 ? 30.137 25.299 40.812 1.00 62.49 121 ASP B N 1
ATOM 2538 C CA . ASP B 1 121 ? 29.373 25.217 42.058 1.00 63.17 121 ASP B CA 1
ATOM 2539 C C . ASP B 1 121 ? 28.070 24.402 41.936 1.00 63.06 121 ASP B C 1
ATOM 2540 O O . ASP B 1 121 ? 27.140 24.581 42.725 1.00 63.12 121 ASP B O 1
ATOM 2545 N N . VAL B 1 122 ? 28.023 23.490 40.969 1.00 62.97 122 VAL B N 1
ATOM 2546 C CA . VAL B 1 122 ? 26.837 22.670 40.705 1.00 64.32 122 VAL B CA 1
ATOM 2547 C C . VAL B 1 122 ? 26.011 22.206 41.905 1.00 66.37 122 VAL B C 1
ATOM 2548 O O . VAL B 1 122 ? 24.801 22.455 41.970 1.00 66.97 122 VAL B O 1
ATOM 2552 N N . GLU B 1 123 ? 26.656 21.510 42.837 1.00 67.99 123 GLU B N 1
ATOM 2553 C CA . GLU B 1 123 ? 25.977 20.994 44.024 1.00 69.53 123 GLU B CA 1
ATOM 2554 C C . GLU B 1 123 ? 25.135 22.057 44.734 1.00 69.41 123 GLU B C 1
ATOM 2555 O O . GLU B 1 123 ? 24.041 21.776 45.230 1.00 68.24 123 GLU B O 1
ATOM 2561 N N . GLU B 1 124 ? 25.659 23.276 44.769 1.00 69.12 124 GLU B N 1
ATOM 2562 C CA . GLU B 1 124 ? 25.008 24.379 45.449 1.00 69.58 124 GLU B CA 1
ATOM 2563 C C . GLU B 1 124 ? 23.763 25.010 44.834 1.00 69.59 124 GLU B C 1
ATOM 2564 O O . GLU B 1 124 ? 22.684 25.013 45.451 1.00 70.43 124 GLU B O 1
ATOM 2570 N N . ARG B 1 125 ? 23.912 25.541 43.622 1.00 67.87 125 ARG B N 1
ATOM 2571 C CA . ARG B 1 125 ? 22.825 26.258 42.957 1.00 66.20 125 ARG B CA 1
ATOM 2572 C C . ARG B 1 125 ? 21.628 25.579 42.307 1.00 64.91 125 ARG B C 1
ATOM 2573 O O . ARG B 1 125 ? 21.706 24.463 41.790 1.00 64.60 125 ARG B O 1
ATOM 2581 N N . ASP B 1 126 ? 20.517 26.311 42.333 1.00 63.57 126 ASP B N 1
ATOM 2582 C CA . ASP B 1 126 ? 19.262 25.874 41.734 1.00 63.04 126 ASP B CA 1
ATOM 2583 C C . ASP B 1 126 ? 19.345 26.182 40.235 1.00 61.60 126 ASP B C 1
ATOM 2584 O O . ASP B 1 126 ? 19.832 27.247 39.829 1.00 62.29 126 ASP B O 1
ATOM 2589 N N . PHE B 1 127 ? 18.866 25.251 39.419 1.00 58.17 127 PHE B N 1
ATOM 2590 C CA . PHE B 1 127 ? 18.918 25.418 37.975 1.00 54.50 127 PHE B CA 1
ATOM 2591 C C . PHE B 1 127 ? 17.549 25.506 37.313 1.00 53.62 127 PHE B C 1
ATOM 2592 O O . PHE B 1 127 ? 16.541 24.989 37.822 1.00 52.69 127 PHE B O 1
ATOM 2600 N N . ILE B 1 128 ? 17.537 26.174 36.165 1.00 51.46 128 ILE B N 1
ATOM 2601 C CA . ILE B 1 128 ? 16.342 26.308 35.357 1.00 49.23 128 ILE B CA 1
ATOM 2602 C C . ILE B 1 128 ? 16.783 25.917 33.963 1.00 48.43 128 ILE B C 1
ATOM 2603 O O . ILE B 1 128 ? 17.563 26.630 33.332 1.00 49.31 128 ILE B O 1
ATOM 2608 N N . ILE B 1 129 ? 16.319 24.763 33.502 1.00 48.08 129 ILE B N 1
ATOM 2609 C CA . ILE B 1 129 ? 16.645 24.292 32.165 1.00 48.38 129 ILE B CA 1
ATOM 2610 C C . ILE B 1 129 ? 15.615 24.935 31.248 1.00 47.85 129 ILE B C 1
ATOM 2611 O O . ILE B 1 129 ? 14.415 24.880 31.537 1.00 47.86 129 ILE B O 1
ATOM 2616 N N . VAL B 1 130 ? 16.071 25.550 30.159 1.00 46.47 130 VAL B N 1
ATOM 2617 C CA . VAL B 1 130 ? 15.145 26.202 29.239 1.00 45.75 130 VAL B CA 1
ATOM 2618 C C . VAL B 1 130 ? 15.227 25.681 27.814 1.00 45.15 130 VAL B C 1
ATOM 2619 O O . VAL B 1 130 ? 16.307 25.368 27.314 1.00 44.91 130 VAL B O 1
ATOM 2623 N N . ASP B 1 131 ? 14.070 25.608 27.170 1.00 44.83 131 ASP B N 1
ATOM 2624 C CA . ASP B 1 131 ? 13.956 25.159 25.793 1.00 45.30 131 ASP B CA 1
ATOM 2625 C C . ASP B 1 131 ? 12.586 25.637 25.321 1.00 44.75 131 ASP B C 1
ATOM 2626 O O . ASP B 1 131 ? 11.595 25.459 26.010 1.00 44.32 131 ASP B O 1
ATOM 2631 N N . PRO B 1 132 ? 12.518 26.264 24.140 1.00 45.49 132 PRO B N 1
ATOM 2632 C CA . PRO B 1 132 ? 11.239 26.758 23.618 1.00 44.49 132 PRO B CA 1
ATOM 2633 C C . PRO B 1 132 ? 10.114 25.724 23.600 1.00 44.94 132 PRO B C 1
ATOM 2634 O O . PRO B 1 132 ? 8.990 26.016 24.015 1.00 45.61 132 PRO B O 1
ATOM 2638 N N . MET B 1 133 ? 10.419 24.514 23.131 1.00 44.58 133 MET B N 1
ATOM 2639 C CA . MET B 1 133 ? 9.405 23.466 23.011 1.00 43.91 133 MET B CA 1
ATOM 2640 C C . MET B 1 133 ? 9.617 22.185 23.829 1.00 44.34 133 MET B C 1
ATOM 2641 O O . MET B 1 133 ? 10.721 21.635 23.881 1.00 46.11 133 MET B O 1
ATOM 2646 N N . LEU B 1 134 ? 8.549 21.712 24.462 1.00 43.46 134 LEU B N 1
ATOM 2647 C CA . LEU B 1 134 ? 8.588 20.470 25.221 1.00 42.76 134 LEU B CA 1
ATOM 2648 C C . LEU B 1 134 ? 7.632 19.589 24.424 1.00 43.67 134 LEU B C 1
ATOM 2649 O O . LEU B 1 134 ? 6.409 19.678 24.606 1.00 43.86 134 LEU B O 1
ATOM 2654 N N . ALA B 1 135 ? 8.188 18.766 23.529 1.00 43.72 135 ALA B N 1
ATOM 2655 C CA . ALA B 1 135 ? 7.381 17.900 22.662 1.00 44.91 135 ALA B CA 1
ATOM 2656 C C . ALA B 1 135 ? 7.145 16.479 23.181 1.00 45.42 135 ALA B C 1
ATOM 2657 O O . ALA B 1 135 ? 6.096 16.163 23.762 1.00 44.78 135 ALA B O 1
ATOM 2659 N N . THR B 1 136 ? 8.113 15.611 22.932 1.00 44.91 136 THR B N 1
ATOM 2660 C CA . THR B 1 136 ? 8.009 14.235 23.368 1.00 44.58 136 THR B CA 1
ATOM 2661 C C . THR B 1 136 ? 8.589 14.141 24.767 1.00 46.28 136 THR B C 1
ATOM 2662 O O . THR B 1 136 ? 8.444 13.123 25.444 1.00 48.44 136 THR B O 1
ATOM 2666 N N . GLY B 1 137 ? 9.252 15.207 25.196 1.00 46.10 137 GLY B N 1
ATOM 2667 C CA . GLY B 1 137 ? 9.859 15.215 26.514 1.00 45.10 137 GLY B CA 1
ATOM 2668 C C . GLY B 1 137 ? 11.214 14.539 26.476 1.00 44.63 137 GLY B C 1
ATOM 2669 O O . GLY B 1 137 ? 11.952 14.530 27.467 1.00 43.76 137 GLY B O 1
ATOM 2670 N N . GLY B 1 138 ? 11.541 13.972 25.320 1.00 44.03 138 GLY B N 1
ATOM 2671 C CA . GLY B 1 138 ? 12.811 13.289 25.177 1.00 46.39 138 GLY B CA 1
ATOM 2672 C C . GLY B 1 138 ? 14.021 14.118 25.580 1.00 47.74 138 GLY B C 1
ATOM 2673 O O . GLY B 1 138 ? 14.779 13.730 26.484 1.00 47.70 138 GLY B O 1
ATOM 2674 N N . SER B 1 139 ? 14.197 15.260 24.907 1.00 48.20 139 SER B N 1
ATOM 2675 C CA . SER B 1 139 ? 15.320 16.167 25.154 1.00 46.63 139 SER B CA 1
ATOM 2676 C C . SER B 1 139 ? 15.329 16.701 26.590 1.00 46.71 139 SER B C 1
ATOM 2677 O O . SER B 1 139 ? 16.389 16.832 27.206 1.00 45.62 139 SER B O 1
ATOM 2680 N N . ALA B 1 140 ? 14.149 17.009 27.124 1.00 47.39 140 ALA B N 1
ATOM 2681 C CA . ALA B 1 140 ? 14.060 17.514 28.494 1.00 46.60 140 ALA B CA 1
ATOM 2682 C C . ALA B 1 140 ? 14.595 16.472 29.491 1.00 45.63 140 ALA B C 1
ATOM 2683 O O . ALA B 1 140 ? 15.482 16.775 30.297 1.00 43.49 140 ALA B O 1
ATOM 2685 N N . VAL B 1 141 ? 14.063 15.249 29.418 1.00 44.91 141 VAL B N 1
ATOM 2686 C CA . VAL B 1 141 ? 14.482 14.161 30.307 1.00 44.03 141 VAL B CA 1
ATOM 2687 C C . VAL B 1 141 ? 16.000 13.918 30.259 1.00 44.31 141 VAL B C 1
ATOM 2688 O O . VAL B 1 141 ? 16.663 13.844 31.302 1.00 42.47 141 VAL B O 1
ATOM 2692 N N . ALA B 1 142 ? 16.553 13.798 29.054 1.00 44.88 142 ALA B N 1
ATOM 2693 C CA . ALA B 1 142 ? 17.991 13.592 28.907 1.00 45.68 142 ALA B CA 1
ATOM 2694 C C . ALA B 1 142 ? 18.736 14.704 29.634 1.00 47.54 142 ALA B C 1
ATOM 2695 O O . ALA B 1 142 ? 19.715 14.454 30.340 1.00 47.59 142 ALA B O 1
ATOM 2697 N N . ALA B 1 143 ? 18.253 15.934 29.457 1.00 49.73 143 ALA B N 1
ATOM 2698 C CA . ALA B 1 143 ? 18.861 17.113 30.056 1.00 50.89 143 ALA B CA 1
ATOM 2699 C C . ALA B 1 143 ? 18.828 17.083 31.582 1.00 52.32 143 ALA B C 1
ATOM 2700 O O . ALA B 1 143 ? 19.825 17.409 32.229 1.00 53.20 143 ALA B O 1
ATOM 2702 N N . ILE B 1 144 ? 17.692 16.702 32.163 1.00 53.49 144 ILE B N 1
ATOM 2703 C CA . ILE B 1 144 ? 17.590 16.621 33.623 1.00 54.86 144 ILE B CA 1
ATOM 2704 C C . ILE B 1 144 ? 18.492 15.479 34.124 1.00 56.65 144 ILE B C 1
ATOM 2705 O O . ILE B 1 144 ? 19.228 15.655 35.108 1.00 57.70 144 ILE B O 1
ATOM 2710 N N . ASP B 1 145 ? 18.439 14.318 33.457 1.00 56.37 145 ASP B N 1
ATOM 2711 C CA . ASP B 1 145 ? 19.294 13.194 33.857 1.00 56.55 145 ASP B CA 1
ATOM 2712 C C . ASP B 1 145 ? 20.718 13.732 33.887 1.00 56.63 145 ASP B C 1
ATOM 2713 O O . ASP B 1 145 ? 21.490 13.435 34.800 1.00 57.60 145 ASP B O 1
ATOM 2718 N N . ALA B 1 146 ? 21.053 14.537 32.883 1.00 55.53 146 ALA B N 1
ATOM 2719 C CA . ALA B 1 146 ? 22.383 15.109 32.788 1.00 55.52 146 ALA B CA 1
ATOM 2720 C C . ALA B 1 146 ? 22.749 15.905 34.035 1.00 55.45 146 ALA B C 1
ATOM 2721 O O . ALA B 1 146 ? 23.860 15.770 34.560 1.00 55.59 146 ALA B O 1
ATOM 2723 N N . LEU B 1 147 ? 21.818 16.728 34.512 1.00 55.62 147 LEU B N 1
ATOM 2724 C CA . LEU B 1 147 ? 22.070 17.553 35.697 1.00 55.66 147 LEU B CA 1
ATOM 2725 C C . LEU B 1 147 ? 22.077 16.761 37.000 1.00 55.08 147 LEU B C 1
ATOM 2726 O O . LEU B 1 147 ? 22.958 16.967 37.844 1.00 54.62 147 LEU B O 1
ATOM 2731 N N . LYS B 1 148 ? 21.106 15.865 37.170 1.00 54.52 148 LYS B N 1
ATOM 2732 C CA . LYS B 1 148 ? 21.047 15.065 38.392 1.00 55.14 148 LYS B CA 1
ATOM 2733 C C . LYS B 1 148 ? 22.349 14.290 38.599 1.00 56.48 148 LYS B C 1
ATOM 2734 O O . LYS B 1 148 ? 22.872 14.203 39.713 1.00 56.88 148 LYS B O 1
ATOM 2740 N N . LYS B 1 149 ? 22.877 13.758 37.506 1.00 57.31 149 LYS B N 1
ATOM 2741 C CA . LYS B 1 149 ? 24.114 13.000 37.518 1.00 58.84 149 LYS B CA 1
ATOM 2742 C C . LYS B 1 149 ? 25.278 13.842 38.049 1.00 59.37 149 LYS B C 1
ATOM 2743 O O . LYS B 1 149 ? 26.231 13.292 38.586 1.00 60.12 149 LYS B O 1
ATOM 2749 N N . ARG B 1 150 ? 25.214 15.166 37.893 1.00 60.32 150 ARG B N 1
ATOM 2750 C CA . ARG B 1 150 ? 26.288 16.040 38.387 1.00 61.19 150 ARG B CA 1
ATOM 2751 C C . ARG B 1 150 ? 26.000 16.560 39.786 1.00 62.55 150 ARG B C 1
ATOM 2752 O O . ARG B 1 150 ? 26.774 17.352 40.340 1.00 61.65 150 ARG B O 1
ATOM 2760 N N . GLY B 1 151 ? 24.867 16.139 40.338 1.00 64.46 151 GLY B N 1
ATOM 2761 C CA . GLY B 1 151 ? 24.512 16.531 41.690 1.00 67.21 151 GLY B CA 1
ATOM 2762 C C . GLY B 1 151 ? 23.904 17.894 41.962 1.00 69.06 151 GLY B C 1
ATOM 2763 O O . GLY B 1 151 ? 24.248 18.548 42.951 1.00 70.27 151 GLY B O 1
ATOM 2764 N N . ALA B 1 152 ? 23.021 18.352 41.091 1.00 69.95 152 ALA B N 1
ATOM 2765 C CA . ALA B 1 152 ? 22.357 19.620 41.341 1.00 70.98 152 ALA B CA 1
ATOM 2766 C C . ALA B 1 152 ? 21.052 19.110 41.931 1.00 71.97 152 ALA B C 1
ATOM 2767 O O . ALA B 1 152 ? 20.413 18.233 41.336 1.00 72.50 152 ALA B O 1
ATOM 2769 N N . LYS B 1 153 ? 20.654 19.610 43.099 1.00 72.57 153 LYS B N 1
ATOM 2770 C CA . LYS B 1 153 ? 19.413 19.106 43.693 1.00 72.87 153 LYS B CA 1
ATOM 2771 C C . LYS B 1 153 ? 18.182 19.998 43.580 1.00 70.98 153 LYS B C 1
ATOM 2772 O O . LYS B 1 153 ? 17.204 19.812 44.303 1.00 71.56 153 LYS B O 1
ATOM 2778 N N . SER B 1 154 ? 18.227 20.963 42.670 1.00 68.75 154 SER B N 1
ATOM 2779 C CA . SER B 1 154 ? 17.077 21.823 42.440 1.00 65.99 154 SER B CA 1
ATOM 2780 C C . SER B 1 154 ? 17.005 22.056 40.941 1.00 64.38 154 SER B C 1
ATOM 2781 O O . SER B 1 154 ? 17.864 22.729 40.365 1.00 64.14 154 SER B O 1
ATOM 2784 N N . ILE B 1 155 ? 15.986 21.485 40.309 1.00 61.89 155 ILE B N 1
ATOM 2785 C CA . ILE B 1 155 ? 15.834 21.618 38.871 1.00 60.33 155 ILE B CA 1
ATOM 2786 C C . ILE B 1 155 ? 14.419 22.000 38.470 1.00 59.85 155 ILE B C 1
ATOM 2787 O O . ILE B 1 155 ? 13.446 21.359 38.880 1.00 60.36 155 ILE B O 1
ATOM 2792 N N . LYS B 1 156 ? 14.314 23.059 37.671 1.00 58.94 156 LYS B N 1
ATOM 2793 C CA . LYS B 1 156 ? 13.025 23.533 37.169 1.00 57.53 156 LYS B CA 1
ATOM 2794 C C . LYS B 1 156 ? 13.121 23.599 35.657 1.00 55.95 156 LYS B C 1
ATOM 2795 O O . LYS B 1 156 ? 14.175 23.927 35.108 1.00 56.44 156 LYS B O 1
ATOM 2801 N N . PHE B 1 157 ? 12.029 23.280 34.979 1.00 54.53 157 PHE B N 1
ATOM 2802 C CA . PHE B 1 157 ? 12.029 23.336 33.526 1.00 53.00 157 PHE B CA 1
ATOM 2803 C C . PHE B 1 157 ? 11.060 24.426 33.078 1.00 52.88 157 PHE B C 1
ATOM 2804 O O . PHE B 1 157 ? 9.974 24.584 33.648 1.00 52.36 157 PHE B O 1
ATOM 2812 N N . MET B 1 158 ? 11.461 25.183 32.061 1.00 52.91 158 MET B N 1
ATOM 2813 C CA . MET B 1 158 ? 10.624 26.256 31.540 1.00 51.69 158 MET B CA 1
ATOM 2814 C C . MET B 1 158 ? 10.670 26.283 30.018 1.00 50.33 158 MET B C 1
ATOM 2815 O O . MET B 1 158 ? 11.735 26.146 29.408 1.00 49.34 158 MET B O 1
ATOM 2820 N N . CYS B 1 159 ? 9.501 26.470 29.420 1.00 48.72 159 CYS B N 1
ATOM 2821 C CA . CYS B 1 159 ? 9.361 26.504 27.977 1.00 47.57 159 CYS B CA 1
ATOM 2822 C C . CYS B 1 159 ? 8.156 27.369 27.600 1.00 48.09 159 CYS B C 1
ATOM 2823 O O . CYS B 1 159 ? 7.355 27.749 28.464 1.00 48.41 159 CYS B O 1
ATOM 2826 N N . LEU B 1 160 ? 8.022 27.670 26.311 1.00 47.51 160 LEU B N 1
ATOM 2827 C CA . LEU B 1 160 ? 6.889 28.457 25.841 1.00 47.54 160 LEU B CA 1
ATOM 2828 C C . LEU B 1 160 ? 5.699 27.533 25.659 1.00 48.34 160 LEU B C 1
ATOM 2829 O O . LEU B 1 160 ? 4.707 27.642 26.375 1.00 48.69 160 LEU B O 1
ATOM 2834 N N . ILE B 1 161 ? 5.809 26.615 24.701 1.00 49.90 161 ILE B N 1
ATOM 2835 C CA . ILE B 1 161 ? 4.729 25.674 24.400 1.00 51.33 161 ILE B CA 1
ATOM 2836 C C . ILE B 1 161 ? 5.092 24.224 24.716 1.00 51.83 161 ILE B C 1
ATOM 2837 O O . ILE B 1 161 ? 6.206 23.775 24.424 1.00 51.37 161 ILE B O 1
ATOM 2842 N N . ALA B 1 162 ? 4.142 23.495 25.300 1.00 52.17 162 ALA B N 1
ATOM 2843 C CA . ALA B 1 162 ? 4.358 22.091 25.644 1.00 51.83 162 ALA B CA 1
ATOM 2844 C C . ALA B 1 162 ? 3.180 21.219 25.216 1.00 51.52 162 ALA B C 1
ATOM 2845 O O . ALA B 1 162 ? 2.031 21.678 25.148 1.00 50.33 162 ALA B O 1
ATOM 2847 N N . ALA B 1 163 ? 3.480 19.959 24.916 1.00 51.32 163 ALA B N 1
ATOM 2848 C CA . ALA B 1 163 ? 2.456 19.004 24.518 1.00 51.39 163 ALA B CA 1
ATOM 2849 C C . ALA B 1 163 ? 2.176 18.081 25.699 1.00 52.00 163 ALA B C 1
ATOM 2850 O O . ALA B 1 163 ? 3.061 17.828 26.533 1.00 51.20 163 ALA B O 1
ATOM 2852 N N . PRO B 1 164 ? 0.937 17.568 25.793 1.00 52.56 164 PRO B N 1
ATOM 2853 C CA . PRO B 1 164 ? 0.580 16.671 26.896 1.00 53.06 164 PRO B CA 1
ATOM 2854 C C . PRO B 1 164 ? 1.586 15.522 27.051 1.00 53.01 164 PRO B C 1
ATOM 2855 O O . PRO B 1 164 ? 2.131 15.313 28.137 1.00 53.76 164 PRO B O 1
ATOM 2859 N N . GLU B 1 165 ? 1.839 14.790 25.969 1.00 51.92 165 GLU B N 1
ATOM 2860 C CA . GLU B 1 165 ? 2.777 13.674 26.024 1.00 52.94 165 GLU B CA 1
ATOM 2861 C C . GLU B 1 165 ? 4.102 14.060 26.681 1.00 53.78 165 GLU B C 1
ATOM 2862 O O . GLU B 1 165 ? 4.580 13.363 27.588 1.00 54.17 165 GLU B O 1
ATOM 2868 N N . GLY B 1 166 ? 4.683 15.173 26.230 1.00 53.59 166 GLY B N 1
ATOM 2869 C CA . GLY B 1 166 ? 5.949 15.632 26.778 1.00 53.62 166 GLY B CA 1
ATOM 2870 C C . GLY B 1 166 ? 5.891 15.969 28.260 1.00 53.54 166 GLY B C 1
ATOM 2871 O O . GLY B 1 166 ? 6.863 15.760 29.006 1.00 52.42 166 GLY B O 1
ATOM 2872 N N . VAL B 1 167 ? 4.758 16.517 28.690 1.00 53.30 167 VAL B N 1
ATOM 2873 C CA . VAL B 1 167 ? 4.586 16.859 30.093 1.00 53.58 167 VAL B CA 1
ATOM 2874 C C . VAL B 1 167 ? 4.566 15.558 30.878 1.00 54.48 167 VAL B C 1
ATOM 2875 O O . VAL B 1 167 ? 5.221 15.440 31.922 1.00 54.14 167 VAL B O 1
ATOM 2879 N N . LYS B 1 168 ? 3.826 14.580 30.353 1.00 55.30 168 LYS B N 1
ATOM 2880 C CA . LYS B 1 168 ? 3.706 13.273 30.986 1.00 55.68 168 LYS B CA 1
ATOM 2881 C C . LYS B 1 168 ? 5.061 12.583 31.044 1.00 55.24 168 L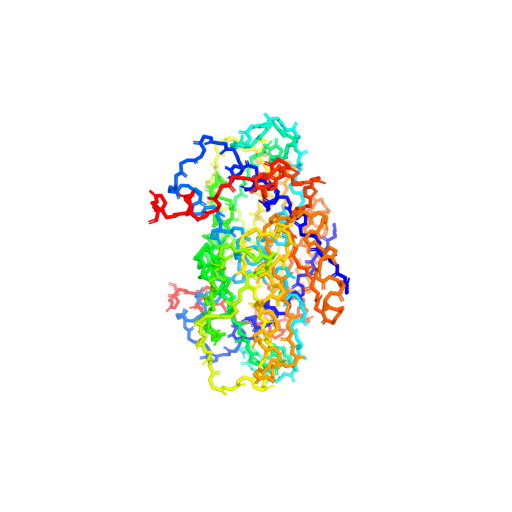YS B C 1
ATOM 2882 O O . LYS B 1 168 ? 5.413 11.975 32.049 1.00 55.73 168 LYS B O 1
ATOM 2888 N N . ALA B 1 169 ? 5.821 12.679 29.962 1.00 55.05 169 ALA B N 1
ATOM 2889 C CA . ALA B 1 169 ? 7.147 12.082 29.913 1.00 54.68 169 ALA B CA 1
ATOM 2890 C C . ALA B 1 169 ? 8.014 12.588 31.066 1.00 55.24 169 ALA B C 1
ATOM 2891 O O . ALA B 1 169 ? 8.744 11.814 31.684 1.00 55.48 169 ALA B O 1
ATOM 2893 N N . VAL B 1 170 ? 7.929 13.888 31.349 1.00 56.89 170 VAL B N 1
ATOM 2894 C CA . VAL B 1 170 ? 8.721 14.509 32.414 1.00 58.09 170 VAL B CA 1
ATOM 2895 C C . VAL B 1 170 ? 8.230 14.126 33.798 1.00 59.37 170 VAL B C 1
ATOM 2896 O O . VAL B 1 170 ? 9.031 13.856 34.696 1.00 58.60 170 VAL B O 1
ATOM 2900 N N . GLU B 1 171 ? 6.909 14.125 33.962 1.00 61.34 171 GLU B N 1
ATOM 2901 C CA . GLU B 1 171 ? 6.271 13.751 35.225 1.00 62.15 171 GLU B CA 1
ATOM 2902 C C . GLU B 1 171 ? 6.807 12.371 35.602 1.00 62.26 171 GLU B C 1
ATOM 2903 O O . GLU B 1 171 ? 7.436 12.195 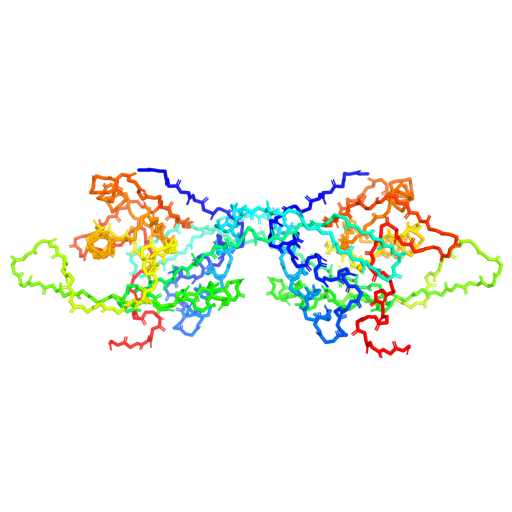36.653 1.00 62.53 171 GLU B O 1
ATOM 2909 N N . THR B 1 172 ? 6.560 11.406 34.717 1.00 61.64 172 THR B N 1
ATOM 2910 C CA . THR B 1 172 ? 7.001 10.025 34.885 1.00 61.15 172 THR B CA 1
ATOM 2911 C C . THR B 1 172 ? 8.484 9.906 35.242 1.00 61.17 172 THR B C 1
ATOM 2912 O O . THR B 1 172 ? 8.832 9.447 36.325 1.00 61.45 172 THR B O 1
ATOM 2916 N N . ALA B 1 173 ? 9.351 10.323 34.325 1.00 60.84 173 ALA B N 1
ATOM 2917 C CA . ALA B 1 173 ? 10.794 10.238 34.530 1.00 60.87 173 ALA B CA 1
ATOM 2918 C C . ALA B 1 173 ? 11.361 11.052 35.698 1.00 61.41 173 ALA B C 1
ATOM 2919 O O . ALA B 1 173 ? 12.320 10.626 36.338 1.00 61.18 173 ALA B O 1
ATOM 2921 N N . HIS B 1 174 ? 10.779 12.216 35.977 1.00 62.45 174 HIS B N 1
ATOM 2922 C CA . HIS B 1 174 ? 11.272 13.075 37.054 1.00 63.03 174 HIS B CA 1
ATOM 2923 C C . HIS B 1 174 ? 10.132 13.810 37.770 1.00 65.01 174 HIS B C 1
ATOM 2924 O O . HIS B 1 174 ? 9.825 14.966 37.449 1.00 66.28 174 HIS B O 1
ATOM 2931 N N . PRO B 1 175 ? 9.499 13.160 38.763 1.00 65.60 175 PRO B N 1
ATOM 2932 C CA . PRO B 1 175 ? 8.400 13.811 39.486 1.00 64.89 175 PRO B CA 1
ATOM 2933 C C . PRO B 1 175 ? 8.828 14.988 40.375 1.00 64.28 175 PRO B C 1
ATOM 2934 O O . PRO B 1 175 ? 7.990 15.794 40.772 1.00 64.01 175 PRO B O 1
ATOM 2938 N N . ASP B 1 176 ? 10.123 15.088 40.677 1.00 63.55 176 ASP B N 1
ATOM 2939 C CA . ASP B 1 176 ? 10.639 16.165 41.534 1.00 64.46 176 ASP B CA 1
ATOM 2940 C C . ASP B 1 176 ? 10.979 17.469 40.791 1.00 65.35 176 ASP B C 1
ATOM 2941 O O . ASP B 1 176 ? 11.561 18.399 41.377 1.00 65.75 176 ASP B O 1
ATOM 2946 N N . VAL B 1 177 ? 10.636 17.536 39.507 1.00 64.95 177 VAL B N 1
ATOM 2947 C CA . VAL B 1 177 ? 10.914 18.727 38.716 1.00 63.69 177 VAL B CA 1
ATOM 2948 C C . VAL B 1 177 ? 9.611 19.398 38.328 1.00 62.99 177 VAL B C 1
ATOM 2949 O O . VAL B 1 177 ? 8.723 18.762 37.754 1.00 62.84 177 VAL B O 1
ATOM 2953 N N . ASP B 1 178 ? 9.489 20.680 38.654 1.00 61.92 178 ASP B N 1
ATOM 2954 C CA . ASP B 1 178 ? 8.289 21.417 38.288 1.00 60.61 178 ASP B CA 1
ATOM 2955 C C . ASP B 1 178 ? 8.454 21.936 36.871 1.00 59.37 178 ASP B C 1
ATOM 2956 O O . ASP B 1 178 ? 9.568 22.098 36.372 1.00 59.51 178 ASP B O 1
ATOM 2961 N N . ILE B 1 179 ? 7.332 22.208 36.227 1.00 58.46 179 ILE B N 1
ATOM 2962 C CA . ILE B 1 179 ? 7.349 22.686 34.856 1.00 57.45 179 ILE B CA 1
ATOM 2963 C C . ILE B 1 179 ? 6.639 24.023 34.707 1.00 57.54 179 ILE B C 1
ATOM 2964 O O . ILE B 1 179 ? 5.539 24.208 35.220 1.00 59.43 179 ILE B O 1
ATOM 2969 N N . TYR B 1 180 ? 7.275 24.951 34.001 1.00 56.01 180 TYR B N 1
ATOM 2970 C CA . TYR B 1 180 ? 6.702 26.267 33.774 1.00 54.13 180 TYR B CA 1
ATOM 2971 C C . TYR B 1 180 ? 6.515 26.446 32.277 1.00 52.72 180 TYR B C 1
ATOM 2972 O O . TYR B 1 180 ? 7.484 26.466 31.520 1.00 52.91 180 TYR B O 1
ATOM 2981 N N . ILE B 1 181 ? 5.267 26.564 31.852 1.00 50.85 181 ILE B N 1
ATOM 2982 C CA . ILE B 1 181 ? 4.967 26.741 30.439 1.00 50.89 18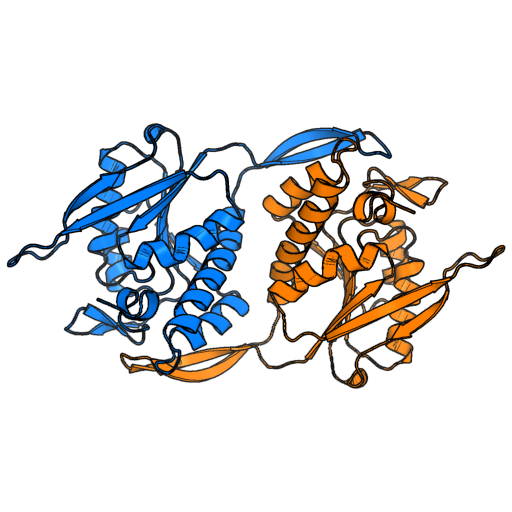1 ILE B CA 1
ATOM 2983 C C . ILE B 1 181 ? 4.113 27.993 30.212 1.00 50.91 181 ILE B C 1
ATOM 2984 O O . ILE B 1 181 ? 3.563 28.555 31.154 1.00 50.41 181 ILE B O 1
ATOM 2989 N N . ALA B 1 182 ? 4.001 28.420 28.959 1.00 50.44 182 ALA B N 1
ATOM 2990 C CA . ALA B 1 182 ? 3.197 29.588 28.623 1.00 50.17 182 ALA B CA 1
ATOM 2991 C C . ALA B 1 182 ? 1.916 29.138 27.930 1.00 51.39 182 ALA B C 1
ATOM 2992 O O . ALA B 1 182 ? 0.953 29.895 27.806 1.00 51.74 182 ALA B O 1
ATOM 2994 N N . ALA B 1 183 ? 1.910 27.892 27.478 1.00 52.24 183 ALA B N 1
ATOM 2995 C CA . ALA B 1 183 ? 0.750 27.343 26.795 1.00 52.87 183 ALA B CA 1
ATOM 2996 C C . ALA B 1 183 ? 0.881 25.833 26.658 1.00 53.78 183 ALA B C 1
ATOM 2997 O O . ALA B 1 183 ? 1.984 25.301 26.451 1.00 53.59 183 ALA B O 1
ATOM 2999 N N . LEU B 1 184 ? -0.253 25.150 26.786 1.00 53.78 184 LEU B N 1
ATOM 3000 C CA . LEU B 1 184 ? -0.303 23.703 26.664 1.00 53.12 184 LEU B CA 1
ATOM 3001 C C . LEU B 1 184 ? -1.125 23.416 25.419 1.00 52.41 184 LEU B C 1
ATOM 3002 O O . LEU B 1 184 ? -2.333 23.615 25.415 1.00 51.49 184 LEU B O 1
ATOM 3007 N N . ASP B 1 185 ? -0.465 22.977 24.354 1.00 53.25 185 ASP B N 1
ATOM 3008 C CA . ASP B 1 185 ? -1.177 22.676 23.122 1.00 55.09 185 ASP B CA 1
ATOM 3009 C C . ASP B 1 185 ? -1.819 21.302 23.205 1.00 55.71 185 ASP B C 1
ATOM 3010 O O . ASP B 1 185 ? -1.741 20.659 24.249 1.00 56.57 185 ASP B O 1
ATOM 3015 N N . GLU B 1 186 ? -2.434 20.832 22.125 1.00 56.63 186 GLU B N 1
ATOM 3016 C CA . GLU B 1 186 ? -3.146 19.560 22.202 1.00 59.04 186 GLU B CA 1
ATOM 3017 C C . GLU B 1 186 ? -2.445 18.232 21.945 1.00 58.72 186 GLU B C 1
ATOM 3018 O O . GLU B 1 186 ? -2.739 17.252 22.632 1.00 58.53 186 GLU B O 1
ATOM 3024 N N . ARG B 1 187 ? -1.530 18.175 20.983 1.00 58.90 187 ARG B N 1
ATOM 3025 C CA . ARG B 1 187 ? -0.866 16.903 20.695 1.00 58.72 187 ARG B CA 1
ATOM 3026 C C . ARG B 1 187 ? 0.346 17.022 19.787 1.00 57.65 187 ARG B C 1
ATOM 3027 O O . ARG B 1 187 ? 0.775 18.121 19.444 1.00 58.10 187 ARG B O 1
ATOM 3035 N N . LEU B 1 188 ? 0.890 15.876 19.393 1.00 56.20 188 LEU B N 1
ATOM 3036 C CA . LEU B 1 188 ? 2.028 15.853 18.476 1.00 55.52 188 LEU B CA 1
ATOM 3037 C C . LEU B 1 188 ? 1.565 15.244 17.151 1.00 55.92 188 LEU B C 1
ATOM 3038 O O . LEU B 1 188 ? 0.517 14.597 17.096 1.00 57.38 188 LEU B O 1
ATOM 3043 N N . ASN B 1 189 ? 2.307 15.480 16.075 1.00 55.84 189 ASN B N 1
ATOM 3044 C CA . ASN B 1 189 ? 1.954 14.860 14.807 1.00 55.71 189 ASN B CA 1
ATOM 3045 C C . ASN B 1 189 ? 3.043 13.829 14.521 1.00 56.79 189 ASN B C 1
ATOM 3046 O O . ASN B 1 189 ? 4.023 13.733 15.267 1.00 56.73 189 ASN B O 1
ATOM 3051 N N . ASP B 1 190 ? 2.875 13.052 13.459 1.00 58.24 190 ASP B N 1
ATOM 3052 C CA . ASP B 1 190 ? 3.842 12.011 13.131 1.00 59.77 190 ASP B CA 1
ATOM 3053 C C . ASP B 1 190 ? 5.301 12.423 13.107 1.00 59.49 190 ASP B C 1
ATOM 3054 O O . ASP B 1 190 ? 6.179 11.588 13.326 1.00 59.12 190 ASP B O 1
ATOM 3059 N N . HIS B 1 191 ? 5.575 13.698 12.858 1.00 59.99 191 HIS B N 1
ATOM 3060 C CA . HIS B 1 191 ? 6.962 14.145 12.823 1.00 60.71 191 HIS B CA 1
ATOM 3061 C C . HIS B 1 191 ? 7.471 14.674 14.157 1.00 59.66 191 HIS B C 1
ATOM 3062 O O . HIS B 1 191 ? 8.637 15.052 14.274 1.00 59.74 191 HIS B O 1
ATOM 3069 N N . GLY B 1 192 ? 6.598 14.704 15.159 1.00 58.09 192 GLY B N 1
ATOM 3070 C CA . GLY B 1 192 ? 7.016 15.160 16.469 1.00 57.19 192 GLY B CA 1
ATOM 3071 C C . GLY B 1 192 ? 6.851 16.635 16.763 1.00 57.38 192 GLY B C 1
ATOM 3072 O O . GLY B 1 192 ? 7.396 17.131 17.743 1.00 57.54 192 GLY B O 1
ATOM 3073 N N . TYR B 1 193 ? 6.103 17.342 15.926 1.00 57.99 193 TYR B N 1
ATOM 3074 C CA . TYR B 1 193 ? 5.872 18.767 16.137 1.00 58.37 193 TYR B CA 1
ATOM 3075 C C . TYR B 1 193 ? 4.648 18.989 17.023 1.00 57.22 193 TYR B C 1
ATOM 3076 O O . TYR B 1 193 ? 3.685 18.217 16.967 1.00 57.94 193 TYR B O 1
ATOM 3085 N N . ILE B 1 194 ? 4.677 20.037 17.841 1.00 54.52 194 ILE B N 1
ATOM 3086 C CA . ILE B 1 194 ? 3.530 20.330 18.685 1.00 52.61 194 ILE B CA 1
ATOM 3087 C C . ILE B 1 194 ? 2.425 20.968 17.836 1.00 52.02 194 ILE B C 1
ATOM 3088 O O . ILE B 1 194 ? 2.691 21.801 16.968 1.00 51.50 194 ILE B O 1
ATOM 3093 N N . VAL B 1 195 ? 1.188 20.553 18.080 1.00 51.07 195 VAL B N 1
ATOM 3094 C CA . VAL B 1 195 ? 0.036 21.076 17.353 1.00 50.15 195 VAL B CA 1
ATOM 3095 C C . VAL B 1 195 ? -0.844 21.876 18.314 1.00 49.60 195 VAL B C 1
ATOM 3096 O O . VAL B 1 195 ? -1.236 21.367 19.369 1.00 49.07 195 VAL B O 1
ATOM 3100 N N . PRO B 1 196 ? -1.174 23.135 17.965 1.00 48.82 196 PRO B N 1
ATOM 3101 C CA . PRO B 1 196 ? -0.805 23.886 16.759 1.00 48.14 196 PRO B CA 1
ATOM 3102 C C . PRO B 1 196 ? 0.657 24.296 16.772 1.00 48.08 196 PRO B C 1
ATOM 3103 O O . PRO B 1 196 ? 1.271 24.466 15.717 1.00 49.64 196 PRO B O 1
ATOM 3107 N N . GLY B 1 197 ? 1.197 24.482 17.974 1.00 46.63 197 GLY B N 1
ATOM 3108 C CA . GLY B 1 197 ? 2.599 24.846 18.127 1.00 44.79 197 GLY B CA 1
ATOM 3109 C C . GLY B 1 197 ? 3.091 26.113 17.448 1.00 42.40 197 GLY B C 1
ATOM 3110 O O . GLY B 1 197 ? 2.373 27.109 17.373 1.00 43.98 197 GLY B O 1
ATOM 3111 N N . LEU B 1 198 ? 4.328 26.072 16.962 1.00 39.97 198 LEU B N 1
ATOM 3112 C CA . LEU B 1 198 ? 4.942 27.215 16.292 1.00 38.53 198 LEU B CA 1
ATOM 3113 C C . LEU B 1 198 ? 6.001 26.785 15.284 1.00 38.60 198 LEU B C 1
ATOM 3114 O O . LEU B 1 198 ? 6.836 27.588 14.885 1.00 38.89 198 LEU B O 1
ATOM 3119 N N . GLY B 1 199 ? 5.976 25.517 14.883 1.00 37.91 199 GLY B N 1
ATOM 3120 C CA . GLY B 1 199 ? 6.957 25.041 13.934 1.00 37.50 199 GLY B CA 1
ATOM 3121 C C . GLY B 1 199 ? 8.283 24.708 14.594 1.00 39.57 199 GLY B C 1
ATOM 3122 O O . GLY B 1 199 ? 8.332 24.321 15.764 1.00 39.62 199 GLY B O 1
ATOM 3123 N N . ASP B 1 200 ? 9.366 24.876 13.843 1.00 40.65 200 ASP B N 1
ATOM 3124 C CA . ASP B 1 200 ? 10.713 24.571 14.316 1.00 42.28 200 ASP B CA 1
ATOM 3125 C C . ASP B 1 200 ? 11.396 25.756 15.024 1.00 42.07 200 ASP B C 1
ATOM 3126 O O . ASP B 1 200 ? 11.998 26.607 14.379 1.00 42.41 200 ASP B O 1
ATOM 3131 N N . ALA B 1 201 ? 11.324 25.798 16.349 1.00 41.41 201 ALA B N 1
ATOM 3132 C CA . ALA B 1 201 ? 11.929 26.885 17.114 1.00 41.92 201 ALA B CA 1
ATOM 3133 C C . ALA B 1 201 ? 13.317 27.298 16.629 1.00 42.67 201 ALA B C 1
ATOM 3134 O O . ALA B 1 201 ? 13.600 28.481 16.452 1.00 43.08 201 ALA B O 1
ATOM 3136 N N . GLY B 1 202 ? 14.186 26.323 16.416 1.00 43.99 202 GLY B N 1
ATOM 3137 C CA . GLY B 1 202 ? 15.527 26.625 15.953 1.00 45.10 202 GLY B CA 1
ATOM 3138 C C . GLY B 1 202 ? 15.591 27.393 14.646 1.00 46.81 202 GLY B C 1
ATOM 3139 O O . GLY B 1 202 ? 16.308 28.393 14.569 1.00 47.60 202 GLY B O 1
ATOM 3140 N N . ASP B 1 203 ? 14.870 26.943 13.615 1.00 47.06 203 ASP B N 1
ATOM 3141 C CA . ASP B 1 203 ? 14.896 27.640 12.327 1.00 47.82 203 ASP B CA 1
ATOM 3142 C C . ASP B 1 203 ? 14.301 29.045 12.409 1.00 48.01 203 ASP B C 1
ATOM 3143 O O . ASP B 1 203 ? 14.826 29.985 11.799 1.00 48.04 203 ASP B O 1
ATOM 3148 N N . ARG B 1 204 ? 13.190 29.175 13.133 1.00 46.51 204 ARG B N 1
ATOM 3149 C CA . ARG B 1 204 ? 12.541 30.464 13.301 1.00 44.67 204 ARG B CA 1
ATOM 3150 C C . ARG B 1 204 ? 13.491 31.424 14.054 1.00 43.77 204 ARG B C 1
ATOM 3151 O O . ARG B 1 204 ? 13.533 32.618 13.763 1.00 42.99 204 ARG B O 1
ATOM 3159 N N . LEU B 1 205 ? 14.257 30.902 15.009 1.00 42.50 205 LEU B N 1
ATOM 3160 C CA . LEU B 1 205 ? 15.187 31.729 15.784 1.00 42.92 205 LEU B CA 1
ATOM 3161 C C . LEU B 1 205 ? 16.422 32.191 15.034 1.00 43.21 205 LEU B C 1
ATOM 3162 O O . LEU B 1 205 ? 16.660 33.375 14.897 1.00 43.20 205 LEU B O 1
ATOM 3167 N N . PHE B 1 206 ? 17.222 31.242 14.570 1.00 44.51 206 PHE B N 1
ATOM 3168 C CA . PHE B 1 206 ? 18.450 31.554 13.859 1.00 45.77 206 PHE B CA 1
ATOM 3169 C C . PHE B 1 206 ? 18.241 31.917 12.393 1.00 47.71 206 PHE B C 1
ATOM 3170 O O . PHE B 1 206 ? 19.101 32.542 11.777 1.00 47.03 206 PHE B O 1
ATOM 3178 N N . GLY B 1 207 ? 17.102 31.525 11.836 1.00 50.33 207 GLY B N 1
ATOM 3179 C CA . GLY B 1 207 ? 16.838 31.820 10.443 1.00 52.97 207 GLY B CA 1
ATOM 3180 C C . GLY B 1 207 ? 17.759 31.010 9.567 1.00 54.74 207 GLY B C 1
ATOM 3181 O O . GLY B 1 207 ? 17.914 31.279 8.386 1.00 53.60 207 GLY B O 1
ATOM 3182 N N . THR B 1 208 ? 18.371 29.999 10.163 1.00 59.11 208 THR B N 1
ATOM 3183 C CA . THR B 1 208 ? 19.295 29.124 9.449 1.00 63.68 208 THR B CA 1
ATOM 3184 C C . THR B 1 208 ? 19.318 27.720 10.066 1.00 65.80 208 THR B C 1
ATOM 3185 O O . THR B 1 208 ? 18.786 27.500 11.161 1.00 66.27 208 THR B O 1
ATOM 3189 N N . LYS B 1 209 ? 19.922 26.772 9.350 1.00 68.11 209 LYS B N 1
ATOM 3190 C CA . LYS B 1 209 ? 20.020 25.384 9.816 1.00 70.22 209 LYS B CA 1
ATOM 3191 C C . LYS B 1 209 ? 21.253 25.176 10.713 1.00 70.52 209 LYS B C 1
ATOM 3192 O O . LYS B 1 209 ? 22.297 25.807 10.422 1.00 70.16 209 LYS B O 1
#

Solvent-accessible surface area: 19566 Å² total; per-residue (Å²): 44,144,56,87,78,23,97,1,8,9,0,42,45,31,9,4,96,0,17,31,100,122,12,44,54,131,97,2,103,86,19,1,37,71,0,0,30,10,0,0,4,22,10,6,89,103,19,65,60,106,81,58,117,17,62,3,65,44,39,126,13,163,13,72,19,36,32,60,95,87,20,1,1,0,0,6,80,79,13,0,73,17,0,10,92,0,0,39,126,22,21,106,86,8,96,54,1,61,0,5,40,92,134,67,131,178,62,161,133,21,67,54,154,102,24,108,40,20,117,34,15,129,115,15,37,1,15,0,0,20,3,34,3,24,78,3,12,46,3,20,11,0,0,53,1,0,75,151,87,23,4,198,36,12,52,1,0,0,0,0,0,0,51,71,0,16,140,32,0,66,111,47,9,90,99,2,43,4,15,0,6,17,96,15,107,122,34,57,154,156,28,84,3,13,21,0,0,9,56,9,6,65,31,6,72,48,80,227,44,143,56,85,76,22,96,1,8,10,0,45,44,32,10,5,95,0,18,29,100,123,12,43,54,131,97,2,103,87,20,1,37,72,0,0,29,11,0,0,4,22,11,7,90,103,18,64,61,106,80,57,117,17,62,4,68,42,38,128,12,161,12,73,17,36,32,61,95,86,19,0,1,0,0,5,82,79,13,0,74,19,0,10,92,0,1,39,123,22,21,106,86,8,98,54,1,62,0,4,40,93,133,68,131,179,60,164,134,22,67,55,155,101,24,111,41,19,118,34,15,127,118,16,37,1,13,0,0,17,2,33,3,24,78,2,12,46,3,20,12,0,0,53,1,0,72,153,87,24,4,198,34,12,54,1,0,0,0,0,0,0,50,72,0,15,139,31,0,68,110,46,9,90,100,3,43,3,15,0,6,17,94,15,109,123,33,55,156,156,26,84,4,13,20,0,0,10,57,10,6,66,31,8,72,47,79,227

B-factor: mean 52.67, std 9.02, range [30.74, 83.01]

Secondary structure (DSSP, 8-state):
--EEE---HHHHHHHHHHH-TT--HHHHHHHHHHHHHHHHHHHGGG--EEEEEEE-SS-EEEEEEE----EEEEEBTTGGGGGHHHHHHH-TTSEE-EEEEE--TT-SS-EEEEEE--TTTTTSEEEEE-SEESSSHHHHHHHHHHHHTT---EEEE-SEE-HHHHHHHHHH-TT-EEEESEE--EE-TT--EESS-S-HHHHHHS--/--EEE---HHHHHHHHHHHSTT--HHHHHHHHHHHHHHHHHHHGGG--EEEEEEE-SS-EEEEEEE----EEEEEBTTGGGGGHHHHHHH-TTSEE-EEEEE--TT-SS-EEEEEE--TTTTTSEEEEE-SEESSSHHHHHHHHHHHHTT---EEEE-SEE-HHHHHHHHHH-TT-EEEESEE--EE-TTS-EESS-S-HHHHHHS--

CATH classification: 3.40.50.2020

Organism: Bacillus caldolyticus (NCBI:txid1394)

Nearest PDB structures (foldseek):
  1i5e-assembly1_B  TM=1.005E+00  e=2.168E-45  [Bacillus] caldolyticus
  1v9s-assembly1_C  TM=9.406E-01  e=7.094E-33  Thermus thermophilus HB8
  1o5o-assembly1_B  TM=9.479E-01  e=7.592E-31  Thermotoga maritima
  6wn8-assembly1_C  TM=9.445E-01  e=7.150E-31  Klebsiella pneumoniae subsp. pneumoniae
  2ehj-assembly1_A  TM=9.367E-01  e=4.863E-30  Escherichia coli